Protein AF-A0A430R7V6-F1 (afdb_monomer_lite)

Secondary structure (DSSP, 8-state):
-EE---S--SHHHHHHHHHHPPPGGGS-PEEPP-STTS-SS----SSGGGSPBHHHHS---BPPBB-SSSTTEESSHHHHHHHHHHHHHS-TTTHHHHHT-BTTB-TTS-EE-SS-SSEEPPTTTPPTTPPPSEEEEEEEETTEEEEEEE-TTT-SB--HHHHHT-SSS--EEE--SSS---SS-S-EEESSPBBTTTTTSS--SS-EEESBSSSSS-SBSS-TTHHHHHHHHHTS---HHHHHHHHHHHHSSHHHHHHTTTGGGSSS-B---BS-HHHHHHHHHHHHHHHHHHTTTSSS-TT--SS---S-EEEE--SSS-S-EEEETTTTEEEETTEEEE---HHHHT--BTTB-HHHHHHHHTSTT--S---SGGGG---SS--HHHHHHHHHHHHHHHHHHHHHHHHHHHHHHHHHS-B--GGGSPPPPHHHHSPTT-------------------------------S----SS-TTTT--

Structure (mmCIF, N/CA/C/O backbone):
data_AF-A0A430R7V6-F1
#
_entry.id   AF-A0A430R7V6-F1
#
loop_
_atom_site.group_PDB
_atom_site.id
_atom_site.type_symbol
_atom_site.label_atom_id
_atom_site.label_alt_id
_atom_site.label_comp_id
_atom_site.label_asym_id
_atom_site.label_entity_id
_atom_site.label_seq_id
_atom_site.pdbx_PDB_ins_code
_atom_site.Cartn_x
_atom_site.Cartn_y
_atom_site.Cartn_z
_atom_site.occupancy
_atom_site.B_iso_or_equiv
_atom_site.auth_seq_id
_atom_site.auth_comp_id
_atom_site.auth_asym_id
_atom_site.auth_atom_id
_atom_site.pdbx_PDB_model_num
ATOM 1 N N . VAL A 1 1 ? -37.033 2.689 -2.175 1.00 84.12 1 VAL A N 1
ATOM 2 C CA . VAL A 1 1 ? -36.445 1.635 -3.042 1.00 84.12 1 VAL A CA 1
ATOM 3 C C . VAL A 1 1 ? -36.647 0.303 -2.331 1.00 84.12 1 VAL A C 1
ATOM 5 O O . VAL A 1 1 ? -36.434 0.283 -1.129 1.00 84.12 1 VAL A O 1
ATOM 8 N N . PHE A 1 2 ? -37.105 -0.765 -2.997 1.00 87.38 2 PHE A N 1
ATOM 9 C CA . PHE A 1 2 ? -37.299 -2.081 -2.358 1.00 87.38 2 PHE A CA 1
ATOM 10 C C . PHE A 1 2 ? -36.141 -3.014 -2.707 1.00 87.38 2 PHE A C 1
ATOM 12 O O . PHE A 1 2 ? -35.831 -3.209 -3.881 1.00 87.38 2 PHE A O 1
ATOM 19 N N . TYR A 1 3 ? -35.498 -3.570 -1.688 1.00 86.50 3 TYR A N 1
ATOM 20 C CA . TYR A 1 3 ? -34.289 -4.372 -1.800 1.00 86.50 3 TYR A CA 1
ATOM 21 C C . TYR A 1 3 ? -34.520 -5.778 -1.255 1.00 86.50 3 TYR A C 1
ATOM 23 O O . TYR A 1 3 ? -35.023 -5.951 -0.150 1.00 86.50 3 TYR A O 1
ATOM 31 N N . HIS A 1 4 ? -34.127 -6.795 -2.014 1.00 87.06 4 HIS A N 1
ATOM 32 C CA . HIS A 1 4 ? -34.058 -8.167 -1.531 1.00 87.06 4 HIS A CA 1
ATOM 33 C C . HIS A 1 4 ? -32.764 -8.799 -2.026 1.00 87.06 4 HIS A C 1
ATOM 35 O O . HIS A 1 4 ? -32.317 -8.537 -3.145 1.00 87.06 4 HIS A O 1
ATOM 41 N N . ARG A 1 5 ? -32.156 -9.623 -1.177 1.00 83.31 5 ARG A N 1
ATOM 42 C CA . ARG A 1 5 ? -30.867 -10.244 -1.438 1.00 83.31 5 ARG A CA 1
ATOM 43 C C . ARG A 1 5 ? -30.971 -11.748 -1.269 1.00 83.31 5 ARG A C 1
ATOM 45 O O . ARG A 1 5 ? -31.454 -12.210 -0.246 1.00 83.31 5 ARG A O 1
ATOM 52 N N . LEU A 1 6 ? -30.370 -12.452 -2.222 1.00 86.38 6 LEU A N 1
ATOM 53 C CA . LEU A 1 6 ? -30.107 -13.881 -2.123 1.00 86.38 6 LEU A CA 1
ATOM 54 C C . LEU A 1 6 ? -29.015 -14.154 -1.078 1.00 86.38 6 LEU A C 1
ATOM 56 O O . LEU A 1 6 ? -27.943 -13.533 -1.122 1.00 86.38 6 LEU A O 1
ATOM 60 N N . ALA A 1 7 ? -29.278 -15.071 -0.158 1.00 77.94 7 ALA A N 1
ATOM 61 C CA . ALA A 1 7 ? -28.351 -15.504 0.879 1.00 77.94 7 ALA A CA 1
ATOM 62 C C . ALA A 1 7 ? -27.130 -16.240 0.299 1.00 77.94 7 ALA A C 1
ATOM 64 O O . ALA A 1 7 ? -26.017 -16.115 0.813 1.00 77.94 7 ALA A O 1
ATOM 65 N N . ALA A 1 8 ? -27.318 -16.968 -0.800 1.00 80.00 8 ALA A N 1
ATOM 66 C CA . ALA A 1 8 ? -26.287 -17.754 -1.450 1.00 80.00 8 ALA A CA 1
ATOM 67 C C . ALA A 1 8 ? -25.100 -16.912 -1.947 1.00 80.00 8 ALA A C 1
ATOM 69 O O . ALA A 1 8 ? -25.242 -15.802 -2.474 1.00 80.00 8 ALA A O 1
ATOM 70 N N . THR A 1 9 ? -23.892 -17.472 -1.845 1.00 71.62 9 THR A N 1
ATOM 71 C CA . THR A 1 9 ? -22.652 -16.794 -2.262 1.00 71.62 9 THR A CA 1
ATOM 72 C C . THR A 1 9 ? -22.061 -17.380 -3.542 1.00 71.62 9 THR A C 1
ATOM 74 O O . THR A 1 9 ? -21.465 -16.632 -4.325 1.00 71.62 9 THR A O 1
ATOM 77 N N . THR A 1 10 ? -22.300 -18.663 -3.825 1.00 77.56 10 THR A N 1
ATOM 78 C CA . THR A 1 10 ? -21.873 -19.311 -5.071 1.00 77.56 10 THR A CA 1
ATOM 79 C C . THR A 1 10 ? -22.892 -19.122 -6.194 1.00 77.56 10 THR A C 1
ATOM 81 O O . THR A 1 10 ? -24.063 -18.822 -5.969 1.00 77.56 10 THR A O 1
ATOM 84 N N . ARG A 1 11 ? -22.452 -19.279 -7.449 1.00 84.75 11 ARG A N 1
ATOM 85 C CA . ARG A 1 11 ? -23.354 -19.188 -8.609 1.00 84.75 11 ARG A CA 1
ATOM 86 C C . ARG A 1 11 ? -24.452 -20.250 -8.556 1.00 84.75 11 ARG A C 1
ATOM 88 O O . ARG A 1 11 ? -25.592 -19.943 -8.872 1.00 84.75 11 ARG A O 1
ATOM 95 N N . GLU A 1 12 ? -24.084 -21.478 -8.216 1.00 90.38 12 GLU A N 1
ATOM 96 C CA . GLU A 1 12 ? -24.981 -22.633 -8.251 1.00 90.38 12 GLU A CA 1
ATOM 97 C C . GLU A 1 12 ? -26.067 -22.522 -7.175 1.00 90.38 12 GLU A C 1
ATOM 99 O O . GLU A 1 12 ? -27.251 -22.634 -7.481 1.00 90.38 12 GLU A O 1
ATOM 104 N N . GLU A 1 13 ? -25.688 -22.156 -5.950 1.00 88.12 13 GLU A N 1
ATOM 105 C CA . GLU A 1 13 ? -26.643 -21.911 -4.865 1.00 88.12 13 GLU A CA 1
ATOM 106 C C . GLU A 1 13 ? -27.537 -20.697 -5.144 1.00 88.12 13 GLU A C 1
ATOM 108 O O . GLU A 1 13 ? -28.725 -20.747 -4.849 1.00 88.12 13 GLU A O 1
ATOM 113 N N . LYS A 1 14 ? -27.009 -19.627 -5.760 1.00 88.44 14 LYS A N 1
ATOM 114 C CA . LYS A 1 14 ? -27.825 -18.459 -6.139 1.00 88.44 14 LYS A CA 1
ATOM 115 C C . LYS A 1 14 ? -28.899 -18.815 -7.155 1.00 88.44 14 LYS A C 1
ATOM 117 O O . LYS A 1 14 ? -29.998 -18.285 -7.070 1.00 88.44 14 LYS A O 1
ATOM 122 N N . LEU A 1 15 ? -28.575 -19.669 -8.126 1.00 92.94 15 LEU A N 1
ATOM 123 C CA . LEU A 1 15 ? -29.553 -20.146 -9.104 1.00 92.94 15 LEU A CA 1
ATOM 124 C C . LEU A 1 15 ? -30.633 -20.987 -8.421 1.00 92.94 15 LEU A C 1
ATOM 126 O O . LEU A 1 15 ? -31.809 -20.760 -8.666 1.00 92.94 15 LEU A O 1
ATOM 130 N N . LYS A 1 16 ? -30.239 -21.869 -7.498 1.00 92.81 16 LYS A N 1
ATOM 131 C CA . LYS A 1 16 ? -31.189 -22.654 -6.709 1.00 92.81 16 LYS A CA 1
ATOM 132 C C . LYS A 1 16 ? -32.112 -21.771 -5.861 1.00 92.81 16 LYS A C 1
ATOM 134 O O . LYS A 1 16 ? -33.317 -21.972 -5.857 1.00 92.81 16 LYS A O 1
ATOM 139 N N . GLU A 1 17 ? -31.563 -20.770 -5.180 1.00 91.69 17 GLU A N 1
ATOM 140 C CA . GLU A 1 17 ? -32.353 -19.828 -4.383 1.00 91.69 17 GLU A CA 1
ATOM 141 C C . GLU A 1 17 ? -33.286 -18.975 -5.257 1.00 91.69 17 GLU A C 1
ATOM 143 O O . GLU A 1 17 ? -34.411 -18.693 -4.862 1.00 91.69 17 GLU A O 1
ATOM 148 N N . LEU A 1 18 ? -32.855 -18.609 -6.471 1.00 91.38 18 LEU A N 1
ATOM 149 C CA . LEU A 1 18 ? -33.710 -17.947 -7.462 1.00 91.38 18 LEU A CA 1
ATOM 150 C C . LEU A 1 18 ? -34.888 -18.813 -7.905 1.00 91.38 18 LEU A C 1
ATOM 152 O O . LEU A 1 18 ? -35.982 -18.281 -8.074 1.00 91.38 18 LEU A O 1
ATOM 156 N N . ASP A 1 19 ? -34.676 -20.116 -8.073 1.00 92.94 19 ASP A N 1
ATOM 157 C CA . ASP A 1 19 ? -35.742 -21.054 -8.433 1.00 92.94 19 ASP A CA 1
ATOM 158 C C . ASP A 1 19 ? -36.737 -21.270 -7.274 1.00 92.94 19 ASP A C 1
ATOM 160 O O . ASP A 1 19 ? -37.909 -21.570 -7.506 1.00 92.94 19 ASP A O 1
ATOM 164 N N . GLU A 1 20 ? -36.284 -21.095 -6.028 1.00 92.38 20 GLU A N 1
ATOM 165 C CA . GLU A 1 20 ? -37.073 -21.261 -4.799 1.00 92.38 20 GLU A CA 1
ATOM 166 C C . GLU A 1 20 ? -37.707 -19.949 -4.286 1.00 92.38 20 GLU A C 1
ATOM 168 O O . GLU A 1 20 ? -38.494 -19.972 -3.335 1.00 92.38 20 GLU A O 1
ATOM 173 N N . LEU A 1 21 ? -37.399 -18.802 -4.905 1.00 91.06 21 LEU A N 1
ATOM 174 C CA . LEU A 1 21 ? -37.919 -17.495 -4.496 1.00 91.06 21 LEU A CA 1
ATOM 175 C C . LEU A 1 21 ? -39.452 -17.435 -4.634 1.00 91.06 21 LEU A C 1
ATOM 177 O O . LEU A 1 21 ? -40.010 -17.841 -5.661 1.00 91.06 21 LEU A O 1
ATOM 181 N N . PRO A 1 22 ? -40.164 -16.870 -3.641 1.00 91.44 22 PRO A N 1
ATOM 182 C CA . PRO A 1 22 ? -41.599 -16.689 -3.745 1.00 91.44 22 PRO A CA 1
ATOM 183 C C . PRO A 1 22 ? -41.947 -15.672 -4.848 1.00 91.44 22 PRO A C 1
ATOM 185 O O . PRO A 1 22 ? -41.088 -14.906 -5.303 1.00 91.44 22 PRO A O 1
ATOM 188 N N . PRO A 1 23 ? -43.221 -15.620 -5.283 1.00 92.25 23 PRO A N 1
ATOM 189 C CA . PRO A 1 23 ? -43.689 -14.597 -6.208 1.00 92.25 23 PRO A CA 1
ATOM 190 C C . PRO A 1 23 ? -43.295 -13.200 -5.728 1.00 92.25 23 PRO A C 1
ATOM 192 O O . PRO A 1 23 ? -43.322 -12.929 -4.534 1.00 92.25 23 PRO A O 1
ATOM 195 N N . LEU A 1 24 ? -43.003 -12.289 -6.660 1.00 91.00 24 LEU A N 1
ATOM 196 C CA . LEU A 1 24 ? -42.466 -10.953 -6.362 1.00 91.00 24 LEU A CA 1
ATOM 197 C C . LEU A 1 24 ? -43.189 -10.230 -5.209 1.00 91.00 24 LEU A C 1
ATOM 199 O O . LEU A 1 24 ? -42.545 -9.629 -4.364 1.00 91.00 24 LEU A O 1
ATOM 203 N N . LYS A 1 25 ? -44.522 -10.310 -5.147 1.00 92.19 25 LYS A N 1
ATOM 204 C CA . LYS A 1 25 ? -45.353 -9.674 -4.105 1.00 92.19 25 LYS A CA 1
ATOM 205 C C . LYS A 1 25 ? -45.137 -10.223 -2.683 1.00 92.19 25 LYS A C 1
ATOM 207 O O . LYS A 1 25 ? -45.480 -9.547 -1.723 1.00 92.19 25 LYS A O 1
ATOM 212 N N . ASP A 1 26 ? -44.611 -11.438 -2.579 1.00 92.31 26 ASP A N 1
ATOM 213 C CA . ASP A 1 26 ? -44.429 -12.199 -1.344 1.00 92.31 26 ASP A CA 1
ATOM 214 C C . ASP A 1 26 ? -42.940 -12.252 -0.940 1.00 92.31 26 ASP A C 1
ATOM 216 O O . ASP A 1 26 ? -42.588 -12.837 0.084 1.00 92.31 26 ASP A O 1
ATOM 220 N N . ILE A 1 27 ? -42.052 -11.638 -1.733 1.00 91.25 27 ILE A N 1
ATOM 221 C CA . ILE A 1 27 ? -40.641 -11.483 -1.381 1.00 91.25 27 ILE A CA 1
ATOM 222 C C . ILE A 1 27 ? -40.536 -10.522 -0.187 1.00 91.25 27 ILE A C 1
ATOM 224 O O . ILE A 1 27 ? -41.078 -9.414 -0.242 1.00 91.25 27 ILE A O 1
ATOM 228 N N . PRO A 1 28 ? -39.803 -10.892 0.880 1.00 89.00 28 PRO A N 1
ATOM 229 C CA . PRO A 1 28 ? -39.577 -10.020 2.025 1.00 89.00 28 PRO A CA 1
ATOM 230 C C . PRO A 1 28 ? -38.558 -8.935 1.654 1.00 89.00 28 PRO A C 1
ATOM 232 O O . PRO A 1 28 ? -37.357 -9.052 1.919 1.00 89.00 28 PRO A O 1
ATOM 235 N N . PHE A 1 29 ? -39.030 -7.891 0.977 1.00 90.31 29 PHE A N 1
ATOM 236 C CA . PHE A 1 29 ? -38.225 -6.723 0.652 1.00 90.31 29 PHE A CA 1
ATOM 237 C C . PHE A 1 29 ? -37.931 -5.887 1.900 1.00 90.31 29 PHE A C 1
ATOM 239 O O . PHE A 1 29 ? -38.792 -5.673 2.749 1.00 90.31 29 PHE A O 1
ATOM 246 N N . GLN A 1 30 ? -36.714 -5.360 1.965 1.00 88.50 30 GLN A N 1
ATOM 247 C CA . GLN A 1 30 ? -36.300 -4.308 2.883 1.00 88.50 30 GLN A CA 1
ATOM 248 C C . GLN A 1 30 ? -36.349 -2.963 2.155 1.00 88.50 30 GLN A C 1
ATOM 250 O O . GLN A 1 30 ? -36.035 -2.882 0.964 1.00 88.50 30 GLN A O 1
ATOM 255 N N . GLU A 1 31 ? -36.725 -1.896 2.852 1.00 87.06 31 GLU A N 1
ATOM 256 C CA . GLU A 1 31 ? -36.652 -0.554 2.281 1.00 87.06 31 GLU A CA 1
ATOM 257 C C . GLU A 1 31 ? -35.210 -0.040 2.305 1.00 87.06 31 GLU A C 1
ATOM 259 O O . GLU A 1 31 ? -34.528 -0.065 3.327 1.00 87.06 31 GLU A O 1
ATOM 264 N N . ALA A 1 32 ? -34.746 0.419 1.148 1.00 84.81 32 ALA A N 1
ATOM 265 C CA . ALA A 1 32 ? -33.493 1.137 0.992 1.00 84.81 32 ALA A CA 1
ATOM 266 C C . ALA A 1 32 ? -33.756 2.650 0.874 1.00 84.81 32 ALA A C 1
ATOM 268 O O . ALA A 1 32 ? -34.829 3.038 0.376 1.00 84.81 32 ALA A O 1
ATOM 269 N N . PRO A 1 33 ? -32.780 3.491 1.276 1.00 81.81 33 PRO A N 1
ATOM 270 C CA . PRO A 1 33 ? -32.862 4.943 1.166 1.00 81.81 33 PRO A CA 1
ATOM 271 C C . PRO A 1 33 ? -33.324 5.428 -0.213 1.00 81.81 33 PRO A C 1
ATOM 273 O O . PRO A 1 33 ? -33.009 4.839 -1.250 1.00 81.81 33 PRO A O 1
ATOM 276 N N . GLY A 1 34 ? -34.111 6.506 -0.212 1.00 79.81 34 GLY A N 1
ATOM 277 C CA . GLY A 1 34 ? -34.685 7.101 -1.421 1.00 79.81 34 GLY A CA 1
ATOM 278 C C . GLY A 1 34 ? -33.920 8.306 -1.970 1.00 79.81 34 GLY A C 1
ATOM 279 O O . GLY A 1 34 ? -34.273 8.788 -3.046 1.00 79.81 34 GLY A O 1
ATOM 280 N N . ASP A 1 35 ? -32.912 8.807 -1.251 1.00 82.56 35 ASP A N 1
ATOM 281 C CA . ASP A 1 35 ? -32.173 10.004 -1.658 1.00 82.56 35 ASP A CA 1
ATOM 282 C C . ASP A 1 35 ? -31.321 9.754 -2.905 1.00 82.56 35 ASP A C 1
ATOM 284 O O . ASP A 1 35 ? -30.781 8.669 -3.113 1.00 82.56 35 ASP A O 1
ATOM 288 N N . TRP A 1 36 ? -31.140 10.796 -3.719 1.00 78.12 36 TRP A N 1
ATOM 289 C CA . TRP A 1 36 ? -30.518 10.697 -5.046 1.00 78.12 36 TRP A CA 1
ATOM 290 C C . TRP A 1 36 ? -29.112 10.075 -5.057 1.00 78.12 36 TRP A C 1
ATOM 292 O O . TRP A 1 36 ? -28.726 9.427 -6.027 1.00 78.12 36 TRP A O 1
ATOM 302 N N . GLN A 1 37 ? -28.336 10.289 -3.994 1.00 76.38 37 GLN A N 1
ATOM 303 C CA . GLN A 1 37 ? -26.970 9.772 -3.858 1.00 76.38 37 GLN A CA 1
ATOM 304 C C . GLN A 1 37 ? -26.853 8.650 -2.822 1.00 76.38 37 GLN A C 1
ATOM 306 O O . GLN A 1 37 ? -25.746 8.171 -2.568 1.00 76.38 37 GLN A O 1
ATOM 311 N N . ALA A 1 38 ? -27.961 8.247 -2.199 1.00 73.88 38 ALA A N 1
ATOM 312 C CA . ALA A 1 38 ? -27.925 7.201 -1.198 1.00 73.88 38 ALA A CA 1
ATOM 313 C C . ALA A 1 38 ? -27.780 5.820 -1.858 1.00 73.88 38 ALA A C 1
ATOM 315 O O . ALA A 1 38 ? -28.224 5.606 -2.991 1.00 73.88 38 ALA A O 1
ATOM 316 N N . PRO A 1 39 ? -27.128 4.865 -1.178 1.00 72.19 39 PRO A N 1
ATOM 317 C CA . PRO A 1 39 ? -26.974 3.526 -1.717 1.00 72.19 39 PRO A CA 1
ATOM 318 C C . PRO A 1 39 ? -28.340 2.837 -1.866 1.00 72.19 39 PRO A C 1
ATOM 320 O O . PRO A 1 39 ? -29.192 2.919 -0.987 1.00 72.19 39 PRO A O 1
ATOM 323 N N . PHE A 1 40 ? -28.528 2.076 -2.949 1.00 79.12 40 PHE A N 1
ATOM 324 C CA . PHE A 1 40 ? -29.728 1.249 -3.174 1.00 79.12 40 PHE A CA 1
ATOM 325 C C . PHE A 1 40 ? -29.739 -0.052 -2.352 1.00 79.12 40 PHE A C 1
ATOM 327 O O . PHE A 1 40 ? -30.319 -1.057 -2.764 1.00 79.12 40 PHE A O 1
ATOM 334 N N . VAL A 1 41 ? -29.077 -0.043 -1.198 1.00 77.38 41 VAL A N 1
ATOM 335 C CA . VAL A 1 41 ? -29.117 -1.113 -0.203 1.00 77.38 41 VAL A CA 1
ATOM 336 C C . VAL A 1 41 ? -29.607 -0.521 1.123 1.00 77.38 41 VAL A C 1
ATOM 338 O O . VAL A 1 41 ? -29.357 0.660 1.366 1.00 77.38 41 VAL A O 1
ATOM 341 N N . PRO A 1 42 ? -30.318 -1.292 1.964 1.00 77.06 42 PRO A N 1
ATOM 342 C CA . PRO A 1 42 ? -30.778 -0.832 3.268 1.00 77.06 42 PRO A CA 1
ATOM 343 C C . PRO A 1 42 ? -29.623 -0.273 4.093 1.00 77.06 42 PRO A C 1
ATOM 345 O O . PRO A 1 42 ? -28.498 -0.776 4.011 1.00 77.06 42 PRO A O 1
ATOM 348 N N . GLU A 1 43 ? -29.897 0.761 4.889 1.00 68.50 43 GLU A N 1
ATOM 349 C CA . GLU A 1 43 ? -28.914 1.210 5.868 1.00 68.50 43 GLU A CA 1
ATOM 350 C C . GLU A 1 43 ? -28.598 0.059 6.811 1.00 68.50 43 GLU A C 1
ATOM 352 O O . GLU A 1 43 ? -29.488 -0.589 7.366 1.00 68.50 43 GLU A O 1
ATOM 357 N N . VAL A 1 44 ? -27.307 -0.199 6.982 1.00 65.69 44 VAL A N 1
ATOM 358 C CA . VAL A 1 44 ? -26.866 -1.212 7.923 1.00 65.69 44 VAL A CA 1
ATOM 359 C C . VAL A 1 44 ? -27.115 -0.644 9.313 1.00 65.69 44 VAL A C 1
ATOM 361 O O . VAL A 1 44 ? -26.442 0.291 9.731 1.00 65.69 44 VAL A O 1
ATOM 364 N N . GLY A 1 45 ? -28.153 -1.127 9.991 1.00 62.75 45 GLY A N 1
ATOM 365 C CA . GLY A 1 45 ? -28.493 -0.685 11.340 1.00 62.75 45 GLY A CA 1
ATOM 366 C C . GLY A 1 45 ? -27.498 -1.184 12.394 1.00 62.75 45 GLY A C 1
ATOM 367 O O . GLY A 1 45 ? -26.552 -1.916 12.112 1.00 62.75 45 GLY A O 1
ATOM 368 N N . GLY A 1 46 ? -27.738 -0.819 13.652 1.00 73.31 46 GLY A N 1
ATOM 369 C CA . GLY A 1 46 ? -26.998 -1.361 14.794 1.00 73.31 46 GLY A CA 1
ATOM 370 C C . GLY A 1 46 ? -25.736 -0.583 15.175 1.00 73.31 46 GLY A C 1
ATOM 371 O O . GLY A 1 46 ? -25.537 0.573 14.803 1.00 73.31 46 GLY A O 1
ATOM 372 N N . VAL A 1 47 ? -24.901 -1.215 16.003 1.00 80.69 47 VAL A N 1
ATOM 373 C CA . VAL A 1 47 ? -23.747 -0.570 16.653 1.00 80.69 47 VAL A CA 1
ATOM 374 C C . VAL A 1 47 ? -22.678 -0.156 15.635 1.00 80.69 47 VAL A C 1
ATOM 376 O O . VAL A 1 47 ? -22.096 0.916 15.777 1.00 80.69 47 VAL A O 1
ATOM 379 N N . TRP A 1 48 ? -22.486 -0.936 14.564 1.00 88.31 48 TRP A N 1
ATOM 380 C CA . TRP A 1 48 ? -21.488 -0.663 13.524 1.00 88.31 48 TRP A CA 1
ATOM 381 C C . TRP A 1 48 ? -21.688 0.697 12.840 1.00 88.31 48 TRP A C 1
ATOM 383 O O . TRP A 1 48 ? -20.737 1.459 12.667 1.00 88.31 48 TRP A O 1
ATOM 393 N N . ALA A 1 49 ? -22.930 1.061 12.504 1.00 87.12 49 ALA A N 1
ATOM 394 C CA . ALA A 1 49 ? -23.221 2.332 11.838 1.00 87.12 49 ALA A CA 1
ATOM 395 C C . ALA A 1 49 ? -22.984 3.566 12.716 1.00 87.12 49 ALA A C 1
ATOM 397 O O . ALA A 1 49 ? -22.871 4.677 12.188 1.00 87.12 49 ALA A O 1
ATOM 398 N N . ARG A 1 50 ? -22.869 3.379 14.036 1.00 90.06 50 ARG A N 1
ATOM 399 C CA . ARG A 1 50 ? -22.533 4.450 14.978 1.00 90.06 50 ARG A CA 1
ATOM 400 C C . ARG A 1 50 ? -21.035 4.722 15.047 1.00 90.06 50 ARG A C 1
ATOM 402 O O . ARG A 1 50 ? -20.665 5.775 15.545 1.00 90.06 50 ARG A O 1
ATOM 409 N N . TRP A 1 51 ? -20.176 3.827 14.565 1.00 95.50 51 TRP A N 1
ATOM 410 C CA . TRP A 1 51 ? -18.725 4.034 14.586 1.00 95.50 51 TRP A CA 1
ATOM 411 C C . TRP A 1 51 ? -18.276 5.056 13.542 1.00 95.50 51 TRP A C 1
ATOM 413 O O . TRP A 1 51 ? -18.902 5.155 12.483 1.00 95.50 51 TRP A O 1
ATOM 423 N N . PRO A 1 52 ? -17.185 5.801 13.777 1.00 96.88 52 PRO A N 1
ATOM 424 C CA . PRO A 1 52 ? -16.651 6.719 12.777 1.00 96.88 52 PRO A CA 1
ATOM 425 C C . PRO A 1 52 ? -16.272 6.001 11.479 1.00 96.88 52 PRO A C 1
ATOM 427 O O . PRO A 1 52 ? -15.671 4.922 11.489 1.00 96.88 52 PRO A O 1
ATOM 430 N N . LYS A 1 53 ? -16.589 6.623 10.339 1.00 95.81 53 LYS A N 1
ATOM 431 C CA . LYS A 1 53 ? -16.069 6.180 9.040 1.00 95.81 53 LYS A CA 1
ATOM 432 C C . LYS A 1 53 ? -14.569 6.417 8.998 1.00 95.81 53 LYS A C 1
ATOM 434 O O . LYS A 1 53 ? -14.097 7.452 9.464 1.00 95.81 53 LYS A O 1
ATOM 439 N N . LEU A 1 54 ? -13.828 5.525 8.343 1.00 97.12 54 LEU A N 1
ATOM 440 C CA . LEU A 1 54 ? -12.397 5.730 8.115 1.00 97.12 54 LEU A CA 1
ATOM 441 C C . LEU A 1 54 ? -12.122 7.092 7.452 1.00 97.12 54 LEU A C 1
ATOM 443 O O . LEU A 1 54 ? -11.224 7.814 7.869 1.00 97.12 54 LEU A O 1
ATOM 447 N N . MET A 1 55 ? -12.969 7.480 6.494 1.00 95.56 55 MET A N 1
ATOM 448 C CA . MET A 1 55 ? -12.875 8.753 5.770 1.00 95.56 55 MET A CA 1
ATOM 449 C C . MET A 1 55 ? -13.347 9.985 6.546 1.00 95.56 55 MET A C 1
ATOM 451 O O . MET A 1 55 ? -13.229 11.101 6.043 1.00 95.56 55 MET A O 1
ATOM 455 N N . ASP A 1 56 ? -13.893 9.805 7.746 1.00 97.06 56 ASP A N 1
ATOM 456 C CA . ASP A 1 56 ? -14.150 10.905 8.678 1.00 97.06 56 ASP A CA 1
ATOM 457 C C . ASP A 1 56 ? -13.012 11.046 9.698 1.00 97.06 56 ASP A C 1
ATOM 459 O O . ASP A 1 56 ? -12.930 12.062 10.377 1.00 97.06 56 ASP A O 1
ATOM 463 N N . LEU A 1 57 ? -12.112 10.060 9.780 1.00 98.44 57 LEU A N 1
ATOM 464 C CA . LEU A 1 57 ? -10.899 10.099 10.599 1.00 98.44 57 LEU A CA 1
ATOM 465 C C . LEU A 1 57 ? -9.694 10.574 9.777 1.00 98.44 57 LEU A C 1
ATOM 467 O O . LEU A 1 57 ? -8.970 11.456 10.232 1.00 98.44 57 LEU A O 1
ATOM 471 N N . PHE A 1 58 ? -9.534 10.038 8.560 1.00 98.12 58 PHE A N 1
ATOM 472 C CA . PHE A 1 58 ? -8.523 10.416 7.568 1.00 98.12 58 PHE A CA 1
ATOM 473 C C . PHE A 1 58 ? -9.206 11.065 6.358 1.00 98.12 58 PHE A C 1
ATOM 475 O O . PHE A 1 58 ? -9.575 10.372 5.409 1.00 98.12 58 PHE A O 1
ATOM 482 N N . PRO A 1 59 ? -9.461 12.379 6.387 1.00 96.81 59 PRO A N 1
ATOM 483 C CA . PRO A 1 59 ? -10.407 12.995 5.463 1.00 96.81 59 PRO A CA 1
ATOM 484 C C . PRO A 1 59 ? -9.940 13.051 4.009 1.00 96.81 59 PRO A C 1
ATOM 486 O O . PRO A 1 59 ? -10.782 13.006 3.108 1.00 96.81 59 PRO A O 1
ATOM 489 N N . TRP A 1 60 ? -8.633 13.120 3.757 1.00 96.88 60 TRP A N 1
ATOM 490 C CA . TRP A 1 60 ? -8.100 13.155 2.401 1.00 96.88 60 TRP A CA 1
ATOM 491 C C . TRP A 1 60 ? -7.823 11.751 1.866 1.00 96.88 60 TRP A C 1
ATOM 493 O O . TRP A 1 60 ? -6.949 11.034 2.351 1.00 96.88 60 TRP A O 1
ATOM 503 N N . GLN A 1 61 ? -8.550 11.392 0.809 1.00 95.31 61 GLN A N 1
ATOM 504 C CA . GLN A 1 61 ? -8.250 10.248 -0.049 1.00 95.31 61 GLN A CA 1
ATOM 505 C C . GLN A 1 61 ? -7.941 10.711 -1.469 1.00 95.31 61 GLN A C 1
ATOM 507 O O . GLN A 1 61 ? -8.454 11.726 -1.947 1.00 95.31 61 GLN A O 1
ATOM 512 N N . HIS A 1 62 ? -7.162 9.919 -2.194 1.00 96.44 62 HIS A N 1
ATOM 513 C CA . HIS A 1 62 ? -6.772 10.224 -3.559 1.00 96.44 62 HIS A CA 1
ATOM 514 C C . HIS A 1 62 ? -6.762 8.975 -4.441 1.00 96.44 62 HIS A C 1
ATOM 516 O O . HIS A 1 62 ? -6.643 7.845 -3.970 1.00 96.44 62 HIS A O 1
ATOM 522 N N . SER A 1 63 ? -6.873 9.168 -5.758 1.00 96.31 63 SER A N 1
ATOM 523 C CA . SER A 1 63 ? -6.570 8.083 -6.696 1.00 96.31 63 SER A CA 1
ATOM 524 C C . SER A 1 63 ? -5.072 7.838 -6.734 1.00 96.31 63 SER A C 1
ATOM 526 O O . SER A 1 63 ? -4.299 8.792 -6.824 1.00 96.31 63 SER A O 1
ATOM 528 N N . GLY A 1 64 ? -4.668 6.569 -6.774 1.00 96.75 64 GLY A N 1
ATOM 529 C CA . GLY A 1 64 ? -3.283 6.206 -7.066 1.00 96.75 64 GLY A CA 1
ATOM 530 C C . GLY A 1 64 ? -2.852 6.609 -8.480 1.00 96.75 64 GLY A C 1
ATOM 531 O O . GLY A 1 64 ? -3.678 7.008 -9.319 1.00 96.75 64 GLY A O 1
ATOM 532 N N . VAL A 1 65 ? -1.546 6.512 -8.715 1.00 97.06 65 VAL A N 1
ATOM 533 C CA . VAL A 1 65 ? -0.868 6.864 -9.972 1.00 97.06 65 VAL A CA 1
ATOM 534 C C . VAL A 1 65 ? -1.288 5.914 -11.092 1.00 97.06 65 VAL A C 1
ATOM 536 O O . VAL A 1 65 ? -1.498 4.725 -10.864 1.00 97.06 65 VAL A O 1
ATOM 539 N N . GLU A 1 66 ? -1.429 6.417 -12.320 1.00 95.75 66 GLU A N 1
ATOM 540 C CA . GLU A 1 66 ? -1.813 5.584 -13.462 1.00 95.75 66 GLU A CA 1
ATOM 541 C C . GLU A 1 66 ? -0.986 5.898 -14.716 1.00 95.75 66 GLU A C 1
ATOM 543 O O . GLU A 1 66 ? -1.123 6.951 -15.338 1.00 95.75 66 GLU A O 1
ATOM 548 N N . PHE A 1 67 ? -0.176 4.927 -15.144 1.00 94.44 67 PHE A N 1
ATOM 549 C CA . PHE A 1 67 ? 0.661 5.030 -16.346 1.00 94.44 67 PHE A CA 1
ATOM 550 C C . PHE A 1 67 ? -0.087 4.754 -17.662 1.00 94.44 67 PHE A C 1
ATOM 552 O O . PHE A 1 67 ? 0.433 5.047 -18.739 1.00 94.44 67 PHE A O 1
ATOM 559 N N . LYS A 1 68 ? -1.262 4.104 -17.601 1.00 92.62 68 LYS A N 1
ATOM 560 C CA . LYS A 1 68 ? -2.034 3.550 -18.744 1.00 92.62 68 LYS A CA 1
ATOM 561 C C . LYS A 1 68 ? -1.276 2.573 -19.659 1.00 92.62 68 LYS A C 1
ATOM 563 O O . LYS A 1 68 ? -1.846 2.033 -20.605 1.00 92.62 68 LYS A O 1
ATOM 568 N N . ARG A 1 69 ? -0.019 2.281 -19.347 1.00 93.25 69 ARG A N 1
ATOM 569 C CA . ARG A 1 69 ? 0.877 1.363 -20.048 1.00 93.25 69 ARG A CA 1
ATOM 570 C C . ARG A 1 69 ? 1.745 0.650 -19.014 1.00 93.25 69 ARG A C 1
ATOM 572 O O . ARG A 1 69 ? 1.956 1.170 -17.922 1.00 93.25 69 ARG A O 1
ATOM 579 N N . THR A 1 70 ? 2.201 -0.552 -19.331 1.00 93.19 70 THR A N 1
ATOM 580 C CA . THR A 1 70 ? 2.848 -1.434 -18.348 1.00 93.19 70 THR A CA 1
ATOM 581 C C . THR A 1 70 ? 4.370 -1.400 -18.414 1.00 93.19 70 THR A C 1
ATOM 583 O O . THR A 1 70 ? 5.009 -1.688 -17.409 1.00 93.19 70 THR A O 1
ATOM 586 N N . TRP A 1 71 ? 4.957 -1.017 -19.551 1.00 95.81 71 TRP A N 1
ATOM 587 C CA . TRP A 1 71 ? 6.411 -1.021 -19.739 1.00 95.81 71 TRP A CA 1
ATOM 588 C C . TRP A 1 71 ? 7.206 -0.046 -18.832 1.00 95.81 71 TRP A C 1
ATOM 590 O O . TRP A 1 71 ? 8.341 -0.389 -18.502 1.00 95.81 71 TRP A O 1
ATOM 600 N N . PRO A 1 72 ? 6.668 1.101 -18.354 1.00 97.50 72 PRO A N 1
ATOM 601 C CA . PRO A 1 72 ? 7.364 1.977 -17.411 1.00 97.50 72 PRO A CA 1
ATOM 602 C C . PRO A 1 72 ? 7.465 1.384 -16.007 1.00 97.50 72 PRO A C 1
ATOM 604 O O . PRO A 1 72 ? 8.105 1.988 -15.159 1.00 97.50 72 PRO A O 1
ATOM 607 N N . ILE A 1 73 ? 6.827 0.237 -15.747 1.00 97.25 73 ILE A N 1
ATOM 608 C CA . ILE A 1 73 ? 6.850 -0.466 -14.465 1.00 97.25 73 ILE A CA 1
ATOM 609 C C . ILE A 1 73 ? 7.585 -1.794 -14.659 1.00 97.25 73 ILE A C 1
ATOM 611 O O . ILE A 1 73 ? 7.315 -2.553 -15.599 1.00 97.25 73 ILE A O 1
ATOM 615 N N . GLY A 1 74 ? 8.542 -2.088 -13.785 1.00 95.62 74 GLY A N 1
ATOM 616 C CA . GLY A 1 74 ? 9.473 -3.197 -13.968 1.00 95.62 74 GLY A CA 1
ATOM 617 C C . GLY A 1 74 ? 9.866 -3.875 -12.659 1.00 95.62 74 GLY A C 1
ATOM 618 O O . GLY A 1 74 ? 9.756 -3.274 -11.591 1.00 95.62 74 GLY A O 1
ATOM 619 N N . PRO A 1 75 ? 10.325 -5.136 -12.725 1.00 95.19 75 PRO A N 1
ATOM 620 C CA . PRO A 1 75 ? 10.777 -5.871 -11.547 1.00 95.19 75 PRO A CA 1
ATOM 621 C C . PRO A 1 75 ? 12.138 -5.384 -11.032 1.00 95.19 75 PRO A C 1
ATOM 623 O O . PRO A 1 75 ? 12.437 -5.556 -9.856 1.00 95.19 75 PRO A O 1
ATOM 626 N N . THR A 1 76 ? 12.960 -4.772 -11.890 1.00 96.25 76 THR A N 1
ATOM 627 C CA . THR A 1 76 ? 14.283 -4.243 -11.540 1.00 96.25 76 THR A CA 1
ATOM 628 C C . THR A 1 76 ? 14.508 -2.882 -12.194 1.00 96.25 76 THR A C 1
ATOM 630 O O . THR A 1 76 ? 13.905 -2.572 -13.226 1.00 96.25 76 THR A O 1
ATOM 633 N N . LYS A 1 77 ? 15.398 -2.077 -11.605 1.00 96.62 77 LYS A N 1
ATOM 634 C CA . LYS A 1 77 ? 15.807 -0.777 -12.151 1.00 96.62 77 LYS A CA 1
ATOM 635 C C . LYS A 1 77 ? 16.444 -0.924 -13.538 1.00 96.62 77 LYS A C 1
ATOM 637 O O . LYS A 1 77 ? 16.080 -0.196 -14.452 1.00 96.62 77 LYS A O 1
ATOM 642 N N . GLN A 1 78 ? 17.300 -1.929 -13.706 1.00 96.94 78 GLN A N 1
ATOM 643 C CA . GLN A 1 78 ? 18.055 -2.196 -14.934 1.00 96.94 78 GLN A CA 1
ATOM 644 C C . GLN A 1 78 ? 17.136 -2.456 -16.131 1.00 96.94 78 GLN A C 1
ATOM 646 O O . GLN A 1 78 ? 17.342 -1.909 -17.205 1.00 96.94 78 GLN A O 1
ATOM 651 N N . VAL A 1 79 ? 16.049 -3.210 -15.931 1.00 97.06 79 VAL A N 1
ATOM 652 C CA . VAL A 1 79 ? 15.051 -3.437 -16.990 1.00 97.06 79 VAL A CA 1
ATOM 653 C C . VAL A 1 79 ? 14.412 -2.130 -17.451 1.00 97.06 79 VAL A C 1
ATOM 655 O O . VAL A 1 79 ? 14.103 -1.973 -18.629 1.00 97.06 79 VAL A O 1
ATOM 658 N N . LEU A 1 80 ? 14.183 -1.187 -16.538 1.00 98.19 80 LEU A N 1
ATOM 659 C CA . LEU A 1 80 ? 13.603 0.107 -16.887 1.00 98.19 80 LEU A CA 1
ATOM 660 C C . LEU A 1 80 ? 14.608 1.019 -17.592 1.00 98.19 80 LEU A C 1
ATOM 662 O O . LEU A 1 80 ? 14.214 1.727 -18.514 1.00 98.19 80 LEU A O 1
ATOM 666 N N . GLU A 1 81 ? 15.884 0.957 -17.214 1.00 98.06 81 GLU A N 1
ATOM 667 C CA . GLU A 1 81 ? 16.979 1.637 -17.918 1.00 98.06 81 GLU A CA 1
ATOM 668 C C . GLU A 1 81 ? 17.108 1.117 -19.359 1.00 98.06 81 GLU A C 1
ATOM 670 O O . GLU A 1 81 ? 17.124 1.912 -20.2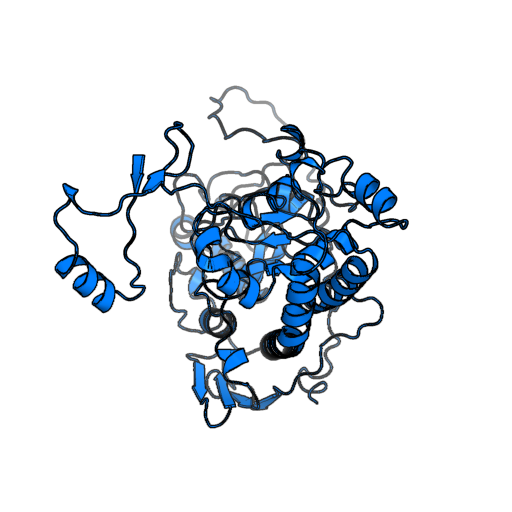95 1.00 98.06 81 GLU A O 1
ATOM 675 N N . GLU A 1 82 ? 17.085 -0.205 -19.557 1.00 97.69 82 GLU A N 1
ATOM 676 C CA . GLU A 1 82 ? 17.118 -0.839 -20.883 1.00 97.69 82 GLU A CA 1
ATOM 677 C C . GLU A 1 82 ? 15.894 -0.473 -21.737 1.00 97.69 82 GLU A C 1
ATOM 679 O O . GLU A 1 82 ? 16.025 -0.138 -22.915 1.00 97.69 82 GLU A O 1
ATOM 684 N N . ARG A 1 83 ? 14.689 -0.493 -21.149 1.00 97.94 83 ARG A N 1
ATOM 685 C CA . ARG A 1 83 ? 13.457 -0.080 -21.843 1.00 97.94 83 ARG A CA 1
ATOM 686 C C . ARG A 1 83 ? 13.491 1.386 -22.252 1.00 97.94 83 ARG A C 1
ATOM 688 O O . ARG A 1 83 ? 13.034 1.718 -23.343 1.00 97.94 83 ARG A O 1
ATOM 695 N N . TRP A 1 84 ? 14.001 2.252 -21.380 1.00 98.19 84 TRP A N 1
ATOM 696 C CA . TRP A 1 84 ? 14.149 3.671 -21.668 1.00 98.19 84 TRP A CA 1
ATOM 697 C C . TRP A 1 84 ? 15.160 3.910 -22.792 1.00 98.19 84 TRP A C 1
ATOM 699 O O . TRP A 1 84 ? 14.832 4.592 -23.760 1.00 98.19 84 TRP A O 1
ATOM 709 N N . ALA A 1 85 ? 16.339 3.286 -22.718 1.00 97.56 85 ALA A N 1
ATOM 710 C CA . ALA A 1 85 ? 17.359 3.373 -23.760 1.00 97.56 85 ALA A CA 1
ATOM 711 C C . ALA A 1 85 ? 16.821 2.899 -25.119 1.00 97.56 85 ALA A C 1
ATOM 713 O O . ALA A 1 85 ? 16.889 3.647 -26.092 1.00 97.56 85 ALA A O 1
ATOM 714 N N . MET A 1 86 ? 16.168 1.729 -25.165 1.00 97.44 86 MET A N 1
ATOM 715 C CA . MET A 1 86 ? 15.561 1.209 -26.397 1.00 97.44 86 MET A CA 1
ATOM 716 C C . MET A 1 86 ? 14.518 2.171 -26.983 1.00 97.44 86 MET A C 1
ATOM 718 O O . MET A 1 86 ? 14.423 2.304 -28.200 1.00 97.44 86 MET A O 1
ATOM 722 N N . LEU A 1 87 ? 13.730 2.851 -26.142 1.00 97.62 87 LEU A N 1
ATOM 723 C CA . LEU A 1 87 ? 12.775 3.851 -26.616 1.00 97.62 87 LEU A CA 1
ATOM 724 C C . LEU A 1 87 ? 13.475 5.067 -27.244 1.00 97.62 87 LEU A C 1
ATOM 726 O O . LEU A 1 87 ? 12.999 5.573 -28.259 1.00 97.62 87 LEU A O 1
ATOM 730 N N . LEU A 1 88 ? 14.567 5.557 -26.650 1.00 96.88 88 LEU A N 1
ATOM 731 C CA . LEU A 1 88 ? 15.268 6.743 -27.154 1.00 96.88 88 LEU A CA 1
ATOM 732 C C . LEU A 1 88 ? 16.082 6.460 -28.419 1.00 96.88 88 LEU A C 1
ATOM 734 O O . LEU A 1 88 ? 16.132 7.320 -29.298 1.00 96.88 88 LEU A O 1
ATOM 738 N N . GLU A 1 89 ? 16.668 5.267 -28.518 1.00 96.12 89 GLU A N 1
ATOM 739 C CA . GLU A 1 89 ? 17.476 4.809 -29.656 1.00 96.12 89 GLU A CA 1
ATOM 740 C C . GLU A 1 89 ? 16.644 4.409 -30.879 1.00 96.12 89 GLU A C 1
ATOM 742 O O . GLU A 1 89 ? 17.171 4.338 -31.989 1.00 96.12 89 GLU A O 1
ATOM 747 N N . ALA A 1 90 ? 15.348 4.148 -30.696 1.00 96.12 90 ALA A N 1
ATOM 748 C CA . ALA A 1 90 ? 14.473 3.760 -31.788 1.00 96.12 90 ALA A CA 1
ATOM 749 C C . ALA A 1 90 ? 14.312 4.878 -32.839 1.00 96.12 90 ALA A C 1
ATOM 751 O O . ALA A 1 90 ? 14.219 6.058 -32.474 1.00 96.12 90 ALA A O 1
ATOM 752 N N . PRO A 1 91 ? 14.189 4.524 -34.134 1.00 94.50 91 PRO A N 1
ATOM 753 C CA . PRO A 1 91 ? 13.839 5.477 -35.181 1.00 94.50 91 PRO A CA 1
ATOM 754 C C . PRO A 1 91 ? 12.536 6.236 -34.860 1.00 94.50 91 PRO A C 1
ATOM 756 O O . PRO A 1 91 ? 11.634 5.650 -34.244 1.00 94.50 91 PRO A O 1
ATOM 759 N N . PRO A 1 92 ? 12.390 7.514 -35.266 1.00 93.19 92 PRO A N 1
ATOM 760 C CA . PRO A 1 92 ? 11.204 8.322 -34.962 1.00 93.19 92 PRO A CA 1
ATOM 761 C C . PRO A 1 92 ? 9.871 7.646 -35.316 1.00 93.19 92 PRO A C 1
ATOM 763 O O . PRO A 1 92 ? 8.914 7.728 -34.553 1.00 93.19 92 PRO A O 1
ATOM 766 N N . GLU A 1 93 ? 9.815 6.910 -36.424 1.00 94.25 93 GLU A N 1
ATOM 767 C CA . GLU A 1 93 ? 8.642 6.166 -36.884 1.00 94.25 93 GLU A CA 1
ATOM 768 C C . GLU A 1 93 ? 8.268 4.970 -35.988 1.00 94.25 93 GLU A C 1
ATOM 770 O O . GLU A 1 93 ? 7.109 4.552 -35.951 1.00 94.25 93 GLU A O 1
ATOM 775 N N . GLU A 1 94 ? 9.224 4.427 -35.229 1.00 95.62 94 GLU A N 1
ATOM 776 C CA . GLU A 1 94 ? 9.010 3.303 -34.316 1.00 95.62 94 GLU A CA 1
ATOM 777 C C . GLU A 1 94 ? 8.665 3.741 -32.889 1.00 95.62 94 GLU A C 1
ATOM 779 O O . GLU A 1 94 ? 7.956 3.014 -32.174 1.00 95.62 94 GLU A O 1
ATOM 784 N N . LYS A 1 95 ? 9.116 4.935 -32.475 1.00 95.69 95 LYS A N 1
ATOM 785 C CA . LYS A 1 95 ? 8.891 5.479 -31.127 1.00 95.69 95 LYS A CA 1
ATOM 786 C C . LYS A 1 95 ? 7.414 5.444 -30.704 1.00 95.69 95 LYS A C 1
ATOM 788 O O . LYS A 1 95 ? 7.158 4.950 -29.604 1.00 95.69 95 LYS A O 1
ATOM 793 N N . PRO A 1 96 ? 6.414 5.840 -31.525 1.00 96.38 96 PRO A N 1
ATOM 794 C CA . PRO A 1 96 ? 5.005 5.781 -31.124 1.00 96.38 96 PRO A CA 1
ATOM 795 C C . PRO A 1 96 ? 4.510 4.372 -30.759 1.00 96.38 96 PRO A C 1
ATOM 797 O O . PRO A 1 96 ? 3.739 4.198 -29.807 1.00 96.38 96 PRO A O 1
ATOM 800 N N . ARG A 1 97 ? 4.975 3.352 -31.495 1.00 95.88 97 ARG A N 1
ATOM 801 C CA . ARG A 1 97 ? 4.624 1.941 -31.277 1.00 95.88 97 ARG A CA 1
ATOM 802 C C . ARG A 1 97 ? 5.277 1.397 -30.008 1.00 95.88 97 ARG A C 1
ATOM 804 O O . ARG A 1 97 ? 4.601 0.739 -29.219 1.00 95.88 97 ARG A O 1
ATOM 811 N N . LEU A 1 98 ? 6.564 1.682 -29.795 1.00 96.75 98 LEU A N 1
ATOM 812 C CA . LEU A 1 98 ? 7.295 1.283 -28.585 1.00 96.75 98 LEU A CA 1
ATOM 813 C C . LEU A 1 98 ? 6.771 2.001 -27.342 1.00 96.75 98 LEU A C 1
ATOM 815 O O . LEU A 1 98 ? 6.563 1.390 -26.299 1.00 96.75 98 LEU A O 1
ATOM 819 N N . PHE A 1 99 ? 6.476 3.287 -27.442 1.00 96.31 99 PHE A N 1
ATOM 820 C CA . PHE A 1 99 ? 5.916 4.056 -26.341 1.00 96.31 99 PHE A CA 1
ATOM 821 C C . PHE A 1 99 ? 4.495 3.615 -25.959 1.00 96.31 99 PHE A C 1
ATOM 823 O O . PHE A 1 99 ? 4.097 3.775 -24.797 1.00 96.31 99 PHE A O 1
ATOM 830 N N . ARG A 1 100 ? 3.753 3.052 -26.927 1.00 95.62 100 ARG A N 1
ATOM 831 C CA . ARG A 1 100 ? 2.299 2.855 -26.900 1.00 95.62 100 ARG A CA 1
ATOM 832 C C . ARG A 1 100 ? 1.590 4.189 -26.672 1.00 95.62 100 ARG A C 1
ATOM 834 O O . ARG A 1 100 ? 1.103 4.484 -25.580 1.00 95.62 100 ARG A O 1
ATOM 841 N N . GLU A 1 101 ? 1.557 5.011 -27.716 1.00 94.62 101 GLU A N 1
ATOM 842 C CA . GLU A 1 101 ? 0.809 6.266 -27.684 1.00 94.62 101 GLU A CA 1
ATOM 843 C C . GLU A 1 101 ? -0.669 6.065 -27.352 1.00 94.62 101 GLU A C 1
ATOM 845 O O . GLU A 1 101 ? -1.311 5.085 -27.729 1.00 94.62 101 GLU A O 1
ATOM 850 N N . GLU A 1 102 ? -1.230 7.073 -26.704 1.00 91.06 102 GLU A N 1
ATOM 851 C CA . GLU A 1 102 ? -2.667 7.225 -26.540 1.00 91.06 102 GLU A CA 1
ATOM 852 C C . GLU A 1 102 ? -3.064 8.661 -26.875 1.00 91.06 102 GLU A C 1
ATOM 854 O O . GLU A 1 102 ? -2.211 9.491 -27.194 1.00 91.06 102 GLU A O 1
ATOM 859 N N . ARG A 1 103 ? -4.365 8.962 -26.846 1.00 89.62 103 ARG A N 1
ATOM 860 C CA . ARG A 1 103 ? -4.887 10.288 -27.211 1.00 89.62 103 ARG A CA 1
ATOM 861 C C . ARG A 1 103 ? -4.161 11.422 -26.474 1.00 89.62 103 ARG A C 1
ATOM 863 O O . ARG A 1 103 ? -3.745 12.390 -27.105 1.00 89.62 103 ARG A O 1
ATOM 870 N N . ASP A 1 104 ? -3.958 11.252 -25.169 1.00 87.62 104 ASP A N 1
ATOM 871 C CA . ASP A 1 104 ? -3.487 12.313 -24.269 1.00 87.62 104 ASP A CA 1
ATOM 872 C C . ASP A 1 104 ? -1.968 12.267 -24.024 1.00 87.62 104 ASP A C 1
ATOM 874 O O . ASP A 1 104 ? -1.396 13.148 -23.372 1.00 87.62 104 ASP A O 1
ATOM 878 N N . ARG A 1 105 ? -1.282 11.249 -24.564 1.00 93.75 105 ARG A N 1
ATOM 879 C CA . ARG A 1 105 ? 0.144 11.030 -24.322 1.00 93.75 105 ARG A CA 1
ATOM 880 C C . ARG A 1 105 ? 0.845 10.559 -25.595 1.00 93.75 105 ARG A C 1
ATOM 882 O O . ARG A 1 105 ? 0.625 9.435 -26.051 1.00 93.75 105 ARG A O 1
ATOM 889 N N . LYS A 1 106 ? 1.658 11.461 -26.154 1.00 96.69 106 LYS A N 1
ATOM 890 C CA . LYS A 1 106 ? 2.305 11.421 -27.471 1.00 96.69 106 LYS A CA 1
ATOM 891 C C . LYS A 1 106 ? 3.806 11.646 -27.332 1.00 96.69 106 LYS A C 1
ATOM 893 O O . LYS A 1 106 ? 4.209 12.432 -26.481 1.00 96.69 106 LYS A O 1
ATOM 898 N N . VAL A 1 107 ? 4.622 10.994 -28.155 1.00 96.81 107 VAL A N 1
ATOM 899 C CA . VAL A 1 107 ? 6.091 11.121 -28.063 1.00 96.81 107 VAL A CA 1
ATOM 900 C C . VAL A 1 107 ? 6.597 12.500 -28.503 1.00 96.81 107 VAL A C 1
ATOM 902 O O . VAL A 1 107 ? 7.617 12.958 -27.995 1.00 96.81 107 VAL A O 1
ATOM 905 N N . SER A 1 108 ? 5.842 13.183 -29.365 1.00 96.06 108 SER A N 1
ATOM 906 C CA . SER A 1 108 ? 6.147 14.506 -29.928 1.00 96.06 108 SER A CA 1
ATOM 907 C C . SER A 1 108 ? 5.745 15.691 -29.045 1.00 96.06 108 SER A C 1
ATOM 909 O O . SER A 1 108 ? 6.023 16.841 -29.377 1.00 96.06 108 SER A O 1
ATOM 911 N N . ARG A 1 109 ? 5.051 15.448 -27.926 1.00 96.19 109 ARG A N 1
ATOM 912 C CA . ARG A 1 109 ? 4.524 16.505 -27.051 1.00 96.19 109 ARG A CA 1
ATOM 913 C C . ARG A 1 109 ? 5.362 16.675 -25.790 1.00 96.19 109 ARG A C 1
ATOM 915 O O . ARG A 1 109 ? 5.957 15.729 -25.280 1.00 96.19 109 ARG A O 1
ATOM 922 N N . GLU A 1 110 ? 5.331 17.891 -25.263 1.00 96.31 110 GLU A N 1
ATOM 923 C CA . GLU A 1 110 ? 5.896 18.244 -23.964 1.00 96.31 110 GLU A CA 1
ATOM 924 C C . GLU A 1 110 ? 4.872 18.067 -22.842 1.00 96.31 110 GLU A C 1
ATOM 926 O O . GLU A 1 110 ? 3.668 18.281 -23.025 1.00 96.31 110 GLU A O 1
ATOM 931 N N . TYR A 1 111 ? 5.360 17.726 -21.652 1.00 95.38 111 TYR A N 1
ATOM 932 C CA . TYR A 1 111 ? 4.529 17.459 -20.478 1.00 95.38 111 TYR A CA 1
ATOM 933 C C . TYR A 1 111 ? 5.161 18.046 -19.226 1.00 95.38 111 TYR A C 1
ATOM 935 O O . TYR A 1 111 ? 6.380 18.138 -19.146 1.00 95.38 111 TYR A O 1
ATOM 943 N N . ARG A 1 112 ? 4.346 18.432 -18.237 1.00 94.38 112 ARG A N 1
ATOM 944 C CA . ARG A 1 112 ? 4.871 18.802 -16.914 1.00 94.38 112 ARG A CA 1
ATOM 945 C C . ARG A 1 112 ? 5.600 17.608 -16.291 1.00 94.38 112 ARG A C 1
ATOM 947 O O . ARG A 1 112 ? 5.148 16.472 -16.459 1.00 94.38 112 ARG A O 1
ATOM 954 N N . GLY A 1 113 ? 6.693 17.881 -15.586 1.00 92.12 113 GLY A N 1
ATOM 955 C CA . GLY A 1 113 ? 7.382 16.878 -14.779 1.00 92.12 113 GLY A CA 1
ATOM 956 C C . GLY A 1 113 ? 6.540 16.401 -13.596 1.00 92.12 113 GLY A C 1
ATOM 957 O O . GLY A 1 113 ? 5.539 17.019 -13.229 1.00 92.12 113 GLY A O 1
ATOM 958 N N . ILE A 1 114 ? 6.939 15.287 -12.983 1.00 92.25 114 ILE A N 1
ATOM 959 C CA . ILE A 1 114 ? 6.237 14.750 -11.805 1.00 92.25 114 ILE A CA 1
ATOM 960 C C . ILE A 1 114 ? 6.479 15.621 -10.569 1.00 92.25 114 ILE A C 1
ATOM 962 O O . ILE A 1 114 ? 5.548 15.884 -9.807 1.00 92.25 114 ILE A O 1
ATOM 966 N N . TRP A 1 115 ? 7.714 16.090 -10.381 1.00 86.75 115 TRP A N 1
ATOM 967 C CA . TRP A 1 115 ? 8.118 16.893 -9.215 1.00 86.75 115 TRP A CA 1
ATOM 968 C C . TRP A 1 115 ? 8.281 18.378 -9.519 1.00 86.75 115 TRP A C 1
ATOM 970 O O . TRP A 1 115 ? 8.707 19.144 -8.658 1.00 86.75 115 TRP A O 1
ATOM 980 N N . SER A 1 116 ? 7.987 18.793 -10.749 1.00 82.94 116 SER A N 1
ATOM 981 C CA . SER A 1 116 ? 8.190 20.164 -11.189 1.00 82.94 116 SER A CA 1
ATOM 982 C C . SER A 1 116 ? 7.048 20.620 -12.089 1.00 82.94 116 SER A C 1
ATOM 984 O O . SER A 1 116 ? 6.637 19.873 -12.977 1.00 82.94 116 SER A O 1
ATOM 986 N N . PRO A 1 117 ? 6.571 21.868 -11.936 1.00 83.75 117 PRO A N 1
ATOM 987 C CA . PRO A 1 117 ? 5.620 22.450 -12.875 1.00 83.75 117 PRO A CA 1
ATOM 988 C C . PRO A 1 117 ? 6.246 22.725 -14.254 1.00 83.75 117 PRO A C 1
ATOM 990 O O . PRO A 1 117 ? 5.517 23.015 -15.204 1.00 83.75 117 PRO A O 1
ATOM 993 N N . ALA A 1 118 ? 7.579 22.648 -14.380 1.00 89.75 118 ALA A N 1
ATOM 994 C CA . ALA A 1 118 ? 8.281 22.845 -15.642 1.00 89.75 118 ALA A CA 1
ATOM 995 C C . ALA A 1 118 ? 7.890 21.781 -16.675 1.00 89.75 118 ALA A C 1
ATOM 997 O O . ALA A 1 118 ? 7.719 20.602 -16.350 1.00 89.75 118 ALA A O 1
ATOM 998 N N . ARG A 1 119 ? 7.772 22.204 -17.938 1.00 94.00 119 ARG A N 1
ATOM 999 C CA . ARG A 1 119 ? 7.583 21.282 -19.057 1.00 94.00 119 ARG A CA 1
ATOM 1000 C C . ARG A 1 119 ? 8.903 20.618 -19.421 1.00 94.00 119 ARG A C 1
ATOM 1002 O O . ARG A 1 119 ? 9.939 21.271 -19.507 1.00 94.00 119 ARG A O 1
ATOM 1009 N N . LEU A 1 120 ? 8.836 19.313 -19.621 1.00 94.75 120 LEU A N 1
ATOM 1010 C CA . LEU A 1 120 ? 9.921 18.488 -20.111 1.00 94.75 120 LEU A CA 1
ATOM 1011 C C . LEU A 1 120 ? 9.910 18.485 -21.642 1.00 94.75 120 LEU A C 1
ATOM 1013 O O . LEU A 1 120 ? 8.822 18.400 -22.224 1.00 94.75 120 LEU A O 1
ATOM 1017 N N . PRO A 1 121 ? 11.091 18.490 -22.284 1.00 95.31 121 PRO A N 1
ATOM 1018 C CA . PRO A 1 121 ? 11.193 18.310 -23.726 1.00 95.31 121 PRO A CA 1
ATOM 1019 C C . PRO A 1 121 ? 10.566 16.979 -24.153 1.00 95.31 121 PRO A C 1
ATOM 1021 O O . PRO A 1 121 ? 10.607 15.988 -23.413 1.00 95.31 121 PRO A O 1
ATOM 1024 N N . SER A 1 122 ? 9.990 16.961 -25.354 1.00 96.44 122 SER A N 1
ATOM 1025 C CA . SER A 1 122 ? 9.342 15.777 -25.929 1.00 96.44 122 SER A CA 1
ATOM 1026 C C . SER A 1 122 ? 10.289 14.569 -25.998 1.00 96.44 122 SER A C 1
ATOM 1028 O O . SER A 1 122 ? 11.506 14.729 -26.096 1.00 96.44 122 SER A O 1
ATOM 1030 N N . LEU A 1 123 ? 9.743 13.349 -25.990 1.00 95.75 123 LEU A N 1
ATOM 1031 C CA . LEU A 1 123 ? 10.541 12.118 -26.115 1.00 95.75 123 LEU A CA 1
ATOM 1032 C C . LEU A 1 123 ? 11.229 11.998 -27.485 1.00 95.75 123 LEU A C 1
ATOM 1034 O O . LEU A 1 123 ? 12.275 11.358 -27.602 1.00 95.75 123 LEU A O 1
ATOM 1038 N N . GLU A 1 124 ? 10.651 12.597 -28.527 1.00 94.06 124 GLU A N 1
ATOM 1039 C CA . GLU A 1 124 ? 11.264 12.648 -29.858 1.00 94.06 124 GLU A CA 1
ATOM 1040 C C . GLU A 1 124 ? 12.525 13.512 -29.885 1.00 94.06 124 GLU A C 1
ATOM 1042 O O . GLU A 1 124 ? 13.483 13.140 -30.557 1.00 94.06 124 GLU A O 1
ATOM 1047 N N . SER A 1 125 ? 12.544 14.615 -29.129 1.00 94.44 125 SER A N 1
ATOM 1048 C CA . SER A 1 125 ? 13.681 15.544 -29.079 1.00 94.44 125 SER A CA 1
ATOM 1049 C C . SER A 1 125 ? 14.858 15.074 -28.223 1.00 94.44 125 SER A C 1
ATOM 1051 O O . SER A 1 125 ? 15.921 15.686 -28.294 1.00 94.44 125 SER A O 1
ATOM 1053 N N . LEU A 1 126 ? 14.687 14.026 -27.412 1.00 94.56 126 LEU A N 1
ATOM 1054 C CA . LEU A 1 126 ? 15.772 13.515 -26.571 1.00 94.56 126 LEU A CA 1
ATOM 1055 C C . LEU A 1 126 ? 16.773 12.715 -27.396 1.00 94.56 126 LEU A C 1
ATOM 1057 O O . LEU A 1 126 ? 16.398 11.931 -28.275 1.00 94.56 126 LEU A O 1
ATOM 1061 N N . THR A 1 127 ? 18.044 12.860 -27.041 1.00 91.19 127 THR A N 1
ATOM 1062 C CA . THR A 1 127 ? 19.131 12.051 -27.593 1.00 91.19 127 THR A CA 1
ATOM 1063 C C . THR A 1 127 ? 19.373 10.777 -26.778 1.00 91.19 127 THR A C 1
ATOM 1065 O O . THR A 1 127 ? 18.940 10.658 -25.629 1.00 91.19 127 THR A O 1
ATOM 1068 N N . SER A 1 128 ? 20.050 9.788 -27.378 1.00 88.31 128 SER A N 1
ATOM 1069 C CA . SER A 1 128 ? 20.420 8.564 -26.651 1.00 88.31 128 SER A CA 1
ATOM 1070 C C . SER A 1 128 ? 21.296 8.904 -25.439 1.00 88.31 128 SER A C 1
ATOM 1072 O O . SER A 1 128 ? 22.179 9.760 -25.511 1.00 88.31 128 SER A O 1
ATOM 1074 N N . GLY A 1 129 ? 21.034 8.236 -24.315 1.00 88.81 129 GLY A N 1
ATOM 1075 C CA . GLY A 1 129 ? 21.732 8.452 -23.046 1.00 88.81 129 GLY A CA 1
ATOM 1076 C C . GLY A 1 129 ? 21.117 9.524 -22.141 1.00 88.81 129 GLY A C 1
ATOM 1077 O O . GLY A 1 129 ? 21.499 9.604 -20.973 1.00 88.81 129 GLY A O 1
ATOM 1078 N N . GLU A 1 130 ? 20.146 10.315 -22.613 1.00 94.62 130 GLU A N 1
ATOM 1079 C CA . GLU A 1 130 ? 19.416 11.236 -21.736 1.00 94.62 130 GLU A CA 1
ATOM 1080 C C . GLU A 1 130 ? 18.533 10.461 -20.743 1.00 94.62 130 GLU A C 1
ATOM 1082 O O . GLU A 1 130 ? 17.729 9.624 -21.163 1.00 94.62 130 GLU A O 1
ATOM 1087 N N . PRO A 1 131 ? 18.647 10.703 -19.422 1.00 94.69 131 PRO A N 1
ATOM 1088 C CA . PRO A 1 131 ? 17.900 9.940 -18.430 1.00 94.69 131 PRO A CA 1
ATOM 1089 C C . PRO A 1 131 ? 16.420 10.368 -18.362 1.00 94.69 131 PRO A C 1
ATOM 1091 O O . PRO A 1 131 ? 16.074 11.502 -18.718 1.00 94.69 131 PRO A O 1
ATOM 1094 N N . PRO A 1 132 ? 15.528 9.499 -17.848 1.00 96.44 132 PRO A N 1
ATOM 1095 C CA . PRO A 1 132 ? 14.214 9.946 -17.393 1.00 96.44 132 PRO A CA 1
ATOM 1096 C C . PRO A 1 132 ? 14.360 10.867 -16.168 1.00 96.44 132 PRO A C 1
ATOM 1098 O O . PRO A 1 132 ? 15.441 10.953 -15.583 1.00 96.44 132 PRO A O 1
ATOM 1101 N N . GLU A 1 133 ? 13.273 11.514 -15.733 1.00 95.25 133 GLU A N 1
ATOM 1102 C CA . GLU A 1 133 ? 13.275 12.303 -14.487 1.00 95.25 133 GLU A CA 1
ATOM 1103 C C . GLU A 1 133 ? 13.816 11.485 -13.300 1.00 95.25 133 GLU A C 1
ATOM 1105 O O . GLU A 1 133 ? 14.756 11.916 -12.629 1.00 95.25 133 GLU A O 1
ATOM 1110 N N . ALA A 1 134 ? 13.255 10.291 -13.063 1.00 95.94 134 ALA A N 1
ATOM 1111 C CA . ALA A 1 134 ? 13.810 9.314 -12.132 1.00 95.94 134 ALA A CA 1
ATOM 1112 C C . ALA A 1 134 ? 13.296 7.886 -12.391 1.00 95.94 134 ALA A C 1
ATOM 1114 O O . ALA A 1 134 ? 12.217 7.668 -12.946 1.00 95.94 134 ALA A O 1
ATOM 1115 N N . ILE A 1 135 ? 14.056 6.900 -11.905 1.00 97.62 135 ILE A N 1
ATOM 1116 C CA . ILE A 1 135 ? 13.610 5.510 -11.765 1.00 97.62 135 ILE A CA 1
ATOM 1117 C C . ILE A 1 135 ? 13.612 5.174 -10.275 1.00 97.62 135 ILE A C 1
ATOM 1119 O O . ILE A 1 135 ? 14.672 5.144 -9.649 1.00 97.62 135 ILE A O 1
ATOM 1123 N N . VAL A 1 136 ? 12.427 4.948 -9.710 1.00 96.88 136 VAL A N 1
ATOM 1124 C CA . VAL A 1 136 ? 12.204 4.862 -8.256 1.00 96.88 136 VAL A CA 1
ATOM 1125 C C . VAL A 1 136 ? 11.416 3.614 -7.875 1.00 96.88 136 VAL A C 1
ATOM 1127 O O . VAL A 1 136 ? 10.767 2.991 -8.720 1.00 96.88 136 VAL A O 1
ATOM 1130 N N . ARG A 1 137 ? 11.459 3.250 -6.590 1.00 97.06 137 ARG A N 1
ATOM 1131 C CA . ARG A 1 137 ? 10.577 2.223 -6.023 1.00 97.06 137 ARG A CA 1
ATOM 1132 C C . ARG A 1 137 ? 9.122 2.677 -6.072 1.00 97.06 137 ARG A C 1
ATOM 1134 O O . ARG A 1 137 ? 8.825 3.856 -5.904 1.00 97.06 137 ARG A O 1
ATOM 1141 N N . TYR A 1 138 ? 8.225 1.730 -6.319 1.00 97.69 138 TYR A N 1
ATOM 1142 C CA . TYR A 1 138 ? 6.822 2.002 -6.607 1.00 97.69 138 TYR A CA 1
ATOM 1143 C C . TYR A 1 138 ? 5.915 0.967 -5.945 1.00 97.69 138 TYR A C 1
ATOM 1145 O O . TYR A 1 138 ? 6.165 -0.239 -6.045 1.00 97.69 138 TYR A O 1
ATOM 1153 N N . GLY A 1 139 ? 4.853 1.438 -5.287 1.00 97.38 139 GLY A N 1
ATOM 1154 C CA . GLY A 1 139 ? 3.844 0.584 -4.669 1.00 97.38 139 GLY A CA 1
ATOM 1155 C C . GLY A 1 139 ? 2.940 0.029 -5.757 1.00 97.38 139 GLY A C 1
ATOM 1156 O O . GLY A 1 139 ? 1.886 0.598 -6.039 1.00 97.38 139 GLY A O 1
ATOM 1157 N N . TYR A 1 140 ? 3.360 -1.050 -6.420 1.00 96.19 140 TYR A N 1
ATOM 1158 C CA . TYR A 1 140 ? 2.633 -1.550 -7.581 1.00 96.19 140 TYR A CA 1
ATOM 1159 C C . TYR A 1 140 ? 1.370 -2.287 -7.159 1.00 96.19 140 TYR A C 1
ATOM 1161 O O . TYR A 1 140 ? 0.280 -1.951 -7.611 1.00 96.19 140 TYR A O 1
ATOM 1169 N N . ARG A 1 141 ? 1.490 -3.270 -6.273 1.00 96.06 141 ARG A N 1
ATOM 1170 C CA . ARG A 1 141 ? 0.368 -4.026 -5.705 1.00 96.06 141 ARG A CA 1
ATOM 1171 C C . ARG A 1 141 ? 0.616 -4.224 -4.214 1.00 96.06 141 ARG A C 1
ATOM 1173 O O . ARG A 1 141 ? 1.744 -4.025 -3.776 1.00 96.06 141 ARG A O 1
ATOM 1180 N N . SER A 1 142 ? -0.393 -4.651 -3.461 1.00 97.81 142 SER A N 1
ATOM 1181 C CA . SER A 1 142 ? -0.232 -5.028 -2.056 1.00 97.81 142 SER A CA 1
ATOM 1182 C C . SER A 1 142 ? 0.970 -5.954 -1.890 1.00 97.81 142 SER A C 1
ATOM 1184 O O . SER A 1 142 ? 1.013 -7.021 -2.505 1.00 97.81 142 SER A O 1
ATOM 1186 N N . PHE A 1 143 ? 1.938 -5.514 -1.081 1.00 98.06 143 PHE A N 1
ATOM 1187 C CA . PHE A 1 143 ? 3.213 -6.192 -0.816 1.00 98.06 143 PHE A CA 1
ATOM 1188 C C . PHE A 1 143 ? 4.161 -6.353 -2.029 1.00 98.06 143 PHE A C 1
ATOM 1190 O O . PHE A 1 143 ? 5.147 -7.082 -1.959 1.00 98.06 143 PHE A O 1
ATOM 1197 N N . ASP A 1 144 ? 3.916 -5.675 -3.154 1.00 96.44 144 ASP A N 1
ATOM 1198 C CA . ASP A 1 144 ? 4.823 -5.667 -4.307 1.00 96.44 144 ASP A CA 1
ATOM 1199 C C . ASP A 1 144 ? 5.509 -4.311 -4.465 1.00 96.44 144 ASP A C 1
ATOM 1201 O O . ASP A 1 144 ? 4.943 -3.331 -4.965 1.00 96.44 144 ASP A O 1
ATOM 1205 N N . ARG A 1 145 ? 6.776 -4.298 -4.057 1.00 94.62 145 ARG A N 1
ATOM 1206 C CA . ARG A 1 145 ? 7.697 -3.184 -4.230 1.00 94.62 145 ARG A CA 1
ATOM 1207 C C . ARG A 1 145 ? 8.356 -3.317 -5.608 1.00 94.62 145 ARG A C 1
ATOM 1209 O O . ARG A 1 145 ? 9.370 -3.993 -5.761 1.00 94.62 145 ARG A O 1
ATOM 1216 N N . ALA A 1 146 ? 7.749 -2.718 -6.626 1.00 96.12 146 ALA A N 1
ATOM 1217 C CA . ALA A 1 146 ? 8.289 -2.712 -7.984 1.00 96.12 146 ALA A CA 1
ATOM 1218 C C . ALA A 1 146 ? 9.187 -1.485 -8.212 1.00 96.12 146 ALA A C 1
ATOM 1220 O O . ALA A 1 146 ? 9.440 -0.692 -7.303 1.00 96.12 146 ALA A O 1
ATOM 1221 N N . TRP A 1 147 ? 9.652 -1.313 -9.445 1.00 98.12 147 TRP A N 1
ATOM 1222 C CA . TRP A 1 147 ? 10.275 -0.083 -9.923 1.00 98.12 147 TRP A CA 1
ATOM 1223 C C . TRP A 1 147 ? 9.372 0.603 -10.947 1.00 98.12 147 TRP A C 1
ATOM 1225 O O . TRP A 1 147 ? 8.651 -0.076 -11.683 1.00 98.12 147 TRP A O 1
ATOM 1235 N N . ALA A 1 148 ? 9.442 1.930 -11.032 1.00 98.25 148 ALA A N 1
ATOM 1236 C CA . ALA A 1 148 ? 8.771 2.710 -12.064 1.00 98.25 148 ALA A CA 1
ATOM 1237 C C . ALA A 1 148 ? 9.669 3.820 -12.626 1.00 98.25 148 ALA A C 1
ATOM 1239 O O . ALA A 1 148 ? 10.423 4.452 -11.885 1.00 98.25 148 ALA A O 1
ATOM 1240 N N . ILE A 1 149 ? 9.545 4.082 -13.930 1.00 98.19 149 ILE A N 1
ATOM 1241 C CA . ILE A 1 149 ? 10.045 5.298 -14.579 1.00 98.19 149 ILE A CA 1
ATOM 1242 C C . ILE A 1 149 ? 9.064 6.408 -14.221 1.00 98.19 149 ILE A C 1
ATOM 1244 O O . ILE A 1 149 ? 8.048 6.603 -14.888 1.00 98.19 149 ILE A O 1
ATOM 1248 N N . ALA A 1 150 ? 9.335 7.095 -13.123 1.00 96.75 150 ALA A N 1
ATOM 1249 C CA . ALA A 1 150 ? 8.530 8.208 -12.670 1.00 96.75 150 ALA A CA 1
ATOM 1250 C C . ALA A 1 150 ? 8.929 9.440 -13.489 1.00 96.75 150 ALA A C 1
ATOM 1252 O O . ALA A 1 150 ? 9.772 10.230 -13.087 1.00 96.75 150 ALA A O 1
ATOM 1253 N N . ASP A 1 151 ? 8.331 9.545 -14.676 1.00 96.44 151 ASP A N 1
ATOM 1254 C CA . ASP A 1 151 ? 8.557 10.623 -15.630 1.00 96.44 151 ASP A CA 1
ATOM 1255 C C . ASP A 1 151 ? 7.224 11.098 -16.222 1.00 96.44 151 ASP A C 1
ATOM 1257 O O . ASP A 1 151 ? 6.392 10.298 -16.675 1.00 96.44 151 ASP A O 1
ATOM 1261 N N . GLY A 1 152 ? 7.016 12.412 -16.226 1.00 95.31 152 GLY A N 1
ATOM 1262 C CA . GLY A 1 152 ? 5.812 13.060 -16.718 1.00 95.31 152 GLY A CA 1
ATOM 1263 C C . GLY A 1 152 ? 5.516 12.687 -18.166 1.00 95.31 152 GLY A C 1
ATOM 1264 O O . GLY A 1 152 ? 4.358 12.519 -18.531 1.00 95.31 152 GLY A O 1
ATOM 1265 N N . ARG A 1 153 ? 6.524 12.431 -18.999 1.00 96.06 153 ARG A N 1
ATOM 1266 C CA . ARG A 1 153 ? 6.333 12.073 -20.411 1.00 96.06 153 ARG A CA 1
ATOM 1267 C C . ARG A 1 153 ? 5.698 10.694 -20.584 1.00 96.06 153 ARG A C 1
ATOM 1269 O O . ARG A 1 153 ? 4.919 10.506 -21.516 1.00 96.06 153 ARG A O 1
ATOM 1276 N N . VAL A 1 154 ? 5.955 9.745 -19.678 1.00 96.06 154 VAL A N 1
ATOM 1277 C CA . VAL A 1 154 ? 5.442 8.359 -19.770 1.00 96.06 154 VAL A CA 1
ATOM 1278 C C . VAL A 1 154 ? 4.274 8.068 -18.822 1.00 96.06 154 VAL A C 1
ATOM 1280 O O . VAL A 1 154 ? 3.544 7.101 -19.043 1.00 96.06 154 VAL A O 1
ATOM 1283 N N . CYS A 1 155 ? 4.078 8.885 -17.784 1.00 95.38 155 CYS A N 1
ATOM 1284 C CA . CYS A 1 155 ? 3.002 8.726 -16.810 1.00 95.38 155 CYS A CA 1
ATOM 1285 C C . CYS A 1 155 ? 1.773 9.558 -17.190 1.00 95.38 155 CYS A C 1
ATOM 1287 O O . CYS A 1 155 ? 1.823 10.787 -17.183 1.00 95.38 155 CYS A O 1
ATOM 1289 N N . SER A 1 156 ? 0.659 8.900 -17.516 1.00 94.31 156 SER A N 1
ATOM 1290 C CA . SER A 1 156 ? -0.557 9.573 -17.991 1.00 94.31 156 SER A CA 1
ATOM 1291 C C . SER A 1 156 ? -1.272 10.363 -16.895 1.00 94.31 156 SER A C 1
ATOM 1293 O O . SER A 1 156 ? -1.688 11.496 -17.127 1.00 94.31 156 SER A O 1
ATOM 1295 N N . TYR A 1 157 ? -1.380 9.790 -15.695 1.00 95.12 157 TYR A N 1
ATOM 1296 C CA . TYR A 1 157 ? -1.962 10.441 -14.524 1.00 95.12 157 TYR A CA 1
ATOM 1297 C C . TYR A 1 157 ? -0.987 10.337 -13.347 1.00 95.12 157 TYR A C 1
ATOM 1299 O O . TYR A 1 157 ? -1.078 9.391 -12.558 1.00 95.12 157 TYR A O 1
ATOM 1307 N N . PRO A 1 158 ? -0.057 11.301 -13.213 1.00 93.38 158 PRO A N 1
ATOM 1308 C CA . PRO A 1 158 ? 1.007 11.237 -12.219 1.00 93.38 158 PRO A CA 1
ATOM 1309 C C . PRO A 1 158 ? 0.515 11.474 -10.798 1.00 93.38 158 PRO A C 1
ATOM 1311 O O . PRO A 1 158 ? 1.196 11.061 -9.878 1.00 93.38 158 PRO A O 1
ATOM 1314 N N . ARG A 1 159 ? -0.658 12.090 -10.597 1.00 94.81 159 ARG A N 1
ATOM 1315 C CA . ARG A 1 159 ? -1.196 12.409 -9.260 1.00 94.81 159 ARG A CA 1
ATOM 1316 C C . ARG A 1 159 ? -0.160 13.164 -8.399 1.00 94.81 159 ARG A C 1
ATOM 1318 O O . ARG A 1 159 ? 0.240 12.647 -7.357 1.00 94.81 159 ARG A O 1
ATOM 1325 N N . PRO A 1 160 ? 0.270 14.376 -8.816 1.00 92.88 160 PRO A N 1
ATOM 1326 C CA . PRO A 1 160 ? 1.335 15.127 -8.144 1.00 92.88 160 PRO A CA 1
ATOM 1327 C C . PRO A 1 160 ? 1.188 15.256 -6.620 1.00 92.88 160 PRO A C 1
ATOM 1329 O O . PRO A 1 160 ? 2.205 15.078 -5.954 1.00 92.88 160 PRO A O 1
ATOM 1332 N N . PRO A 1 161 ? -0.022 15.441 -6.041 1.00 94.38 161 PRO A N 1
ATOM 1333 C CA . PRO A 1 161 ? -0.174 15.502 -4.587 1.00 94.38 161 PRO A CA 1
ATOM 1334 C C . PRO A 1 161 ? 0.397 14.286 -3.846 1.00 94.38 161 PRO A C 1
ATOM 1336 O O . PRO A 1 161 ? 0.943 14.441 -2.762 1.00 94.38 161 PRO A O 1
ATOM 1339 N N . LEU A 1 162 ? 0.340 13.080 -4.430 1.00 96.19 162 LEU A N 1
ATOM 1340 C CA . LEU A 1 162 ? 0.934 11.894 -3.806 1.00 96.19 162 LEU A CA 1
ATOM 1341 C C . LEU A 1 162 ? 2.465 11.944 -3.816 1.00 96.19 162 LEU A C 1
ATOM 1343 O O . LEU A 1 162 ? 3.086 11.555 -2.835 1.00 96.19 162 LEU A O 1
ATOM 1347 N N . TRP A 1 163 ? 3.081 12.430 -4.895 1.00 95.00 163 TRP A N 1
ATOM 1348 C CA . TRP A 1 163 ? 4.540 12.561 -4.991 1.00 95.00 163 TRP A CA 1
ATOM 1349 C C . TRP A 1 163 ? 5.085 13.705 -4.139 1.00 95.00 163 TRP A C 1
ATOM 1351 O O . TRP A 1 163 ? 6.182 13.594 -3.600 1.00 95.00 163 TRP A O 1
ATOM 1361 N N . GLN A 1 164 ? 4.330 14.796 -4.013 1.00 92.31 164 GLN A N 1
ATOM 1362 C CA . GLN A 1 164 ? 4.714 15.969 -3.228 1.00 92.31 164 GLN A CA 1
ATOM 1363 C C . GLN A 1 164 ? 4.758 15.666 -1.729 1.00 92.31 164 GLN A C 1
ATOM 1365 O O . GLN A 1 164 ? 5.617 16.200 -1.034 1.00 92.31 164 GLN A O 1
ATOM 1370 N N . THR A 1 165 ? 3.895 14.769 -1.244 1.00 94.94 165 THR A N 1
ATOM 1371 C CA . THR A 1 165 ? 3.891 14.324 0.158 1.00 94.94 165 THR A CA 1
ATOM 1372 C C . THR A 1 165 ? 4.747 13.082 0.405 1.00 94.94 165 THR A C 1
ATOM 1374 O O . THR A 1 165 ? 4.750 12.549 1.514 1.00 94.94 165 THR A O 1
ATOM 1377 N N . TRP A 1 166 ? 5.471 12.583 -0.603 1.00 95.19 166 TRP A N 1
ATOM 1378 C CA . TRP A 1 166 ? 6.317 11.403 -0.447 1.00 95.19 166 TRP A CA 1
ATOM 1379 C C . TRP A 1 166 ? 7.616 11.741 0.296 1.00 95.19 166 TRP A C 1
ATOM 1381 O O . TRP A 1 166 ? 8.401 12.596 -0.128 1.00 95.19 166 TRP A O 1
ATOM 1391 N N . SER A 1 167 ? 7.857 11.059 1.418 1.00 94.19 167 SER A N 1
ATOM 1392 C CA . SER A 1 167 ? 9.012 11.300 2.285 1.00 94.19 167 SER A CA 1
ATOM 1393 C C . SER A 1 167 ? 9.379 10.088 3.144 1.00 94.19 167 SER A C 1
ATOM 1395 O O . SER A 1 167 ? 8.675 9.076 3.163 1.00 94.19 167 SER A O 1
ATOM 1397 N N . GLU A 1 168 ? 10.463 10.221 3.912 1.00 93.12 168 GLU A N 1
ATOM 1398 C CA . GLU A 1 168 ? 10.911 9.241 4.913 1.00 93.12 168 GLU A CA 1
ATOM 1399 C C . GLU A 1 168 ? 9.961 9.096 6.115 1.00 93.12 168 GLU A C 1
ATOM 1401 O O . GLU A 1 168 ? 10.135 8.187 6.919 1.00 93.12 168 GLU A O 1
ATOM 1406 N N . ARG A 1 169 ? 8.941 9.956 6.239 1.00 93.50 169 ARG A N 1
ATOM 1407 C CA . ARG A 1 169 ? 7.889 9.846 7.266 1.00 93.50 169 ARG A CA 1
ATOM 1408 C C . ARG A 1 169 ? 6.572 9.320 6.716 1.00 93.50 169 ARG A C 1
ATOM 1410 O O . ARG A 1 169 ? 5.750 8.806 7.463 1.00 93.50 169 ARG A O 1
ATOM 1417 N N . GLN A 1 170 ? 6.372 9.432 5.407 1.00 97.00 170 GLN A N 1
ATOM 1418 C CA . GLN A 1 170 ? 5.097 9.106 4.792 1.00 97.00 170 GLN A CA 1
ATOM 1419 C C . GLN A 1 170 ? 4.792 7.604 4.846 1.00 97.00 170 GLN A C 1
ATOM 1421 O O . GLN A 1 170 ? 5.670 6.762 4.623 1.00 97.00 170 GLN A O 1
ATOM 1426 N N . VAL A 1 171 ? 3.514 7.304 5.077 1.00 98.25 171 VAL A N 1
ATOM 1427 C CA . VAL A 1 171 ? 2.883 5.997 4.884 1.00 98.25 171 VAL A CA 1
ATOM 1428 C C . VAL A 1 171 ? 1.588 6.228 4.120 1.00 98.25 171 VAL A C 1
ATOM 1430 O O . VAL A 1 171 ? 0.790 7.089 4.480 1.00 98.25 171 VAL A O 1
ATOM 1433 N N . TYR A 1 172 ? 1.364 5.450 3.069 1.00 98.56 172 TYR A N 1
ATOM 1434 C CA . TYR A 1 172 ? 0.090 5.416 2.366 1.00 98.56 172 TYR A CA 1
ATOM 1435 C C . TYR A 1 172 ? -0.673 4.174 2.806 1.00 98.56 172 TYR A C 1
ATOM 1437 O O . TYR A 1 172 ? -0.207 3.051 2.603 1.00 98.56 172 TYR A O 1
ATOM 1445 N N . LEU A 1 173 ? -1.856 4.371 3.377 1.00 98.56 173 LEU A N 1
ATOM 1446 C CA . LEU A 1 173 ? -2.829 3.302 3.549 1.00 98.56 173 LEU A CA 1
ATOM 1447 C C . LEU A 1 173 ? -3.636 3.169 2.257 1.00 98.56 173 LEU A C 1
ATOM 1449 O O . LEU A 1 173 ? -3.908 4.150 1.566 1.00 98.56 173 LEU A O 1
ATOM 1453 N N . THR A 1 174 ? -4.017 1.947 1.913 1.00 97.94 174 THR A N 1
ATOM 1454 C CA . THR A 1 174 ? -4.875 1.663 0.764 1.00 97.94 174 THR A CA 1
ATOM 1455 C C . THR A 1 174 ? -5.994 0.710 1.153 1.00 97.94 174 THR A C 1
ATOM 1457 O O . THR A 1 174 ? -5.785 -0.187 1.971 1.00 97.94 174 THR A O 1
ATOM 1460 N N . SER A 1 175 ? -7.175 0.920 0.574 1.00 96.12 175 SER A N 1
ATOM 1461 C CA . SER A 1 175 ? -8.386 0.116 0.785 1.00 96.12 175 SER A CA 1
ATOM 1462 C C . SER A 1 175 ? -9.224 0.072 -0.495 1.00 96.12 175 SER A C 1
ATOM 1464 O O . SER A 1 175 ? -8.836 0.652 -1.503 1.00 96.12 175 SER A O 1
ATOM 1466 N N . LEU A 1 176 ? -10.390 -0.569 -0.465 1.00 93.44 176 LEU A N 1
ATOM 1467 C CA . LEU A 1 176 ? -11.439 -0.346 -1.459 1.00 93.44 176 LEU A CA 1
ATOM 1468 C C . LEU A 1 176 ? -12.512 0.543 -0.837 1.00 93.44 176 LEU A C 1
ATOM 1470 O O . LEU A 1 176 ? -13.312 0.097 -0.018 1.00 93.44 176 LEU A O 1
ATOM 1474 N N . LEU A 1 177 ? -12.508 1.821 -1.214 1.00 91.00 177 LEU A N 1
ATOM 1475 C CA . LEU A 1 177 ? -13.383 2.834 -0.607 1.00 91.00 177 LEU A CA 1
ATOM 1476 C C . LEU A 1 177 ? -14.615 3.133 -1.462 1.00 91.00 177 LEU A C 1
ATOM 1478 O O . LEU A 1 177 ? -15.552 3.786 -1.014 1.00 91.00 177 LEU A O 1
ATOM 1482 N N . THR A 1 178 ? -14.614 2.647 -2.702 1.00 86.12 178 THR A N 1
ATOM 1483 C CA . THR A 1 178 ? -15.686 2.865 -3.686 1.00 86.12 178 THR A CA 1
ATOM 1484 C C . THR A 1 178 ? -16.318 1.571 -4.192 1.00 86.12 178 THR A C 1
ATOM 1486 O O . THR A 1 178 ? -17.321 1.611 -4.902 1.00 86.12 178 THR A O 1
ATOM 1489 N N . VAL A 1 179 ? -15.767 0.420 -3.806 1.00 87.50 179 VAL A N 1
ATOM 1490 C CA . VAL A 1 179 ? -16.307 -0.909 -4.106 1.00 87.50 179 VAL A CA 1
ATOM 1491 C C . VAL A 1 179 ? -16.248 -1.787 -2.849 1.00 87.50 179 VAL A C 1
ATOM 1493 O O . VAL A 1 179 ? -15.426 -1.511 -1.976 1.00 87.50 179 VAL A O 1
ATOM 1496 N N . PRO A 1 180 ? -17.089 -2.830 -2.736 1.00 89.75 180 PRO A N 1
ATOM 1497 C CA . PRO A 1 180 ? -17.083 -3.715 -1.574 1.00 89.75 180 PRO A CA 1
ATOM 1498 C C . PRO A 1 180 ? -15.736 -4.413 -1.355 1.00 89.75 180 PRO A C 1
ATOM 1500 O O . PRO A 1 180 ? -15.084 -4.842 -2.315 1.00 89.75 180 PRO A O 1
ATOM 1503 N N . LEU A 1 181 ? -15.361 -4.576 -0.086 1.00 92.56 181 LEU A N 1
ATOM 1504 C CA . LEU A 1 181 ? -14.216 -5.392 0.316 1.00 92.56 181 LEU A CA 1
ATOM 1505 C C . LEU A 1 181 ? -14.533 -6.888 0.159 1.00 92.56 181 LEU A C 1
ATOM 1507 O O . LEU A 1 181 ? -15.675 -7.324 0.305 1.00 92.56 181 LEU A O 1
ATOM 1511 N N . GLY A 1 182 ? -13.506 -7.673 -0.168 1.00 91.50 182 GLY A N 1
ATOM 1512 C CA . GLY A 1 182 ? -13.550 -9.136 -0.130 1.00 91.50 182 GLY A CA 1
ATOM 1513 C C . GLY A 1 182 ? -12.890 -9.685 1.137 1.00 91.50 182 GLY A C 1
ATOM 1514 O O . GLY A 1 182 ? -12.661 -8.948 2.092 1.00 91.50 182 GLY A O 1
ATOM 1515 N N . ARG A 1 183 ? -12.538 -10.976 1.123 1.00 92.19 183 ARG A N 1
ATOM 1516 C CA . ARG A 1 183 ? -11.810 -11.627 2.227 1.00 92.19 183 ARG A CA 1
ATOM 1517 C C . ARG A 1 183 ? -10.414 -11.032 2.410 1.00 92.19 183 ARG A C 1
ATOM 1519 O O . ARG A 1 183 ? -9.839 -10.511 1.457 1.00 92.19 183 ARG A O 1
ATOM 1526 N N . GLY A 1 184 ? -9.835 -11.176 3.597 1.00 95.25 184 GLY A N 1
ATOM 1527 C CA . GLY A 1 184 ? -8.515 -10.621 3.906 1.00 95.25 184 GLY A CA 1
ATOM 1528 C C . GLY A 1 184 ? -8.600 -9.250 4.581 1.00 95.25 184 GLY A C 1
ATOM 1529 O O . GLY A 1 184 ? -9.673 -8.858 5.035 1.00 95.25 184 GLY A O 1
ATOM 1530 N N . PRO A 1 185 ? -7.491 -8.508 4.684 1.00 96.94 185 PRO A N 1
ATOM 1531 C CA . PRO A 1 185 ? -7.472 -7.242 5.407 1.00 96.94 185 PRO A CA 1
ATOM 1532 C C . PRO A 1 185 ? -8.321 -6.165 4.715 1.00 96.94 185 PRO A C 1
ATOM 1534 O O . PRO A 1 185 ? -8.403 -6.119 3.486 1.00 96.94 185 PRO A O 1
ATOM 1537 N N . ALA A 1 186 ? -8.895 -5.247 5.499 1.00 96.81 186 ALA A N 1
ATOM 1538 C CA . ALA A 1 186 ? -9.552 -4.043 4.985 1.00 96.81 186 ALA A CA 1
ATOM 1539 C C . ALA A 1 186 ? -8.546 -2.946 4.590 1.00 96.81 186 ALA A C 1
ATOM 1541 O O . ALA A 1 186 ? -8.878 -2.072 3.788 1.00 96.81 186 ALA A O 1
ATOM 1542 N N . LEU A 1 187 ? -7.323 -2.988 5.136 1.00 97.38 187 LEU A N 1
ATOM 1543 C CA . LEU A 1 187 ? -6.249 -2.027 4.873 1.00 97.38 187 LEU A CA 1
ATOM 1544 C C . LEU A 1 187 ? -4.920 -2.709 4.551 1.00 97.38 187 LEU A C 1
ATOM 1546 O O . LEU A 1 187 ? -4.554 -3.709 5.162 1.00 97.38 187 LEU A O 1
ATOM 1550 N N . VAL A 1 188 ? -4.166 -2.109 3.630 1.00 98.00 188 VAL A N 1
ATOM 1551 C CA . VAL A 1 188 ? -2.755 -2.432 3.368 1.00 98.00 188 VAL A CA 1
ATOM 1552 C C . VAL A 1 188 ? -1.949 -1.139 3.316 1.00 98.00 188 VAL A C 1
ATOM 1554 O O . VAL A 1 188 ? -2.417 -0.149 2.754 1.00 98.00 188 VAL A O 1
ATOM 1557 N N . ALA A 1 189 ? -0.740 -1.149 3.871 1.00 98.31 189 ALA A N 1
ATOM 1558 C CA . ALA A 1 189 ? 0.178 -0.017 3.880 1.00 98.31 189 ALA A CA 1
ATOM 1559 C C . ALA A 1 189 ? 1.306 -0.156 2.843 1.00 98.31 189 ALA A C 1
ATOM 1561 O O . ALA A 1 189 ? 1.707 -1.258 2.472 1.00 98.31 189 ALA A O 1
ATOM 1562 N N . THR A 1 190 ? 1.841 0.979 2.399 1.00 98.31 190 THR A N 1
ATOM 1563 C CA . THR A 1 190 ? 3.080 1.080 1.617 1.00 98.31 190 THR A CA 1
ATOM 1564 C C . THR A 1 190 ? 3.777 2.408 1.913 1.00 98.31 190 THR A C 1
ATOM 1566 O O . THR A 1 190 ? 3.127 3.411 2.203 1.00 98.31 190 THR A O 1
ATOM 1569 N N . VAL A 1 191 ? 5.105 2.434 1.819 1.00 97.75 191 VAL A N 1
ATOM 1570 C CA . VAL A 1 191 ? 5.918 3.667 1.895 1.00 97.75 191 VAL A CA 1
ATOM 1571 C C . VAL A 1 191 ? 6.179 4.288 0.527 1.00 97.75 191 VAL A C 1
ATOM 1573 O O . VAL A 1 191 ? 6.659 5.415 0.430 1.00 97.75 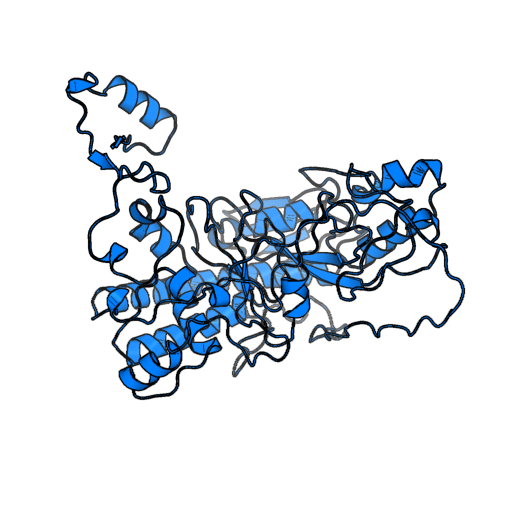191 VAL A O 1
ATOM 1576 N N . TYR A 1 192 ? 5.884 3.554 -0.544 1.00 97.75 192 TYR A N 1
ATOM 1577 C CA . TYR A 1 192 ? 6.068 4.013 -1.914 1.00 97.75 192 TYR A CA 1
ATOM 1578 C C . TYR A 1 192 ? 4.761 4.542 -2.473 1.00 97.75 192 TYR A C 1
ATOM 1580 O O . TYR A 1 192 ? 3.695 4.005 -2.166 1.00 97.75 192 TYR A O 1
ATOM 1588 N N . VAL A 1 193 ? 4.862 5.537 -3.355 1.00 97.81 193 VAL A N 1
ATOM 1589 C CA . VAL A 1 193 ? 3.700 6.105 -4.038 1.00 97.81 193 VAL A CA 1
ATOM 1590 C C . VAL A 1 193 ? 2.911 4.979 -4.731 1.00 97.81 193 VAL A C 1
ATOM 1592 O O . VAL A 1 193 ? 3.493 4.232 -5.526 1.00 97.81 193 VAL A O 1
ATOM 1595 N N . PRO A 1 194 ? 1.617 4.810 -4.403 1.00 98.06 194 PRO A N 1
ATOM 1596 C CA . PRO A 1 194 ? 0.841 3.661 -4.849 1.00 98.06 194 PRO A CA 1
ATOM 1597 C C . PRO A 1 194 ? 0.258 3.836 -6.254 1.00 98.06 194 PRO A C 1
ATOM 1599 O O . PRO A 1 194 ? -0.228 4.905 -6.643 1.00 98.06 194 PRO A O 1
ATOM 1602 N N . ASP A 1 195 ? 0.220 2.729 -6.988 1.00 97.94 195 ASP A N 1
ATOM 1603 C CA . ASP A 1 195 ? -0.559 2.587 -8.211 1.00 97.94 195 ASP A CA 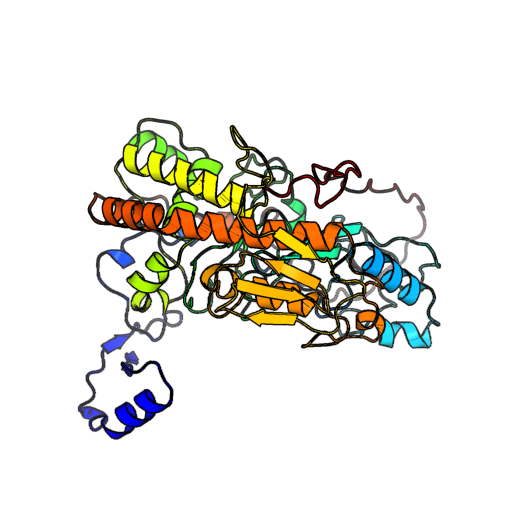1
ATOM 1604 C C . ASP A 1 195 ? -2.058 2.728 -7.945 1.00 97.94 195 ASP A C 1
ATOM 1606 O O . ASP A 1 195 ? -2.560 2.363 -6.880 1.00 97.94 195 ASP A O 1
ATOM 1610 N N . ARG A 1 196 ? -2.811 3.185 -8.951 1.00 96.88 196 ARG A N 1
ATOM 1611 C CA . ARG A 1 196 ? -4.279 3.244 -8.910 1.00 96.88 196 ARG A CA 1
ATOM 1612 C C . ARG A 1 196 ? -4.887 1.915 -8.466 1.00 96.88 196 ARG A C 1
ATOM 1614 O O . ARG A 1 196 ? -5.919 1.906 -7.810 1.00 96.88 196 ARG A O 1
ATOM 1621 N N . HIS A 1 197 ? -4.263 0.799 -8.825 1.00 96.06 197 HIS A N 1
ATOM 1622 C CA . HIS A 1 197 ? -4.716 -0.541 -8.483 1.00 96.06 197 HIS A CA 1
ATOM 1623 C C . HIS A 1 197 ? -3.866 -1.214 -7.396 1.00 96.06 197 HIS A C 1
ATOM 1625 O O . HIS A 1 197 ? -3.817 -2.443 -7.353 1.00 96.06 197 HIS A O 1
ATOM 1631 N N . HIS A 1 198 ? -3.209 -0.445 -6.521 1.00 98.00 198 HIS A N 1
ATOM 1632 C CA . HIS A 1 198 ? -2.324 -0.973 -5.481 1.00 98.00 198 HIS A CA 1
ATOM 1633 C C . HIS A 1 198 ? -2.991 -2.058 -4.625 1.00 98.00 198 HIS A C 1
ATOM 1635 O O . HIS A 1 198 ? -2.488 -3.174 -4.560 1.00 98.00 198 HIS A O 1
ATOM 1641 N N . PHE A 1 199 ? -4.164 -1.784 -4.051 1.00 97.19 199 PHE A N 1
ATOM 1642 C CA . PHE A 1 199 ? -4.757 -2.657 -3.035 1.00 97.19 199 PHE A CA 1
ATOM 1643 C C . PHE A 1 199 ? -4.975 -4.113 -3.493 1.00 97.19 199 PHE A C 1
ATOM 1645 O O . PHE A 1 199 ? -4.635 -5.054 -2.780 1.00 97.19 199 PHE A O 1
ATOM 1652 N N . ARG A 1 200 ? -5.510 -4.333 -4.701 1.00 94.62 200 ARG A N 1
ATOM 1653 C CA . ARG A 1 200 ? -5.818 -5.699 -5.179 1.00 94.62 200 ARG A CA 1
ATOM 1654 C C . ARG A 1 200 ? -5.657 -5.928 -6.683 1.00 94.62 200 ARG A C 1
ATOM 1656 O O . ARG A 1 200 ? -6.201 -6.878 -7.245 1.00 94.62 200 ARG A O 1
ATOM 1663 N N . GLY A 1 201 ? -4.983 -5.016 -7.376 1.00 92.88 201 GLY A N 1
ATOM 1664 C CA . GLY A 1 201 ? -4.735 -5.102 -8.816 1.00 92.88 201 GLY A CA 1
ATOM 1665 C C . GLY A 1 201 ? -5.921 -4.792 -9.730 1.00 92.88 201 GLY A C 1
ATOM 1666 O O . GLY A 1 201 ? -5.790 -4.924 -10.945 1.00 92.88 201 GLY A O 1
ATOM 1667 N N . SER A 1 202 ? -7.057 -4.356 -9.183 1.00 91.38 202 SER A N 1
ATOM 1668 C CA . SER A 1 202 ? -8.267 -3.989 -9.932 1.00 91.38 202 SER A CA 1
ATOM 1669 C C . SER A 1 202 ? -9.160 -3.045 -9.116 1.00 91.38 202 SER A C 1
ATOM 1671 O O . SER A 1 202 ? -8.858 -2.778 -7.957 1.00 91.38 202 SER A O 1
ATOM 1673 N N . PHE A 1 203 ? -10.228 -2.522 -9.737 1.00 89.25 203 PHE A N 1
ATOM 1674 C CA . PHE A 1 203 ? -11.269 -1.678 -9.109 1.00 89.25 203 PHE A CA 1
ATOM 1675 C C . PHE A 1 203 ? -10.793 -0.378 -8.453 1.00 89.25 203 PHE A C 1
ATOM 1677 O O . PHE A 1 203 ? -11.517 0.223 -7.673 1.00 89.25 203 PHE A O 1
ATOM 1684 N N . GLY A 1 204 ? -9.596 0.071 -8.822 1.00 82.19 204 GLY A N 1
ATOM 1685 C CA . GLY A 1 204 ? -8.997 1.279 -8.266 1.00 82.19 204 GLY A CA 1
ATOM 1686 C C . GLY A 1 204 ? -9.879 2.513 -8.446 1.00 82.19 204 GLY A C 1
ATOM 1687 O O . GLY A 1 204 ? -10.385 2.762 -9.547 1.00 82.19 204 GLY A O 1
ATOM 1688 N N . GLY A 1 205 ? -9.998 3.296 -7.384 1.00 88.06 205 GLY A N 1
ATOM 1689 C CA . GLY A 1 205 ? -10.722 4.558 -7.283 1.00 88.06 205 GLY A CA 1
ATOM 1690 C C . GLY A 1 205 ? -9.917 5.579 -6.481 1.00 88.06 205 GLY A C 1
ATOM 1691 O O . GLY A 1 205 ? -8.704 5.680 -6.661 1.00 88.06 205 GLY A O 1
ATOM 1692 N N . LYS A 1 206 ? -10.580 6.351 -5.610 1.00 90.94 206 LYS A N 1
ATOM 1693 C CA . LYS A 1 206 ? -9.920 7.220 -4.620 1.00 90.94 206 LYS A CA 1
ATOM 1694 C C . LYS A 1 206 ? -9.530 6.395 -3.384 1.00 90.94 206 LYS A C 1
ATOM 1696 O O . LYS A 1 206 ? -10.057 6.622 -2.311 1.00 90.94 206 LYS A O 1
ATOM 1701 N N . ASP A 1 207 ? -8.662 5.411 -3.578 1.00 94.31 207 ASP A N 1
ATOM 1702 C CA . ASP A 1 207 ? -8.385 4.340 -2.609 1.00 94.31 207 ASP A CA 1
ATOM 1703 C C . ASP A 1 207 ? -7.133 4.569 -1.747 1.00 94.31 207 ASP A C 1
ATOM 1705 O O . ASP A 1 207 ? -6.814 3.748 -0.890 1.00 94.31 207 ASP A O 1
ATOM 1709 N N . VAL A 1 208 ? -6.392 5.651 -1.998 1.00 97.81 208 VAL A N 1
ATOM 1710 C CA . VAL A 1 208 ? -5.133 5.972 -1.319 1.00 97.81 208 VAL A CA 1
ATOM 1711 C C . VAL A 1 208 ? -5.391 6.988 -0.222 1.00 97.81 208 VAL A C 1
ATOM 1713 O O . VAL A 1 208 ? -5.910 8.063 -0.505 1.00 97.81 208 VAL A O 1
ATOM 1716 N N . ILE A 1 209 ? -4.964 6.679 0.998 1.00 98.25 209 ILE A N 1
ATOM 1717 C CA . ILE A 1 209 ? -5.072 7.527 2.184 1.00 98.25 209 ILE A CA 1
ATOM 1718 C C . ILE A 1 209 ? -3.642 7.822 2.675 1.00 98.25 209 ILE A C 1
ATOM 1720 O O . ILE A 1 209 ? -3.039 6.983 3.350 1.00 98.25 209 ILE A O 1
ATOM 1724 N N . PRO A 1 210 ? -3.046 8.969 2.304 1.00 98.25 210 PRO A N 1
ATOM 1725 C CA . PRO A 1 210 ? -1.756 9.399 2.847 1.00 98.25 210 PRO A CA 1
ATOM 1726 C C . PRO A 1 210 ? -1.875 9.693 4.345 1.00 98.25 210 PRO A C 1
ATOM 1728 O O . PRO A 1 210 ? -2.889 10.244 4.768 1.00 98.25 210 PRO A O 1
ATOM 1731 N N . LEU A 1 211 ? -0.853 9.371 5.139 1.00 98.38 211 LEU A N 1
ATOM 1732 C CA . LEU A 1 211 ? -0.818 9.715 6.564 1.00 98.38 211 LEU A CA 1
ATOM 1733 C C . LEU A 1 211 ? -0.528 11.207 6.782 1.00 98.38 211 LEU A C 1
ATOM 1735 O O . LEU A 1 211 ? -1.093 11.816 7.686 1.00 98.38 211 LEU A O 1
ATOM 1739 N N . PHE A 1 212 ? 0.304 11.805 5.930 1.00 98.12 212 PHE A N 1
ATOM 1740 C CA . PHE A 1 212 ? 0.667 13.224 5.988 1.00 98.12 212 PHE A CA 1
ATOM 1741 C C . PHE A 1 212 ? 0.280 13.979 4.712 1.00 98.12 212 PHE A C 1
ATOM 1743 O O . PHE A 1 212 ? 0.294 13.421 3.610 1.00 98.12 212 PHE A O 1
ATOM 1750 N N . ARG A 1 213 ? -0.072 15.256 4.881 1.00 96.81 213 ARG A N 1
ATOM 1751 C CA . ARG A 1 213 ? -0.477 16.222 3.844 1.00 96.81 213 ARG A CA 1
ATOM 1752 C C . ARG A 1 213 ? 0.693 17.050 3.315 1.00 96.81 213 ARG A C 1
ATOM 1754 O O . ARG A 1 213 ? 0.541 17.746 2.318 1.00 96.81 213 ARG A O 1
ATOM 1761 N N . ASP A 1 214 ? 1.856 16.927 3.933 1.00 95.00 214 ASP A N 1
ATOM 1762 C CA . ASP A 1 214 ? 3.096 17.602 3.580 1.00 95.00 214 ASP A CA 1
ATOM 1763 C C . ASP A 1 214 ? 4.268 16.612 3.553 1.00 95.00 214 ASP A C 1
ATOM 1765 O O . ASP A 1 214 ? 4.159 15.453 3.966 1.00 95.00 214 ASP A O 1
ATOM 1769 N N . ARG A 1 215 ? 5.406 17.052 3.014 1.00 93.31 215 ARG A N 1
ATOM 1770 C CA . ARG A 1 215 ? 6.595 16.203 2.888 1.00 93.31 215 ARG A CA 1
ATOM 1771 C C . ARG A 1 215 ? 7.312 16.051 4.226 1.00 93.31 215 ARG A C 1
ATOM 1773 O O . ARG A 1 215 ? 7.875 14.998 4.521 1.00 93.31 215 ARG A O 1
ATOM 1780 N N . GLU A 1 216 ? 7.291 17.107 5.024 1.00 93.06 216 GLU A N 1
ATOM 1781 C CA . GLU A 1 216 ? 7.956 17.233 6.315 1.00 93.06 216 GLU A CA 1
ATOM 1782 C C . GLU A 1 216 ? 7.285 16.374 7.398 1.00 93.06 216 GLU A C 1
ATOM 1784 O O . GLU A 1 216 ? 7.911 16.077 8.417 1.00 93.06 216 GLU A O 1
ATOM 1789 N N . GLY A 1 217 ? 6.047 15.923 7.160 1.00 93.38 217 GLY A N 1
ATOM 1790 C CA . GLY A 1 217 ? 5.269 15.120 8.098 1.00 93.38 217 GLY A CA 1
ATOM 1791 C C . GLY A 1 217 ? 4.787 15.930 9.300 1.00 93.38 217 GLY A C 1
ATOM 1792 O O . GLY A 1 217 ? 4.736 15.401 10.411 1.00 93.38 217 GLY A O 1
ATOM 1793 N N . LEU A 1 218 ? 4.504 17.220 9.101 1.00 93.94 218 LEU A N 1
ATOM 1794 C CA . LEU A 1 218 ? 4.020 18.131 10.139 1.00 93.94 218 LEU A CA 1
ATOM 1795 C C . LEU A 1 218 ? 2.502 18.308 10.077 1.00 93.94 218 LEU A C 1
ATOM 1797 O O . LEU A 1 218 ? 1.882 18.586 11.103 1.00 93.94 218 LEU A O 1
ATOM 1801 N N . GLU A 1 219 ? 1.892 18.129 8.904 1.00 96.44 219 GLU A N 1
ATOM 1802 C CA . GLU A 1 219 ? 0.448 18.228 8.712 1.00 96.44 219 GLU A CA 1
ATOM 1803 C C . GLU A 1 219 ? -0.154 16.822 8.549 1.00 96.44 219 GLU A C 1
ATOM 1805 O O . GLU A 1 219 ? -0.172 16.274 7.444 1.00 96.44 219 GLU A O 1
ATOM 1810 N N . PRO A 1 220 ? -0.658 16.184 9.622 1.00 97.56 220 PRO A N 1
ATOM 1811 C CA . PRO A 1 220 ? -1.280 14.874 9.500 1.00 97.56 220 PRO A CA 1
ATOM 1812 C C . PRO A 1 220 ? -2.602 14.964 8.732 1.00 97.56 220 PRO A C 1
ATOM 1814 O O . PRO A 1 220 ? -3.394 15.894 8.902 1.00 97.56 220 PRO A O 1
ATOM 1817 N N . ASN A 1 221 ? -2.888 13.945 7.929 1.00 98.38 221 ASN A N 1
ATOM 1818 C CA . ASN A 1 221 ? -4.191 13.728 7.315 1.00 98.38 221 ASN A CA 1
ATOM 1819 C C . ASN A 1 221 ? -5.175 13.159 8.344 1.00 98.38 221 ASN A C 1
ATOM 1821 O O . ASN A 1 221 ? -5.616 12.018 8.246 1.00 98.38 221 ASN A O 1
ATOM 1825 N N . LEU A 1 222 ? -5.486 13.959 9.359 1.00 98.50 222 LEU A N 1
ATOM 1826 C CA . LEU A 1 222 ? -6.446 13.626 10.400 1.00 98.50 222 LEU A CA 1
ATOM 1827 C C . LEU A 1 222 ? -7.453 14.755 10.560 1.00 98.50 222 LEU A C 1
ATOM 1829 O O . LEU A 1 222 ? -7.139 15.936 10.372 1.00 98.50 222 LEU A O 1
ATOM 1833 N N . THR A 1 223 ? -8.680 14.399 10.922 1.00 98.56 223 THR A N 1
ATOM 1834 C CA . THR A 1 223 ? -9.723 15.391 11.187 1.00 98.56 223 THR A CA 1
ATOM 1835 C C . THR A 1 223 ? -9.287 16.360 12.282 1.00 98.56 223 THR A C 1
ATOM 1837 O O . THR A 1 223 ? -8.744 15.967 13.318 1.00 98.56 223 THR A O 1
ATOM 1840 N N . ARG A 1 224 ? -9.476 17.664 12.038 1.00 97.94 224 ARG A N 1
ATOM 1841 C CA . ARG A 1 224 ? -8.975 18.706 12.942 1.00 97.94 224 ARG A CA 1
ATOM 1842 C C . ARG A 1 224 ? -9.648 18.553 14.304 1.00 97.94 224 ARG A C 1
ATOM 1844 O O . ARG A 1 224 ? -10.856 18.375 14.389 1.00 97.94 224 ARG A O 1
ATOM 1851 N N . GLY A 1 225 ? -8.851 18.616 15.367 1.00 97.94 225 GLY A N 1
ATOM 1852 C CA . GLY A 1 225 ? -9.319 18.423 16.742 1.00 97.94 225 GLY A CA 1
ATOM 1853 C C . GLY A 1 225 ? -9.396 16.964 17.204 1.00 97.94 225 GLY A C 1
ATOM 1854 O O . GLY A 1 225 ? -9.502 16.752 18.406 1.00 97.94 225 GLY A O 1
ATOM 1855 N N . LEU A 1 226 ? -9.266 15.971 16.309 1.00 98.62 226 LEU A N 1
ATOM 1856 C CA . LEU A 1 226 ? -9.364 14.552 16.675 1.00 98.62 226 LEU A CA 1
ATOM 1857 C C . LEU A 1 226 ? -8.302 14.155 17.704 1.00 98.62 226 LEU A C 1
ATOM 1859 O O . LEU A 1 226 ? -8.642 13.659 18.770 1.00 98.62 226 LEU A O 1
ATOM 1863 N N . LEU A 1 227 ? -7.024 14.420 17.417 1.00 98.44 227 LEU A N 1
ATOM 1864 C CA . LEU A 1 227 ? -5.931 14.045 18.323 1.00 98.44 227 LEU A CA 1
ATOM 1865 C C . LEU A 1 227 ? -6.042 14.727 19.691 1.00 98.44 227 LEU A C 1
ATOM 1867 O O . LEU A 1 227 ? -5.788 14.089 20.704 1.00 98.44 227 LEU A O 1
ATOM 1871 N N . LYS A 1 228 ? -6.483 15.991 19.720 1.00 98.38 228 LYS A N 1
ATOM 1872 C CA . LYS A 1 228 ? -6.706 16.736 20.964 1.00 98.38 228 LYS A CA 1
ATOM 1873 C C . LYS A 1 228 ? -7.832 16.115 21.797 1.00 98.38 228 LYS A C 1
ATOM 1875 O O . LYS A 1 228 ? -7.668 15.932 22.995 1.00 98.38 228 LYS A O 1
ATOM 1880 N N . LEU A 1 229 ? -8.952 15.765 21.161 1.00 98.62 229 LEU A N 1
ATOM 1881 C CA . LEU A 1 229 ? -10.067 15.089 21.830 1.00 98.62 229 LEU A CA 1
ATOM 1882 C C . LEU A 1 229 ? -9.617 13.754 22.433 1.00 98.62 229 LEU A C 1
ATOM 1884 O O . LEU A 1 229 ? -9.952 13.446 23.574 1.00 98.62 229 LEU A O 1
ATOM 1888 N N . LEU A 1 230 ? -8.837 12.972 21.683 1.00 98.62 230 LEU A N 1
ATOM 1889 C CA . LEU A 1 230 ? -8.319 11.693 22.168 1.00 98.62 230 LEU A CA 1
ATOM 1890 C C . LEU A 1 230 ? -7.304 11.870 23.298 1.00 98.62 230 LEU A C 1
ATOM 1892 O O . LEU A 1 230 ? -7.330 11.100 24.251 1.00 98.62 230 LEU A O 1
ATOM 1896 N N . GLU A 1 231 ? -6.453 12.894 23.237 1.00 98.56 231 GLU A N 1
ATOM 1897 C CA . GLU A 1 231 ? -5.538 13.232 24.328 1.00 98.56 231 GLU A CA 1
ATOM 1898 C C . GLU A 1 231 ? -6.290 13.563 25.623 1.00 98.56 231 GLU A C 1
ATOM 1900 O O . GLU A 1 231 ? -5.954 13.031 26.682 1.00 98.56 231 GLU A O 1
ATOM 1905 N N . GLU A 1 232 ? -7.343 14.380 25.538 1.00 98.44 232 GLU A N 1
ATOM 1906 C CA . GLU A 1 232 ? -8.201 14.713 26.679 1.00 98.44 232 GLU A CA 1
ATOM 1907 C C . GLU A 1 232 ? -8.913 13.470 27.239 1.00 98.44 232 GLU A C 1
ATOM 1909 O O . GLU A 1 232 ? -8.974 13.289 28.455 1.00 98.44 232 GLU A O 1
ATOM 1914 N N . ALA A 1 233 ? -9.413 12.591 26.366 1.00 98.31 233 ALA A N 1
ATOM 1915 C CA . ALA A 1 233 ? -10.121 11.380 26.773 1.00 98.31 233 ALA A CA 1
ATOM 1916 C C . ALA A 1 233 ? -9.200 10.315 27.391 1.00 98.31 233 ALA A C 1
ATOM 1918 O O . ALA A 1 233 ? -9.589 9.630 28.337 1.00 98.31 233 ALA A O 1
ATOM 1919 N N . TYR A 1 234 ? -7.985 10.163 26.865 1.00 98.56 234 TYR A N 1
ATOM 1920 C CA . TYR A 1 234 ? -7.047 9.131 27.300 1.00 98.56 234 TYR A CA 1
ATOM 1921 C C . TYR A 1 234 ? -6.086 9.586 28.402 1.00 98.56 234 TYR A C 1
ATOM 1923 O O . TYR A 1 234 ? -5.486 8.744 29.077 1.00 98.56 234 TYR A O 1
ATOM 1931 N N . GLY A 1 235 ? -5.925 10.897 28.589 1.00 98.25 235 GLY A N 1
ATOM 1932 C CA . GLY A 1 235 ? -4.989 11.480 29.549 1.00 98.25 235 GLY A CA 1
ATOM 1933 C C . GLY A 1 235 ? -3.520 11.405 29.115 1.00 98.25 235 GLY A C 1
ATOM 1934 O O . GLY A 1 235 ? -2.635 11.507 29.964 1.00 98.25 235 GLY A O 1
ATOM 1935 N N . PHE A 1 236 ? -3.242 11.199 27.823 1.00 98.31 236 PHE A N 1
ATOM 1936 C CA . PHE A 1 236 ? -1.890 11.227 27.255 1.00 98.31 236 PHE A CA 1
ATOM 1937 C C . PHE A 1 236 ? -1.895 11.669 25.782 1.00 98.31 236 PHE A C 1
ATOM 1939 O O . PHE A 1 236 ? -2.878 11.418 25.084 1.00 98.31 236 PHE A O 1
ATOM 1946 N N . PRO A 1 237 ? -0.801 12.265 25.269 1.00 98.00 237 PRO A N 1
ATOM 1947 C CA . PRO A 1 237 ? -0.728 12.705 23.877 1.00 98.00 237 PRO A CA 1
ATOM 1948 C C . PRO A 1 237 ? -0.859 11.549 22.880 1.00 98.00 237 PRO A C 1
ATOM 1950 O O . PRO A 1 237 ? -0.165 10.537 22.994 1.00 98.00 237 PRO A O 1
ATOM 1953 N N . VAL A 1 238 ? -1.697 11.725 21.856 1.00 98.31 238 VAL A N 1
ATOM 1954 C CA . VAL A 1 238 ? -1.844 10.772 20.745 1.00 98.31 238 VAL A CA 1
ATOM 1955 C C . VAL A 1 238 ? -1.136 11.319 19.508 1.00 98.31 238 VAL A C 1
ATOM 1957 O O . VAL A 1 238 ? -1.490 12.384 19.003 1.00 98.31 238 VAL A O 1
ATOM 1960 N N . SER A 1 239 ? -0.137 10.594 19.002 1.00 97.94 239 SER A N 1
ATOM 1961 C CA . SER A 1 239 ? 0.566 10.964 17.768 1.00 97.94 239 SER A CA 1
ATOM 1962 C C . SER A 1 239 ? -0.196 10.504 16.513 1.00 97.94 239 SER A C 1
ATOM 1964 O O . SER A 1 239 ? -0.954 9.531 16.582 1.00 97.94 239 SER A O 1
ATOM 1966 N N . PRO A 1 240 ? 0.021 11.145 15.345 1.00 98.19 240 PRO A N 1
ATOM 1967 C CA . PRO A 1 240 ? -0.524 10.668 14.074 1.00 98.19 240 PRO A CA 1
ATOM 1968 C C . PRO A 1 240 ? -0.133 9.221 13.760 1.00 98.19 240 PRO A C 1
ATOM 1970 O O . PRO A 1 240 ? -0.993 8.422 13.396 1.00 98.19 240 PRO A O 1
ATOM 1973 N N . ASP A 1 241 ? 1.141 8.873 13.961 1.00 98.19 241 ASP A N 1
ATOM 1974 C CA . ASP A 1 241 ? 1.659 7.516 13.775 1.00 98.19 241 ASP A CA 1
ATOM 1975 C C . ASP A 1 241 ? 0.993 6.513 14.723 1.00 98.19 241 ASP A C 1
ATOM 1977 O O . ASP A 1 241 ? 0.582 5.435 14.301 1.00 98.19 241 ASP A O 1
ATOM 1981 N N . GLY A 1 242 ? 0.818 6.882 15.997 1.00 98.50 242 GLY A N 1
ATOM 1982 C CA . GLY A 1 242 ? 0.134 6.040 16.975 1.00 98.50 242 GLY A CA 1
ATOM 1983 C C . GLY A 1 242 ? -1.326 5.805 16.593 1.00 98.50 242 GLY A C 1
ATOM 1984 O O . GLY A 1 242 ? -1.797 4.671 16.580 1.00 98.50 242 GLY A O 1
ATOM 1985 N N . PHE A 1 243 ? -2.040 6.857 16.195 1.00 98.81 243 PHE A N 1
ATOM 1986 C CA . PHE A 1 243 ? -3.419 6.718 15.738 1.00 98.81 243 PHE A CA 1
ATOM 1987 C C . PHE A 1 243 ? -3.531 5.841 14.480 1.00 98.81 243 PHE A C 1
ATOM 1989 O O . PHE A 1 243 ? -4.386 4.958 14.419 1.00 98.81 243 PHE A O 1
ATOM 1996 N N . ALA A 1 244 ? -2.646 6.030 13.497 1.00 98.75 244 ALA A N 1
ATOM 1997 C CA . ALA A 1 244 ? -2.598 5.192 12.301 1.00 98.75 244 ALA A CA 1
ATOM 1998 C C . ALA A 1 244 ? -2.309 3.723 12.637 1.00 98.75 244 ALA A C 1
ATOM 2000 O O . ALA A 1 244 ? -2.980 2.840 12.103 1.00 98.75 244 ALA A O 1
ATOM 2001 N N . ALA A 1 245 ? -1.373 3.466 13.553 1.00 98.88 245 ALA A N 1
ATOM 2002 C CA . ALA A 1 245 ? -1.079 2.133 14.062 1.00 98.88 245 ALA A CA 1
ATOM 2003 C C . ALA A 1 245 ? -2.314 1.487 14.702 1.00 98.88 245 ALA A C 1
ATOM 2005 O O . ALA A 1 245 ? -2.701 0.397 14.287 1.00 98.88 245 ALA A O 1
ATOM 2006 N N . TYR A 1 246 ? -2.997 2.179 15.617 1.00 98.88 246 TYR A N 1
ATOM 2007 C CA . TYR A 1 246 ? -4.224 1.672 16.237 1.00 98.88 246 TYR A CA 1
ATOM 2008 C C . TYR A 1 246 ? -5.282 1.268 15.197 1.00 98.88 246 TYR A C 1
ATOM 2010 O O . TYR A 1 246 ? -5.828 0.166 15.246 1.00 98.88 246 TYR A O 1
ATOM 2018 N N . VAL A 1 247 ? -5.542 2.132 14.209 1.00 98.81 247 VAL A N 1
ATOM 2019 C CA . VAL A 1 247 ? -6.501 1.832 13.133 1.00 98.81 247 VAL A CA 1
ATOM 2020 C C . VAL A 1 247 ? -6.049 0.621 12.318 1.00 98.81 247 VAL A C 1
ATOM 2022 O O . VAL A 1 247 ? -6.861 -0.241 11.980 1.00 98.81 247 VAL A O 1
ATOM 2025 N N . TYR A 1 248 ? -4.755 0.527 12.018 1.00 98.81 248 TYR A N 1
ATOM 2026 C CA . TYR A 1 248 ? -4.197 -0.581 11.257 1.00 98.81 248 TYR A CA 1
ATOM 2027 C C . TYR A 1 248 ? -4.298 -1.914 12.010 1.00 98.81 248 TYR A C 1
ATOM 2029 O O . TYR A 1 248 ? -4.671 -2.914 11.401 1.00 98.81 248 TYR A O 1
ATOM 2037 N N . ALA A 1 249 ? -4.073 -1.927 13.328 1.00 98.69 249 ALA A N 1
ATOM 2038 C CA . ALA A 1 249 ? -4.223 -3.118 14.166 1.00 98.69 249 ALA A CA 1
ATOM 2039 C C . ALA A 1 249 ? -5.626 -3.733 14.070 1.00 98.69 249 ALA A C 1
ATOM 2041 O O . ALA A 1 249 ? -5.770 -4.952 14.047 1.00 98.69 249 ALA A O 1
ATOM 2042 N N . LEU A 1 250 ? -6.659 -2.896 13.959 1.00 98.31 250 LEU A N 1
ATOM 2043 C CA . LEU A 1 250 ? -8.050 -3.345 13.924 1.00 98.31 250 LEU A CA 1
ATOM 2044 C C . LEU A 1 250 ? -8.559 -3.701 12.525 1.00 98.31 250 LEU A C 1
ATOM 2046 O O . LEU A 1 250 ? -9.518 -4.456 12.407 1.00 98.31 250 LEU A O 1
ATOM 2050 N N . LEU A 1 251 ? -7.982 -3.130 11.465 1.00 98.00 251 LEU A N 1
ATOM 2051 C CA . LEU A 1 251 ? -8.517 -3.262 10.103 1.00 98.00 251 LEU A CA 1
ATOM 2052 C C . LEU A 1 251 ? -7.617 -4.092 9.171 1.00 98.00 251 LEU A C 1
ATOM 2054 O O . LEU A 1 251 ? -8.087 -4.571 8.137 1.00 98.00 251 LEU A O 1
ATOM 2058 N N . ALA A 1 252 ? -6.334 -4.282 9.487 1.00 96.31 252 ALA A N 1
ATOM 2059 C CA . ALA A 1 252 ? -5.373 -4.958 8.611 1.00 96.31 252 ALA A CA 1
ATOM 2060 C C . ALA A 1 252 ? -5.350 -6.492 8.772 1.00 96.31 252 ALA A C 1
ATOM 2062 O O . ALA A 1 252 ? -4.283 -7.101 8.703 1.00 96.31 252 ALA A O 1
ATOM 2063 N N . TYR A 1 253 ? -6.510 -7.134 8.963 1.00 93.31 253 TYR A N 1
ATOM 2064 C CA . TYR A 1 253 ? -6.614 -8.594 9.100 1.00 93.31 253 TYR A CA 1
ATOM 2065 C C . TYR A 1 253 ? -8.004 -9.138 8.700 1.00 93.31 253 TYR A C 1
ATOM 2067 O O . TYR A 1 253 ? -8.960 -8.360 8.620 1.00 93.31 253 TYR A O 1
ATOM 2075 N N . PRO A 1 254 ? -8.134 -10.446 8.391 1.00 93.56 254 PRO A N 1
ATOM 2076 C CA . PRO A 1 254 ? -9.346 -11.008 7.792 1.00 93.56 254 PRO A CA 1
ATOM 2077 C C . PRO A 1 254 ? -10.564 -11.025 8.709 1.00 93.56 254 PRO A C 1
ATOM 2079 O O . PRO A 1 254 ? -11.670 -10.837 8.215 1.00 93.56 254 PRO A O 1
ATOM 2082 N N . ALA A 1 255 ? -10.418 -11.209 10.020 1.00 91.69 255 ALA A N 1
ATOM 2083 C CA . ALA A 1 255 ? -11.609 -11.395 10.841 1.00 91.69 255 ALA A CA 1
ATOM 2084 C C . ALA A 1 255 ? -12.446 -10.118 10.979 1.00 91.69 255 ALA A C 1
ATOM 2086 O O . ALA A 1 255 ? -13.660 -10.205 11.127 1.00 91.69 255 ALA A O 1
ATOM 2087 N N . TYR A 1 256 ? -11.844 -8.929 10.840 1.00 94.94 256 TYR A N 1
ATOM 2088 C CA . TYR A 1 256 ? -12.612 -7.691 10.703 1.00 94.94 256 TYR A CA 1
ATOM 2089 C C . TYR A 1 256 ? -13.530 -7.742 9.469 1.00 94.94 256 TYR A C 1
ATOM 2091 O O . TYR A 1 256 ? -14.722 -7.454 9.571 1.00 94.94 256 TYR A O 1
ATOM 2099 N N . THR A 1 257 ? -13.006 -8.126 8.298 1.00 93.88 257 THR A N 1
ATOM 2100 C CA . THR A 1 257 ? -13.816 -8.164 7.068 1.00 93.88 257 THR A CA 1
ATOM 2101 C C . THR A 1 257 ? -14.813 -9.314 7.058 1.00 93.88 257 THR A C 1
ATOM 2103 O O . THR A 1 257 ? -15.895 -9.160 6.500 1.00 93.88 257 THR A O 1
ATOM 2106 N N . GLU A 1 258 ? -14.488 -10.435 7.701 1.00 92.81 258 GLU A N 1
ATOM 2107 C CA . GLU A 1 258 ? -15.392 -11.575 7.863 1.00 92.81 258 GLU A CA 1
ATOM 2108 C C . GLU A 1 258 ? -16.524 -11.259 8.849 1.00 92.81 258 GLU A C 1
ATOM 2110 O O . GLU A 1 258 ? -17.691 -11.498 8.536 1.00 92.81 258 GLU A O 1
ATOM 2115 N N . ARG A 1 259 ? -16.208 -10.649 10.000 1.00 91.12 259 ARG A N 1
ATOM 2116 C CA . ARG A 1 259 ? -17.188 -10.259 11.024 1.00 91.12 259 ARG A CA 1
ATOM 2117 C C . ARG A 1 259 ? -18.171 -9.210 10.512 1.00 91.12 259 ARG A C 1
ATOM 2119 O O . ARG A 1 259 ? -19.344 -9.281 10.859 1.00 91.12 259 ARG A O 1
ATOM 2126 N N . PHE A 1 260 ? -17.703 -8.266 9.693 1.00 90.69 260 PHE A N 1
ATOM 2127 C CA . PHE A 1 260 ? -18.515 -7.169 9.151 1.00 90.69 260 PHE A CA 1
ATOM 2128 C C . PHE A 1 260 ? -18.820 -7.330 7.652 1.00 90.69 260 PHE A C 1
ATOM 2130 O O . PHE A 1 260 ? -18.966 -6.348 6.922 1.00 90.69 260 PHE A O 1
ATOM 2137 N N . ALA A 1 261 ? -18.880 -8.568 7.150 1.00 89.06 261 ALA A N 1
ATOM 2138 C CA . ALA A 1 261 ? -19.050 -8.849 5.722 1.00 89.06 261 ALA A CA 1
ATOM 2139 C C . ALA A 1 261 ? -20.394 -8.364 5.146 1.00 89.06 261 ALA A C 1
ATOM 2141 O O . ALA A 1 261 ? -20.499 -8.130 3.937 1.00 89.06 261 ALA A O 1
ATOM 2142 N N . GLU A 1 262 ? -21.430 -8.245 5.982 1.00 84.38 262 GLU A N 1
ATOM 2143 C CA . GLU A 1 262 ? -22.737 -7.703 5.599 1.00 84.38 262 GLU A CA 1
ATOM 2144 C C . GLU A 1 262 ? -22.681 -6.172 5.507 1.00 84.38 262 GLU A C 1
ATOM 2146 O O . GLU A 1 262 ? -23.133 -5.590 4.518 1.00 84.38 262 GLU A O 1
ATOM 2151 N N . GLU A 1 263 ? -22.054 -5.539 6.496 1.00 87.19 263 GLU A N 1
ATOM 2152 C CA . GLU A 1 263 ? -21.869 -4.097 6.622 1.00 87.19 263 GLU A CA 1
ATOM 2153 C C . GLU A 1 263 ? -20.990 -3.539 5.493 1.00 87.19 263 GLU A C 1
ATOM 2155 O O . GLU A 1 263 ? -21.342 -2.560 4.833 1.00 87.19 263 GLU A O 1
ATOM 2160 N N . LEU A 1 264 ? -19.860 -4.202 5.219 1.00 89.50 264 LEU A N 1
ATOM 2161 C CA . LEU A 1 264 ? -18.832 -3.778 4.257 1.00 89.50 264 LEU A CA 1
ATOM 2162 C C . LEU A 1 264 ? -19.242 -3.942 2.787 1.00 89.50 264 LEU A C 1
ATOM 2164 O O . LEU A 1 264 ? -18.443 -3.729 1.868 1.00 89.50 264 LEU A O 1
ATOM 2168 N N . ARG A 1 265 ? -20.503 -4.301 2.538 1.00 83.19 265 ARG A N 1
ATOM 2169 C CA . ARG A 1 265 ? -21.105 -4.248 1.200 1.00 83.19 265 ARG A CA 1
ATOM 2170 C C . ARG A 1 265 ? -21.426 -2.839 0.768 1.00 83.19 265 ARG A C 1
ATOM 2172 O O . ARG A 1 265 ? -21.444 -2.572 -0.432 1.00 83.19 265 ARG A O 1
ATOM 2179 N N . VAL A 1 266 ? -21.656 -1.956 1.732 1.00 83.62 266 VAL A N 1
ATOM 2180 C CA . VAL A 1 266 ? -21.555 -0.524 1.505 1.00 83.62 266 VAL A CA 1
ATOM 2181 C C . VAL A 1 266 ? -20.070 -0.171 1.626 1.00 83.62 266 VAL A C 1
ATOM 2183 O O . VAL A 1 266 ? -19.485 -0.401 2.685 1.00 83.62 266 VAL A O 1
ATOM 2186 N N . PRO A 1 267 ? -19.428 0.342 0.560 1.00 84.62 267 PRO A N 1
ATOM 2187 C CA . PRO A 1 267 ? -18.015 0.699 0.611 1.00 84.62 267 PRO A CA 1
ATOM 2188 C C . PRO A 1 267 ? -17.714 1.721 1.714 1.00 84.62 267 PRO A C 1
ATOM 2190 O O . PRO A 1 267 ? -18.505 2.634 1.961 1.00 84.62 267 PRO A O 1
ATOM 2193 N N . GLY A 1 268 ? -16.539 1.588 2.332 1.00 84.25 268 GLY A N 1
ATOM 2194 C CA . GLY A 1 268 ? -16.083 2.460 3.415 1.00 84.25 268 GLY A CA 1
ATOM 2195 C C . GLY A 1 268 ? -16.077 1.757 4.778 1.00 84.25 268 GLY A C 1
ATOM 2196 O O . GLY A 1 268 ? -17.102 1.750 5.461 1.00 84.25 268 GLY A O 1
ATOM 2197 N N . PRO A 1 269 ? -14.931 1.198 5.213 1.00 93.31 269 PRO A N 1
ATOM 2198 C CA . PRO A 1 269 ? -14.819 0.598 6.538 1.00 93.31 269 PRO A CA 1
ATOM 2199 C C . PRO A 1 269 ? -14.998 1.642 7.652 1.00 93.31 269 PRO A C 1
ATOM 2201 O O . PRO A 1 269 ? -14.685 2.828 7.492 1.00 93.31 269 PRO A O 1
ATOM 2204 N N . ARG A 1 270 ? -15.492 1.183 8.803 1.00 95.69 270 ARG A N 1
ATOM 2205 C CA . ARG A 1 270 ? -15.668 1.987 10.022 1.00 95.69 270 ARG A CA 1
ATOM 2206 C C . ARG A 1 270 ? -14.755 1.494 11.133 1.00 95.69 270 ARG A C 1
ATOM 2208 O O . ARG A 1 270 ? -14.511 0.297 11.252 1.00 95.69 270 ARG A O 1
ATOM 2215 N N . VAL A 1 271 ? -14.255 2.405 11.951 1.00 97.88 271 VAL A N 1
ATOM 2216 C CA . VAL A 1 271 ? -13.259 2.080 12.975 1.00 97.88 271 VAL A CA 1
ATOM 2217 C C . VAL A 1 271 ? -13.944 1.976 14.339 1.00 97.88 271 VAL A C 1
ATOM 2219 O O . VAL A 1 271 ? -14.456 2.991 14.812 1.00 97.88 271 VAL A O 1
ATOM 2222 N N . PRO A 1 272 ? -13.949 0.804 15.001 1.00 97.12 272 PRO A N 1
ATOM 2223 C CA . PRO A 1 272 ? -14.393 0.707 16.386 1.00 97.12 272 PRO A CA 1
ATOM 2224 C C . PRO A 1 272 ? -13.332 1.345 17.295 1.00 97.12 272 PRO A C 1
ATOM 2226 O O . PRO A 1 272 ? -12.382 0.693 17.710 1.00 97.12 272 PRO A O 1
ATOM 2229 N N . LEU A 1 273 ? -13.462 2.648 17.548 1.00 98.50 273 LEU A N 1
ATOM 2230 C CA . LEU A 1 273 ? -12.512 3.425 18.344 1.00 98.50 273 LEU A CA 1
ATOM 2231 C C . LEU A 1 273 ? -12.842 3.298 19.835 1.00 98.50 273 LEU A C 1
ATOM 2233 O O . LEU A 1 273 ? -13.882 3.776 20.283 1.00 98.50 273 LEU A O 1
ATOM 2237 N N . THR A 1 274 ? -11.972 2.638 20.593 1.00 98.62 274 THR A N 1
ATOM 2238 C CA . THR A 1 274 ? -12.161 2.375 22.028 1.00 98.62 274 THR A CA 1
ATOM 2239 C C . THR A 1 274 ? -12.099 3.641 22.876 1.00 98.62 274 THR A C 1
ATOM 2241 O O . THR A 1 274 ? -11.327 4.542 22.581 1.00 98.62 274 THR A O 1
ATOM 2244 N N . LYS A 1 275 ? -12.879 3.706 23.958 1.00 98.56 275 LYS A N 1
ATOM 2245 C CA . LYS A 1 275 ? -12.719 4.709 25.026 1.00 98.56 275 LYS A CA 1
ATOM 2246 C C . LYS A 1 275 ? -11.738 4.259 26.107 1.00 98.56 275 LYS A C 1
ATOM 2248 O O . LYS A 1 275 ? -11.378 5.066 26.958 1.00 98.56 275 LYS A O 1
ATOM 2253 N N . ASP A 1 276 ? -11.312 2.994 26.093 1.00 98.69 276 ASP A N 1
ATOM 2254 C CA . ASP A 1 276 ? -10.334 2.464 27.042 1.00 98.69 276 ASP A CA 1
ATOM 2255 C C . ASP A 1 276 ? -8.903 2.864 26.620 1.00 98.69 276 ASP A C 1
ATOM 2257 O O . ASP A 1 276 ? -8.399 2.378 25.598 1.00 98.69 276 ASP A O 1
ATOM 2261 N N . PRO A 1 277 ? -8.202 3.701 27.409 1.00 98.62 277 PRO A N 1
ATOM 2262 C CA . PRO A 1 277 ? -6.859 4.160 27.066 1.00 98.62 277 PRO A CA 1
ATOM 2263 C C . PRO A 1 277 ? -5.814 3.031 27.017 1.00 98.62 277 PRO A C 1
ATOM 2265 O O . PRO A 1 277 ? -4.788 3.159 26.346 1.00 98.62 277 PRO A O 1
ATOM 2268 N N . SER A 1 278 ? -6.035 1.928 27.737 1.00 98.56 278 SER A N 1
ATOM 2269 C CA . SER A 1 278 ? -5.135 0.771 27.750 1.00 98.56 278 SER A CA 1
ATOM 2270 C C . SER A 1 278 ? -5.294 -0.071 26.490 1.00 98.56 278 SER A C 1
ATOM 2272 O O . SER A 1 278 ? -4.283 -0.384 25.864 1.00 98.56 278 SER A O 1
ATOM 2274 N N . LEU A 1 279 ? -6.533 -0.338 26.060 1.00 98.75 279 LEU A N 1
ATOM 2275 C CA . LEU A 1 279 ? -6.791 -1.013 24.780 1.00 98.75 279 LEU A CA 1
ATOM 2276 C C . LEU A 1 279 ? -6.311 -0.177 23.591 1.00 98.75 279 LEU A C 1
ATOM 2278 O O . LEU A 1 279 ? -5.828 -0.729 22.604 1.00 98.75 279 LEU A O 1
ATOM 2282 N N . PHE A 1 280 ? -6.395 1.156 23.682 1.00 98.88 280 PHE A N 1
ATOM 2283 C CA . PHE A 1 280 ? -5.811 2.023 22.663 1.00 98.88 280 PHE A CA 1
ATOM 2284 C C . PHE A 1 280 ? -4.297 1.798 22.553 1.00 98.88 280 PHE A C 1
ATOM 2286 O O . PHE A 1 280 ? -3.807 1.536 21.459 1.00 98.88 280 PHE A O 1
ATOM 2293 N N . ARG A 1 281 ? -3.554 1.820 23.670 1.00 98.75 281 ARG A N 1
ATOM 2294 C CA . ARG A 1 281 ? -2.099 1.565 23.672 1.00 98.75 281 ARG A CA 1
ATOM 2295 C C . ARG A 1 281 ? -1.730 0.163 23.182 1.00 98.75 281 ARG A C 1
ATOM 2297 O O . ARG A 1 281 ? -0.770 0.039 22.430 1.00 98.75 281 ARG A O 1
ATOM 2304 N N . GLU A 1 282 ? -2.489 -0.860 23.573 1.00 98.62 282 GLU A N 1
ATOM 2305 C CA . GLU A 1 282 ? -2.313 -2.236 23.080 1.00 98.62 282 GLU A CA 1
ATOM 2306 C C . GLU A 1 282 ? -2.448 -2.284 21.551 1.00 98.62 282 GLU A C 1
ATOM 2308 O O . GLU A 1 282 ? -1.570 -2.802 20.860 1.00 98.62 282 GLU A O 1
ATOM 2313 N N . GLY A 1 283 ? -3.481 -1.632 21.004 1.00 98.69 283 GLY A N 1
ATOM 2314 C CA . GLY A 1 283 ? -3.657 -1.513 19.559 1.00 98.69 283 GLY A CA 1
ATOM 2315 C C . GLY A 1 283 ? -2.578 -0.685 18.862 1.00 98.69 283 GLY A C 1
ATOM 2316 O O . GLY A 1 283 ? -2.175 -1.034 17.756 1.00 98.69 283 GLY A O 1
ATOM 2317 N N . VAL A 1 284 ? -2.065 0.377 19.491 1.00 98.81 284 VAL A N 1
ATOM 2318 C CA . VAL A 1 284 ? -0.935 1.151 18.949 1.00 98.81 284 VAL A CA 1
ATOM 2319 C C . VAL A 1 284 ? 0.306 0.269 18.806 1.00 98.81 284 VAL A C 1
ATOM 2321 O O . VAL A 1 284 ? 0.925 0.275 17.746 1.00 98.81 284 VAL A O 1
ATOM 2324 N N . GLU A 1 285 ? 0.668 -0.499 19.835 1.00 98.44 285 GLU A N 1
ATOM 2325 C CA . GLU A 1 285 ? 1.866 -1.348 19.802 1.00 98.44 285 GLU A CA 1
ATOM 2326 C C . GLU A 1 285 ? 1.743 -2.458 18.748 1.00 98.44 285 GLU A C 1
ATOM 2328 O O . GLU A 1 285 ? 2.629 -2.625 17.903 1.00 98.44 285 GLU A O 1
ATOM 2333 N N . LEU A 1 286 ? 0.602 -3.158 18.729 1.00 98.38 286 LEU A N 1
ATOM 2334 C CA . LEU A 1 286 ? 0.328 -4.215 17.754 1.00 98.38 286 LEU A CA 1
ATOM 2335 C C . LEU A 1 286 ? 0.319 -3.673 16.317 1.00 98.38 286 LEU A C 1
ATOM 2337 O O . LEU A 1 286 ? 0.920 -4.237 15.399 1.00 98.38 286 LEU A O 1
ATOM 2341 N N . GLY A 1 287 ? -0.329 -2.527 16.127 1.00 98.62 287 GLY A N 1
ATOM 2342 C CA . GLY A 1 287 ? -0.407 -1.836 14.850 1.00 98.62 287 GLY A CA 1
ATOM 2343 C C . GLY A 1 287 ? 0.937 -1.324 14.355 1.00 98.62 287 GLY A C 1
ATOM 2344 O O . GLY A 1 287 ? 1.228 -1.428 13.165 1.00 98.62 287 GLY A O 1
ATOM 2345 N N . ALA A 1 288 ? 1.782 -0.816 15.255 1.00 98.69 288 ALA A N 1
ATOM 2346 C CA . ALA A 1 288 ? 3.133 -0.374 14.934 1.00 98.69 288 ALA A CA 1
ATOM 2347 C C . ALA A 1 288 ? 3.994 -1.556 14.477 1.00 98.69 288 ALA A C 1
ATOM 2349 O O . ALA A 1 288 ? 4.742 -1.429 13.508 1.00 98.69 288 ALA A O 1
ATOM 2350 N N . HIS A 1 289 ? 3.841 -2.724 15.108 1.00 98.25 289 HIS A N 1
ATOM 2351 C CA . HIS A 1 289 ? 4.512 -3.948 14.678 1.00 98.25 289 HIS A CA 1
ATOM 2352 C C . HIS A 1 289 ? 4.060 -4.394 13.274 1.00 98.25 289 HIS A C 1
ATOM 2354 O O . HIS A 1 289 ? 4.899 -4.684 12.417 1.00 98.25 289 HIS A O 1
ATOM 2360 N N . LEU A 1 290 ? 2.755 -4.365 12.988 1.00 98.38 290 LEU A N 1
ATOM 2361 C CA . LEU A 1 290 ? 2.215 -4.681 11.659 1.00 98.38 290 LEU A CA 1
ATOM 2362 C C . LEU A 1 290 ? 2.641 -3.672 10.586 1.00 98.38 290 LEU A C 1
ATOM 2364 O O . LEU A 1 290 ? 2.998 -4.062 9.473 1.00 98.38 290 LEU A O 1
ATOM 2368 N N . LEU A 1 291 ? 2.627 -2.374 10.898 1.00 98.62 291 LEU A N 1
ATOM 2369 C CA . LEU A 1 291 ? 3.106 -1.336 9.986 1.00 98.62 291 LEU A CA 1
ATOM 2370 C C . LEU A 1 291 ? 4.605 -1.481 9.737 1.00 98.62 291 LEU A C 1
ATOM 2372 O O . LEU A 1 291 ? 5.030 -1.358 8.592 1.00 98.62 291 LEU A O 1
ATOM 2376 N N . TRP A 1 292 ? 5.405 -1.818 10.748 1.00 98.38 292 TRP A N 1
ATOM 2377 C CA . TRP A 1 292 ? 6.821 -2.136 10.568 1.00 98.38 292 TRP A CA 1
ATOM 2378 C C . TRP A 1 292 ? 7.029 -3.301 9.591 1.00 98.38 292 TRP A C 1
ATOM 2380 O O . TRP A 1 292 ? 7.808 -3.172 8.645 1.00 98.38 292 TRP A O 1
ATOM 2390 N N . LEU A 1 293 ? 6.278 -4.399 9.741 1.00 98.25 293 LEU A N 1
ATOM 2391 C CA . LEU A 1 293 ? 6.317 -5.528 8.805 1.00 98.25 293 LEU A CA 1
ATOM 2392 C C . LEU A 1 293 ? 5.911 -5.106 7.383 1.00 98.25 293 LEU A C 1
ATOM 2394 O O . LEU A 1 293 ? 6.642 -5.348 6.424 1.00 98.25 293 LEU A O 1
ATOM 2398 N N . HIS A 1 294 ? 4.758 -4.448 7.233 1.00 98.31 294 HIS A N 1
ATOM 2399 C CA . HIS A 1 294 ? 4.161 -4.159 5.921 1.00 98.31 294 HIS A CA 1
ATOM 2400 C C . HIS A 1 294 ? 4.839 -2.977 5.204 1.00 98.31 294 HIS A C 1
ATOM 2402 O O . HIS A 1 294 ? 4.693 -2.816 3.993 1.00 98.31 294 HIS A O 1
ATOM 2408 N N . THR A 1 295 ? 5.632 -2.177 5.922 1.00 97.81 295 THR A N 1
ATOM 2409 C CA . THR A 1 295 ? 6.539 -1.165 5.352 1.00 97.81 295 THR A CA 1
ATOM 2410 C C . THR A 1 295 ? 7.956 -1.691 5.132 1.00 97.81 295 THR A C 1
ATOM 2412 O O . THR A 1 295 ? 8.854 -0.923 4.798 1.00 97.81 295 THR A O 1
ATOM 2415 N N . TYR A 1 296 ? 8.165 -3.000 5.280 1.00 96.88 296 TYR A N 1
ATOM 2416 C CA . TYR A 1 296 ? 9.456 -3.663 5.122 1.00 96.88 296 TYR A CA 1
ATOM 2417 C C . TYR A 1 296 ? 10.571 -3.073 5.997 1.00 96.88 296 TYR A C 1
ATOM 2419 O O . TYR A 1 296 ? 11.714 -2.915 5.568 1.00 96.88 296 TYR A O 1
ATOM 2427 N N . GLY A 1 297 ? 10.219 -2.703 7.228 1.00 96.25 297 GLY A N 1
ATOM 2428 C CA . GLY A 1 297 ? 11.135 -2.147 8.213 1.00 96.25 297 GLY A CA 1
ATOM 2429 C C . GLY A 1 297 ? 11.533 -0.694 7.978 1.00 96.25 297 GLY A C 1
ATOM 2430 O O . GLY A 1 297 ? 12.337 -0.167 8.743 1.00 96.25 297 GLY A O 1
ATOM 2431 N N . GLU A 1 298 ? 10.983 -0.034 6.956 1.00 95.56 298 GLU A N 1
ATOM 2432 C CA . GLU A 1 298 ? 11.303 1.363 6.655 1.00 95.56 298 GLU A CA 1
ATOM 2433 C C . GLU A 1 298 ? 10.608 2.361 7.593 1.00 95.56 298 GLU A C 1
ATOM 2435 O O . GLU A 1 298 ? 11.043 3.509 7.703 1.00 95.56 298 GLU A O 1
ATOM 2440 N N . ARG A 1 299 ? 9.517 1.961 8.254 1.00 96.81 299 ARG A N 1
ATOM 2441 C CA . ARG A 1 299 ? 8.776 2.778 9.230 1.00 96.81 299 ARG A CA 1
ATOM 2442 C C . ARG A 1 299 ? 8.526 1.960 10.493 1.00 96.81 299 ARG A C 1
ATOM 2444 O O . ARG A 1 299 ? 8.621 0.738 10.464 1.00 96.81 299 ARG A O 1
ATOM 2451 N N . TYR A 1 300 ? 8.218 2.630 11.605 1.00 96.81 300 TYR A N 1
ATOM 2452 C CA . TYR A 1 300 ? 7.915 1.981 12.895 1.00 96.81 300 TYR A CA 1
ATOM 2453 C C . TYR A 1 300 ? 9.036 1.040 13.405 1.00 96.81 300 TYR A C 1
ATOM 2455 O O . TYR A 1 300 ? 8.792 0.059 14.105 1.00 96.81 300 TYR A O 1
ATOM 2463 N N . ALA A 1 301 ? 10.295 1.338 13.062 1.00 95.31 301 ALA A N 1
ATOM 2464 C CA . ALA A 1 301 ? 11.448 0.470 13.328 1.00 95.31 301 ALA A CA 1
ATOM 2465 C C . ALA A 1 301 ? 12.034 0.573 14.747 1.00 95.31 301 ALA A C 1
ATOM 2467 O O . ALA A 1 301 ? 12.983 -0.143 15.062 1.00 95.31 301 ALA A O 1
ATOM 2468 N N . GLU A 1 302 ? 11.507 1.453 15.601 1.00 91.56 302 GLU A N 1
ATOM 2469 C CA . GLU A 1 302 ? 12.017 1.640 16.962 1.00 91.56 302 GLU A CA 1
ATOM 2470 C C . GLU A 1 302 ? 12.019 0.313 17.738 1.00 91.56 302 GLU A C 1
ATOM 2472 O O . GLU A 1 302 ? 11.004 -0.375 17.813 1.00 91.56 302 GLU A O 1
ATOM 2477 N N . GLY A 1 303 ? 13.190 -0.075 18.258 1.00 90.19 303 GLY A N 1
ATOM 2478 C CA . GLY A 1 303 ? 13.379 -1.331 18.992 1.00 90.19 303 GLY A CA 1
ATOM 2479 C C . GLY A 1 303 ? 13.329 -2.615 18.149 1.00 90.19 303 GLY A C 1
ATOM 2480 O O . GLY A 1 303 ? 13.402 -3.702 18.717 1.00 90.19 303 GLY A O 1
ATOM 2481 N N . ARG A 1 304 ? 13.226 -2.528 16.813 1.00 91.75 304 ARG A N 1
ATOM 2482 C CA . ARG A 1 304 ? 13.044 -3.683 15.912 1.00 91.75 304 ARG A CA 1
ATOM 2483 C C . ARG A 1 304 ? 14.209 -3.826 14.929 1.00 91.75 304 ARG A C 1
ATOM 2485 O O . ARG A 1 304 ? 14.844 -2.853 14.531 1.00 91.75 304 ARG A O 1
ATOM 2492 N N . SER A 1 305 ? 14.497 -5.061 14.512 1.00 91.81 305 SER A N 1
ATOM 2493 C CA . SER A 1 305 ? 15.600 -5.372 13.588 1.00 91.81 305 SER A CA 1
ATOM 2494 C C . SER A 1 305 ? 15.085 -5.987 12.290 1.00 91.81 305 SER A C 1
ATOM 2496 O O . SER A 1 305 ? 14.251 -6.886 12.326 1.00 91.81 305 SER A O 1
ATOM 2498 N N . TRP A 1 306 ? 15.573 -5.488 11.150 1.00 92.00 306 TRP A N 1
ATOM 2499 C CA . TRP A 1 306 ? 15.189 -5.949 9.811 1.00 92.00 306 TRP A CA 1
ATOM 2500 C C . TRP A 1 306 ? 16.285 -6.818 9.169 1.00 92.00 306 TRP A C 1
ATOM 2502 O O . TRP A 1 306 ? 17.450 -6.390 9.210 1.00 92.00 306 TRP A O 1
ATOM 2512 N N . PRO A 1 307 ? 15.941 -7.936 8.491 1.00 90.88 307 PRO A N 1
ATOM 2513 C CA . PRO A 1 307 ? 14.584 -8.447 8.222 1.00 90.88 307 PRO A CA 1
ATOM 2514 C C . PRO A 1 307 ? 13.953 -9.207 9.404 1.00 90.88 307 PRO A C 1
ATOM 2516 O O . PRO A 1 307 ? 14.686 -9.661 10.286 1.00 90.88 307 PRO A O 1
ATOM 2519 N N . PRO A 1 308 ? 12.613 -9.384 9.436 1.00 90.75 308 PRO A N 1
ATOM 2520 C CA . PRO A 1 308 ? 11.986 -10.317 10.363 1.00 90.75 308 PRO A CA 1
ATOM 2521 C C . PRO A 1 308 ? 12.503 -11.733 10.089 1.00 90.75 308 PRO A C 1
ATOM 2523 O O . PRO A 1 308 ? 12.648 -12.141 8.938 1.00 90.75 308 PRO A O 1
ATOM 2526 N N . LYS A 1 309 ? 12.769 -12.500 11.148 1.00 84.31 309 LYS A N 1
ATOM 2527 C CA . LYS A 1 309 ? 13.226 -13.891 11.028 1.00 84.31 309 LYS A CA 1
ATOM 2528 C C . LYS A 1 309 ? 12.034 -14.819 10.786 1.00 84.31 309 LYS A C 1
ATOM 2530 O O . LYS A 1 309 ? 11.326 -15.134 11.741 1.00 84.31 309 LYS A O 1
ATOM 2535 N N . GLY A 1 310 ? 11.802 -15.241 9.545 1.00 90.81 310 GLY A N 1
ATOM 2536 C CA . GLY A 1 310 ? 10.828 -16.292 9.209 1.00 90.81 310 GLY A CA 1
ATOM 2537 C C . GLY A 1 310 ? 11.489 -17.636 8.888 1.00 90.81 310 GLY A C 1
ATOM 2538 O O . GLY A 1 310 ? 12.714 -17.755 8.914 1.00 90.81 310 GLY A O 1
ATOM 2539 N N . ARG A 1 311 ? 10.677 -18.659 8.608 1.00 95.50 311 ARG A N 1
ATOM 2540 C CA . ARG A 1 311 ? 11.138 -20.037 8.351 1.00 95.50 311 ARG A CA 1
ATOM 2541 C C . ARG A 1 311 ? 11.559 -20.278 6.905 1.00 95.50 311 ARG A C 1
ATOM 2543 O O . ARG A 1 311 ? 12.450 -21.091 6.668 1.00 95.50 311 ARG A O 1
ATOM 2550 N N . ALA A 1 312 ? 10.928 -19.584 5.954 1.00 96.69 312 ALA A N 1
ATOM 2551 C CA . ALA A 1 312 ? 11.186 -19.799 4.533 1.00 96.69 312 ALA A CA 1
ATOM 2552 C C . ALA A 1 312 ? 12.668 -19.575 4.184 1.00 96.69 312 ALA A C 1
ATOM 2554 O O . ALA A 1 312 ? 13.261 -18.578 4.597 1.00 96.69 312 ALA A O 1
ATOM 2555 N N . ARG A 1 313 ? 13.273 -20.468 3.397 1.00 96.38 313 ARG A N 1
ATOM 2556 C CA . ARG A 1 313 ? 14.680 -20.347 2.968 1.00 96.38 313 ARG A CA 1
ATOM 2557 C C . ARG A 1 313 ? 14.878 -20.891 1.563 1.00 96.38 313 ARG A C 1
ATOM 2559 O O . ARG A 1 313 ? 14.172 -21.801 1.138 1.00 96.38 313 ARG A O 1
ATOM 2566 N N . TRP A 1 314 ? 15.856 -20.356 0.838 1.00 96.62 314 TRP A N 1
ATOM 2567 C CA . TRP A 1 314 ? 16.247 -20.939 -0.444 1.00 96.62 314 TRP A CA 1
ATOM 2568 C C . TRP A 1 314 ? 17.048 -22.212 -0.194 1.00 96.62 314 TRP A C 1
ATOM 2570 O O . TRP A 1 314 ? 18.153 -22.126 0.330 1.00 96.62 314 TRP A O 1
ATOM 2580 N N . ALA A 1 315 ? 16.535 -23.362 -0.628 1.00 96.56 315 ALA A N 1
ATOM 2581 C CA . ALA A 1 315 ? 17.350 -24.570 -0.741 1.00 96.56 315 ALA A CA 1
ATOM 2582 C C . ALA A 1 315 ? 18.291 -24.462 -1.948 1.00 96.56 315 ALA A C 1
ATOM 2584 O O . ALA A 1 315 ? 19.452 -24.866 -1.906 1.00 96.56 315 ALA A O 1
ATOM 2585 N N . LYS A 1 316 ? 17.782 -23.870 -3.035 1.00 94.88 316 LYS A N 1
ATOM 2586 C CA . LYS A 1 316 ? 18.514 -23.676 -4.285 1.00 94.88 316 LYS A CA 1
ATOM 2587 C C . LYS A 1 316 ? 17.918 -22.497 -5.052 1.00 94.88 316 LYS A C 1
ATOM 2589 O O . LYS A 1 316 ? 16.736 -22.549 -5.378 1.00 94.88 316 LYS A O 1
ATOM 2594 N N . PRO A 1 317 ? 18.671 -21.434 -5.366 1.00 93.94 317 PRO A N 1
ATOM 2595 C CA . PRO A 1 317 ? 18.135 -20.355 -6.183 1.00 93.94 317 PRO A CA 1
ATOM 2596 C C . PRO A 1 317 ? 17.985 -20.772 -7.653 1.00 93.94 317 PRO A C 1
ATOM 2598 O O . PRO A 1 317 ? 18.671 -21.696 -8.095 1.00 93.94 317 PRO A O 1
ATOM 2601 N N . PRO A 1 318 ? 17.127 -20.089 -8.429 1.00 95.75 318 PRO A N 1
ATOM 2602 C CA . PRO A 1 318 ? 16.957 -20.377 -9.847 1.00 95.75 318 PRO A CA 1
ATOM 2603 C C . PRO A 1 318 ? 18.260 -20.131 -10.616 1.00 95.75 318 PRO A C 1
ATOM 2605 O O . PRO A 1 318 ? 18.922 -19.110 -10.408 1.00 95.75 318 PRO A O 1
ATOM 2608 N N . SER A 1 319 ? 18.618 -21.034 -11.531 1.00 93.38 319 SER A N 1
ATOM 2609 C CA . SER A 1 319 ? 19.826 -20.891 -12.364 1.00 93.38 319 SER A CA 1
ATOM 2610 C C . SER A 1 319 ? 19.643 -19.891 -13.514 1.00 93.38 319 SER A C 1
ATOM 2612 O O . SER A 1 319 ? 20.612 -19.326 -14.023 1.00 93.38 319 SER A O 1
ATOM 2614 N N . ALA A 1 320 ? 18.391 -19.632 -13.896 1.00 93.62 320 ALA A N 1
ATOM 2615 C CA . ALA A 1 320 ? 17.992 -18.705 -14.947 1.00 93.62 320 ALA A CA 1
ATOM 2616 C C . ALA A 1 320 ? 16.784 -17.862 -14.510 1.00 93.62 320 ALA A C 1
ATOM 2618 O O . ALA A 1 320 ? 16.163 -18.110 -13.476 1.00 93.62 320 ALA A O 1
ATOM 2619 N N . TYR A 1 321 ? 16.428 -16.846 -15.302 1.00 95.56 321 TYR A N 1
ATOM 2620 C CA . TYR A 1 321 ? 15.191 -16.107 -15.054 1.00 95.56 321 TYR A CA 1
ATOM 2621 C C . TYR A 1 321 ? 13.966 -17.014 -15.296 1.00 95.56 321 TYR A C 1
ATOM 2623 O O . TYR A 1 321 ? 13.898 -17.663 -16.344 1.00 95.56 321 TYR A O 1
ATOM 2631 N N . PRO A 1 322 ? 13.008 -17.100 -14.355 1.00 95.25 322 PRO A N 1
ATOM 2632 C CA . PRO A 1 322 ? 12.023 -18.173 -14.349 1.00 95.25 322 PRO A CA 1
ATOM 2633 C C . PRO A 1 322 ? 10.982 -18.023 -15.465 1.00 95.25 322 PRO A C 1
ATOM 2635 O O . PRO A 1 322 ? 10.382 -16.965 -15.666 1.00 95.25 322 PRO A O 1
ATOM 2638 N N . GLU A 1 323 ? 10.704 -19.128 -16.156 1.00 93.38 323 GLU A N 1
ATOM 2639 C CA . GLU A 1 323 ? 9.584 -19.239 -17.104 1.00 93.38 323 GLU A CA 1
ATOM 2640 C C . GLU A 1 323 ? 8.235 -19.400 -16.375 1.00 93.38 323 GLU A C 1
ATOM 2642 O O . GLU A 1 323 ? 7.184 -19.038 -16.903 1.00 93.38 323 GLU A O 1
ATOM 2647 N N . GLY A 1 324 ? 8.261 -19.939 -15.151 1.00 94.38 324 GLY A N 1
ATOM 2648 C CA . GLY A 1 324 ? 7.088 -20.381 -14.403 1.00 94.38 324 GLY A CA 1
ATOM 2649 C C . GLY A 1 324 ? 7.340 -20.477 -12.896 1.00 94.38 324 GLY A C 1
ATOM 2650 O O . GLY A 1 324 ? 8.472 -20.353 -12.437 1.00 94.38 324 GLY A O 1
ATOM 2651 N N . HIS A 1 325 ? 6.272 -20.683 -12.126 1.00 96.12 325 HIS A N 1
ATOM 2652 C CA . HIS A 1 325 ? 6.338 -21.012 -10.700 1.00 96.12 325 HIS A CA 1
ATOM 2653 C C . HIS A 1 325 ? 5.220 -22.003 -10.347 1.00 96.12 325 HIS A C 1
ATOM 2655 O O . HIS A 1 325 ? 4.184 -22.025 -11.018 1.00 96.12 325 HIS A O 1
ATOM 2661 N N . SER A 1 326 ? 5.412 -22.791 -9.295 1.00 97.25 326 SER A N 1
ATOM 2662 C CA . SER A 1 326 ? 4.407 -23.719 -8.756 1.00 97.25 326 SER A CA 1
ATOM 2663 C C . SER A 1 326 ? 4.631 -23.938 -7.264 1.00 97.25 326 SER A C 1
ATOM 2665 O O . SER A 1 326 ? 5.706 -23.645 -6.756 1.00 97.25 326 SER A O 1
ATOM 2667 N N . TYR A 1 327 ? 3.630 -24.454 -6.559 1.00 98.50 327 TYR A N 1
ATOM 2668 C CA . TYR A 1 327 ? 3.702 -24.678 -5.118 1.00 98.50 327 TYR A CA 1
ATOM 2669 C C . TYR A 1 327 ? 3.200 -26.078 -4.768 1.00 98.50 327 TYR A C 1
ATOM 2671 O O . TYR A 1 327 ? 2.140 -26.483 -5.249 1.00 98.50 327 TYR A O 1
ATOM 2679 N N . ASP A 1 328 ? 3.970 -26.794 -3.951 1.00 97.94 328 ASP A N 1
ATOM 2680 C CA . ASP A 1 328 ? 3.612 -28.087 -3.368 1.00 97.94 328 ASP A CA 1
ATOM 2681 C C . ASP A 1 328 ? 3.227 -27.863 -1.891 1.00 97.94 328 ASP A C 1
ATOM 2683 O O . ASP A 1 328 ? 4.117 -27.603 -1.074 1.00 97.94 328 ASP A O 1
ATOM 2687 N N . PRO A 1 329 ? 1.927 -27.914 -1.533 1.00 97.00 329 PRO A N 1
ATOM 2688 C CA . PRO A 1 329 ? 1.476 -27.665 -0.164 1.00 97.00 329 PRO A CA 1
ATOM 2689 C C . PRO A 1 329 ? 1.884 -28.767 0.819 1.00 97.00 329 PRO A C 1
ATOM 2691 O O . PRO A 1 329 ? 2.121 -28.465 1.987 1.00 97.00 329 PRO A O 1
ATOM 2694 N N . GLU A 1 330 ? 2.014 -30.016 0.359 1.00 96.88 330 GLU A N 1
ATOM 2695 C CA . GLU A 1 330 ? 2.385 -31.155 1.208 1.00 96.88 330 GLU A CA 1
ATOM 2696 C C . GLU A 1 330 ? 3.853 -31.060 1.620 1.00 96.88 330 GLU A C 1
ATOM 2698 O O . GLU A 1 330 ? 4.206 -31.259 2.781 1.00 96.88 330 GLU A O 1
ATOM 2703 N N . LYS A 1 331 ? 4.718 -30.692 0.669 1.00 97.38 331 LYS A N 1
ATOM 2704 C CA . LYS A 1 331 ? 6.149 -30.486 0.933 1.00 97.38 331 LYS A CA 1
ATOM 2705 C C . LYS A 1 331 ? 6.477 -29.089 1.440 1.00 97.38 331 LYS A C 1
ATOM 2707 O O . LYS A 1 331 ? 7.594 -28.873 1.896 1.00 97.38 331 LYS A O 1
ATOM 2712 N N . ARG A 1 332 ? 5.537 -28.142 1.345 1.00 98.31 332 ARG A N 1
ATOM 2713 C CA . ARG A 1 332 ? 5.739 -26.714 1.650 1.00 98.31 332 ARG A CA 1
ATOM 2714 C C . ARG A 1 332 ? 6.869 -26.093 0.823 1.00 98.31 332 ARG A C 1
ATOM 2716 O O . ARG A 1 332 ? 7.627 -25.258 1.315 1.00 98.31 332 ARG A O 1
ATOM 2723 N N . ILE A 1 333 ? 6.972 -26.510 -0.441 1.00 98.50 333 ILE A N 1
ATOM 2724 C CA . ILE A 1 333 ? 8.017 -26.065 -1.371 1.00 98.50 333 ILE A CA 1
ATOM 2725 C C . ILE A 1 333 ? 7.408 -25.155 -2.433 1.00 98.50 333 ILE A C 1
ATOM 2727 O O . ILE A 1 333 ? 6.505 -25.547 -3.178 1.00 98.50 333 ILE A O 1
ATOM 2731 N N . LEU A 1 334 ? 7.947 -23.941 -2.537 1.00 98.62 334 LEU A N 1
ATOM 2732 C CA . LEU A 1 334 ? 7.691 -23.023 -3.641 1.00 98.62 334 LEU A CA 1
ATOM 2733 C C . LEU A 1 334 ? 8.788 -23.178 -4.701 1.00 98.62 334 LEU A C 1
ATOM 2735 O O . LEU A 1 334 ? 9.959 -22.900 -4.450 1.00 98.62 334 LEU A O 1
ATOM 2739 N N . LEU A 1 335 ? 8.385 -23.576 -5.905 1.00 98.25 335 LEU A N 1
ATOM 2740 C CA . LEU A 1 335 ? 9.250 -23.681 -7.075 1.00 98.25 335 LEU A CA 1
ATOM 2741 C C . LEU A 1 335 ? 9.221 -22.377 -7.875 1.00 98.25 335 LEU A C 1
ATOM 2743 O O . LEU A 1 335 ? 8.150 -21.896 -8.258 1.00 98.25 335 LEU A O 1
ATOM 2747 N N . VAL A 1 336 ? 10.400 -21.832 -8.172 1.00 97.56 336 VAL A N 1
ATOM 2748 C CA . VAL A 1 336 ? 10.598 -20.631 -8.997 1.00 97.56 336 VAL A CA 1
ATOM 2749 C C . VAL A 1 336 ? 11.533 -20.997 -10.146 1.00 97.56 336 VAL A C 1
ATOM 2751 O O . VAL A 1 336 ? 12.748 -21.025 -9.984 1.00 97.56 336 VAL A O 1
ATOM 2754 N N . GLY A 1 337 ? 10.981 -21.323 -11.316 1.00 95.94 337 GLY A N 1
ATOM 2755 C CA . GLY A 1 337 ? 11.758 -21.987 -12.363 1.00 95.94 337 GLY A CA 1
ATOM 2756 C C . GLY A 1 337 ? 12.294 -23.331 -11.863 1.00 95.94 337 GLY A C 1
ATOM 2757 O O . GLY A 1 337 ? 11.512 -24.204 -11.500 1.00 95.94 337 GLY A O 1
ATOM 2758 N N . ASP A 1 338 ? 13.616 -23.481 -11.839 1.00 95.88 338 ASP A N 1
ATOM 2759 C CA . ASP A 1 338 ? 14.315 -24.631 -11.262 1.00 95.88 338 ASP A CA 1
ATOM 2760 C C . ASP A 1 338 ? 14.770 -24.411 -9.809 1.00 95.88 338 ASP A C 1
ATOM 2762 O O . ASP A 1 338 ? 15.313 -25.336 -9.209 1.00 95.88 338 ASP A O 1
ATOM 2766 N N . GLY A 1 339 ? 14.562 -23.216 -9.248 1.00 97.62 339 GLY A N 1
ATOM 2767 C CA . GLY A 1 339 ? 14.866 -22.888 -7.857 1.00 97.62 339 GLY A CA 1
ATOM 2768 C C . GLY A 1 339 ? 13.777 -23.336 -6.883 1.00 97.62 339 GLY A C 1
ATOM 2769 O O . GLY A 1 339 ? 12.613 -23.488 -7.254 1.00 97.62 339 GLY A O 1
ATOM 2770 N N . GLU A 1 340 ? 14.160 -23.515 -5.622 1.00 98.25 340 GLU A N 1
ATOM 2771 C CA . GLU A 1 340 ? 13.349 -24.111 -4.562 1.00 98.25 340 GLU A CA 1
ATOM 2772 C C . GLU A 1 340 ? 13.465 -23.279 -3.279 1.00 98.25 340 GLU A C 1
ATOM 2774 O O . GLU A 1 340 ? 14.565 -23.066 -2.754 1.00 98.25 340 GLU A O 1
ATOM 2779 N N . VAL A 1 341 ? 12.317 -22.812 -2.784 1.00 98.38 341 VAL A N 1
ATOM 2780 C CA . VAL A 1 341 ? 12.166 -22.201 -1.459 1.00 98.38 341 VAL A CA 1
ATOM 2781 C C . VAL A 1 341 ? 11.422 -23.191 -0.568 1.00 98.38 341 VAL A C 1
ATOM 2783 O O . VAL A 1 341 ? 10.286 -23.560 -0.865 1.00 98.38 341 VAL A O 1
ATOM 2786 N N . GLU A 1 342 ? 12.069 -23.620 0.507 1.00 97.94 342 GLU A N 1
ATOM 2787 C CA . GLU A 1 342 ? 11.520 -24.537 1.507 1.00 97.94 342 GLU A CA 1
ATOM 2788 C C . GLU A 1 342 ? 10.773 -23.785 2.613 1.00 97.94 342 GLU A C 1
ATOM 2790 O O . GLU A 1 342 ? 10.948 -22.577 2.785 1.00 97.94 342 GLU A O 1
ATOM 2795 N N . ASP A 1 343 ? 9.968 -24.526 3.381 1.00 97.81 343 ASP A N 1
ATOM 2796 C CA . ASP A 1 343 ? 9.232 -24.061 4.563 1.00 97.81 343 ASP A CA 1
ATOM 2797 C C . ASP A 1 343 ? 8.255 -22.904 4.310 1.00 97.81 343 ASP A C 1
ATOM 2799 O O . ASP A 1 343 ? 7.960 -22.094 5.191 1.00 97.81 343 ASP A O 1
ATOM 2803 N N . VAL A 1 344 ? 7.679 -22.864 3.107 1.00 98.50 344 VAL A N 1
ATOM 2804 C CA . VAL A 1 344 ? 6.612 -21.923 2.758 1.00 98.50 344 VAL A CA 1
ATOM 2805 C C . VAL A 1 344 ? 5.268 -22.517 3.168 1.00 98.50 344 VAL A C 1
ATOM 2807 O O . VAL A 1 344 ? 4.773 -23.445 2.526 1.00 98.50 344 VAL A O 1
ATOM 2810 N N . ALA A 1 345 ? 4.660 -21.992 4.232 1.00 98.19 345 ALA A N 1
ATOM 2811 C CA . ALA A 1 345 ? 3.358 -22.460 4.711 1.00 98.19 345 ALA A CA 1
ATOM 2812 C C . ALA A 1 345 ? 2.233 -22.224 3.671 1.00 98.19 345 ALA A C 1
ATOM 2814 O O . ALA A 1 345 ? 2.263 -21.199 2.973 1.00 98.19 345 ALA A O 1
ATOM 2815 N N . PRO A 1 346 ? 1.226 -23.117 3.564 1.00 98.44 346 PRO A N 1
ATOM 2816 C CA . PRO A 1 346 ? 0.118 -22.950 2.618 1.00 98.44 346 PRO A CA 1
ATOM 2817 C C . PRO A 1 346 ? -0.642 -21.635 2.792 1.00 98.44 346 PRO A C 1
ATOM 2819 O O . PRO A 1 346 ? -1.055 -21.029 1.806 1.00 98.44 346 PRO A O 1
ATOM 2822 N N . GLU A 1 347 ? -0.768 -21.157 4.026 1.00 97.81 347 GLU A N 1
ATOM 2823 C CA . GLU A 1 347 ? -1.429 -19.905 4.390 1.00 97.81 347 GLU A CA 1
ATOM 2824 C C . GLU A 1 347 ? -0.636 -18.683 3.903 1.00 97.81 347 GLU A C 1
ATOM 2826 O O . GLU A 1 347 ? -1.230 -17.700 3.467 1.00 97.81 347 GLU A O 1
ATOM 2831 N N . VAL A 1 348 ? 0.702 -18.760 3.887 1.00 98.56 348 VAL A N 1
ATOM 2832 C CA . VAL A 1 348 ? 1.574 -17.707 3.333 1.00 98.56 348 VAL A CA 1
ATOM 2833 C C . VAL A 1 348 ? 1.419 -17.638 1.814 1.00 98.56 348 VAL A C 1
ATOM 2835 O O . VAL A 1 348 ? 1.197 -16.566 1.252 1.00 98.56 348 VAL A O 1
ATOM 2838 N N . TYR A 1 349 ? 1.486 -18.782 1.123 1.00 98.56 349 TYR A N 1
ATOM 2839 C CA . TYR A 1 349 ? 1.283 -18.830 -0.332 1.00 98.56 349 TYR A CA 1
ATOM 2840 C C . TYR A 1 349 ? -0.163 -18.477 -0.738 1.00 98.56 349 TYR A C 1
ATOM 2842 O O . TYR A 1 349 ? -0.411 -17.930 -1.820 1.00 98.56 349 TYR A O 1
ATOM 2850 N N . GLY A 1 350 ? -1.117 -18.803 0.135 1.00 98.00 350 GLY A N 1
ATOM 2851 C CA . GLY A 1 350 ? -2.549 -18.559 0.003 1.00 98.00 350 GLY A CA 1
ATOM 2852 C C . GLY A 1 350 ? -3.028 -17.213 0.540 1.00 98.00 350 GLY A C 1
ATOM 2853 O O . GLY A 1 350 ? -4.232 -16.973 0.483 1.00 98.00 350 GLY A O 1
ATOM 2854 N N . PHE A 1 351 ? -2.129 -16.345 1.019 1.00 98.25 351 PHE A N 1
ATOM 2855 C CA . PHE A 1 351 ? -2.494 -15.051 1.592 1.00 98.25 351 PHE A CA 1
ATOM 2856 C C . PHE A 1 351 ? -3.362 -14.247 0.616 1.00 98.25 351 PHE A C 1
ATOM 2858 O O . PHE A 1 351 ? -3.029 -14.125 -0.567 1.00 98.25 351 PHE A O 1
ATOM 2865 N N . GLU A 1 352 ? -4.474 -13.698 1.107 1.00 97.31 352 GLU A N 1
ATOM 2866 C CA . GLU A 1 352 ? -5.503 -13.064 0.284 1.00 97.31 352 GLU A CA 1
ATOM 2867 C C . GLU A 1 352 ? -5.761 -11.614 0.721 1.00 97.31 352 GLU A C 1
ATOM 2869 O O . GLU A 1 352 ? -5.906 -11.320 1.903 1.00 97.31 352 GLU A O 1
ATOM 2874 N N . VAL A 1 353 ? -5.858 -10.708 -0.255 1.00 97.62 353 VAL A N 1
ATOM 2875 C CA . VAL A 1 353 ? -6.293 -9.313 -0.102 1.00 97.62 353 VAL A CA 1
ATOM 2876 C C . VAL A 1 353 ? -7.449 -9.054 -1.064 1.00 97.62 353 VAL A C 1
ATOM 2878 O O . VAL A 1 353 ? -7.254 -8.742 -2.236 1.00 97.62 353 VAL A O 1
ATOM 2881 N N . SER A 1 354 ? -8.682 -9.221 -0.600 1.00 95.00 354 SER A N 1
ATOM 2882 C CA . SER A 1 354 ? -9.909 -9.058 -1.389 1.00 95.00 354 SER A CA 1
ATOM 2883 C C . SER A 1 354 ? -9.872 -9.809 -2.731 1.00 95.00 354 SER A C 1
ATOM 2885 O O . SER A 1 354 ? -10.079 -9.223 -3.795 1.00 95.00 354 SER A O 1
ATOM 2887 N N . GLY A 1 355 ? -9.557 -11.108 -2.719 1.00 94.62 355 GLY A N 1
ATOM 2888 C CA . GLY A 1 355 ? -9.412 -11.929 -3.927 1.00 94.62 355 GLY A CA 1
ATOM 2889 C C . GLY A 1 355 ? -8.134 -11.679 -4.739 1.00 94.62 355 GLY A C 1
ATOM 2890 O O . GLY A 1 355 ? -8.052 -12.103 -5.893 1.00 94.62 355 GLY A O 1
ATOM 2891 N N . PHE A 1 356 ? -7.157 -10.949 -4.197 1.00 97.06 356 PHE A N 1
ATOM 2892 C CA . PHE A 1 356 ? -5.800 -10.830 -4.738 1.00 97.06 356 PHE A CA 1
ATOM 2893 C C . PHE A 1 356 ? -4.825 -11.667 -3.909 1.00 97.06 356 PHE A C 1
ATOM 2895 O O . PHE A 1 356 ? -4.890 -11.641 -2.689 1.00 97.06 356 PHE A O 1
ATOM 2902 N N . PHE A 1 357 ? -3.902 -12.372 -4.566 1.00 97.88 357 PHE A N 1
ATOM 2903 C CA . PHE A 1 357 ? -2.926 -13.248 -3.910 1.00 97.88 357 PHE A CA 1
ATOM 2904 C C . PHE A 1 357 ? -1.512 -12.671 -4.080 1.00 97.88 357 PHE A C 1
ATOM 2906 O O . PHE A 1 357 ? -0.928 -12.855 -5.158 1.00 97.88 357 PHE A O 1
ATOM 2913 N N . PRO A 1 358 ? -0.947 -11.973 -3.070 1.00 97.88 358 PRO A N 1
ATOM 2914 C CA . PRO A 1 358 ? 0.303 -11.228 -3.216 1.00 97.88 358 PRO A CA 1
ATOM 2915 C C . PRO A 1 358 ? 1.476 -12.075 -3.703 1.00 97.88 358 PRO A C 1
ATOM 2917 O O . PRO A 1 358 ? 2.117 -11.700 -4.681 1.00 97.88 358 PRO A O 1
ATOM 2920 N N . VAL A 1 359 ? 1.704 -13.257 -3.119 1.00 98.38 359 VAL A N 1
ATOM 2921 C CA . VAL A 1 359 ? 2.822 -14.144 -3.501 1.00 98.38 359 VAL A CA 1
ATOM 2922 C C . VAL A 1 359 ? 2.708 -14.589 -4.962 1.00 98.38 359 VAL A C 1
ATOM 2924 O O . VAL A 1 359 ? 3.647 -14.438 -5.745 1.00 98.38 359 VAL A O 1
ATOM 2927 N N . LYS A 1 360 ? 1.528 -15.072 -5.370 1.00 97.31 360 LYS A N 1
ATOM 2928 C CA . LYS A 1 360 ? 1.267 -15.517 -6.751 1.00 97.31 360 LYS A CA 1
ATOM 2929 C C . LYS A 1 360 ? 1.430 -14.374 -7.752 1.00 97.31 360 LYS A C 1
ATOM 2931 O O . LYS A 1 360 ? 2.003 -14.566 -8.824 1.00 97.31 360 LYS A O 1
ATOM 2936 N N . SER A 1 361 ? 0.937 -13.184 -7.405 1.00 96.25 361 SER A N 1
ATOM 2937 C CA . SER A 1 361 ? 1.064 -11.996 -8.249 1.00 96.25 361 SER A CA 1
ATOM 2938 C C . SER A 1 361 ? 2.515 -11.534 -8.368 1.00 96.25 361 SER A C 1
ATOM 2940 O O . SER A 1 361 ? 2.971 -11.264 -9.478 1.00 96.25 361 SER A O 1
ATOM 2942 N N . TRP A 1 362 ? 3.247 -11.474 -7.253 1.00 97.19 362 TRP A N 1
ATOM 2943 C CA . TRP A 1 362 ? 4.647 -11.054 -7.208 1.00 97.19 362 TRP A CA 1
ATOM 2944 C C . TRP A 1 362 ? 5.521 -11.956 -8.088 1.00 97.19 362 TRP A C 1
ATOM 2946 O O . TRP A 1 362 ? 6.316 -11.457 -8.890 1.00 97.19 362 TRP A O 1
ATOM 2956 N N . LEU A 1 363 ? 5.308 -13.277 -8.005 1.00 96.88 363 LEU A N 1
ATOM 2957 C CA . LEU A 1 363 ? 5.984 -14.275 -8.838 1.00 96.88 363 LEU A CA 1
ATOM 2958 C C . LEU A 1 363 ? 5.561 -14.168 -10.305 1.00 96.88 363 LEU A C 1
ATOM 2960 O O . LEU A 1 363 ? 6.410 -14.174 -11.190 1.00 96.88 363 LEU A O 1
ATOM 2964 N N . GLY A 1 364 ? 4.259 -14.044 -10.580 1.00 94.94 364 GLY A N 1
ATOM 2965 C CA . GLY A 1 364 ? 3.732 -13.909 -11.941 1.00 94.94 364 GLY A CA 1
ATOM 2966 C C . GLY A 1 364 ? 4.234 -12.655 -12.665 1.00 94.94 364 GLY A C 1
ATOM 2967 O O . GLY A 1 364 ? 4.464 -12.690 -13.873 1.00 94.94 364 GLY A O 1
ATOM 2968 N N . PHE A 1 365 ? 4.455 -11.557 -11.934 1.00 93.50 365 PHE A N 1
ATOM 2969 C CA . PHE A 1 365 ? 5.051 -10.331 -12.469 1.00 93.50 365 PHE A CA 1
ATOM 2970 C C . PHE A 1 365 ? 6.537 -10.496 -12.828 1.00 93.50 365 PHE A C 1
ATOM 2972 O O . PHE A 1 365 ? 7.028 -9.802 -13.718 1.00 93.50 365 PHE A O 1
ATOM 2979 N N . ARG A 1 366 ? 7.232 -11.44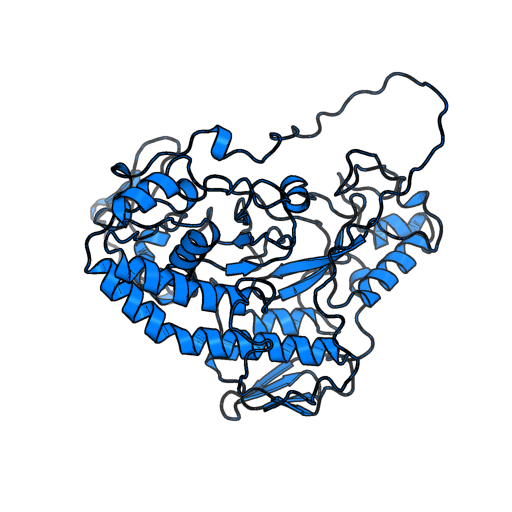1 -12.179 1.00 94.50 366 ARG A N 1
ATOM 2980 C CA . ARG A 1 366 ? 8.666 -11.737 -12.336 1.00 94.50 366 ARG A CA 1
ATOM 2981 C C . ARG A 1 366 ? 8.930 -13.016 -13.147 1.00 94.50 366 ARG A C 1
ATOM 2983 O O . ARG A 1 366 ? 9.925 -13.699 -12.926 1.00 94.50 366 ARG A O 1
ATOM 2990 N N . GLN A 1 367 ? 8.037 -13.331 -14.085 1.00 92.81 367 GLN A N 1
ATOM 2991 C CA . GLN A 1 367 ? 8.196 -14.411 -15.064 1.00 92.81 367 GLN A CA 1
ATOM 2992 C C . GLN A 1 367 ? 8.623 -13.867 -16.423 1.00 92.81 367 GLN A C 1
ATOM 2994 O O . GLN A 1 367 ? 8.142 -12.819 -16.861 1.00 92.81 367 GLN A O 1
ATOM 2999 N N . LYS A 1 368 ? 9.448 -14.630 -17.143 1.00 89.69 368 LYS A N 1
ATOM 3000 C CA . LYS A 1 368 ? 9.870 -14.290 -18.509 1.00 89.69 368 LYS A CA 1
ATOM 3001 C C . LYS A 1 368 ? 8.675 -14.131 -19.453 1.00 89.69 368 LYS A C 1
ATOM 3003 O O . LYS A 1 368 ? 8.554 -13.141 -20.169 1.00 89.69 368 LYS A O 1
ATOM 3008 N N . ASN A 1 369 ? 7.739 -15.077 -19.391 1.00 84.75 369 ASN A N 1
ATOM 3009 C CA . ASN A 1 369 ? 6.481 -15.044 -20.128 1.00 84.75 369 ASN A CA 1
ATOM 3010 C C . ASN A 1 369 ? 5.337 -14.550 -19.235 1.00 84.75 369 ASN A C 1
ATOM 3012 O O . ASN A 1 369 ? 4.408 -15.295 -18.919 1.00 84.75 369 ASN A O 1
ATOM 3016 N N . ARG A 1 370 ? 5.409 -13.275 -18.822 1.00 80.56 370 ARG A N 1
ATOM 3017 C CA . ARG A 1 370 ? 4.408 -12.647 -17.946 1.00 80.56 370 ARG A CA 1
ATOM 3018 C C . ARG A 1 370 ? 2.983 -12.881 -18.457 1.00 80.56 370 ARG A C 1
ATOM 3020 O O . ARG A 1 370 ? 2.644 -12.510 -19.585 1.00 80.56 370 ARG A O 1
ATOM 3027 N N . ARG A 1 371 ? 2.129 -13.428 -17.588 1.00 68.06 371 ARG A N 1
ATOM 3028 C CA . ARG A 1 371 ? 0.677 -13.492 -17.806 1.00 68.06 371 ARG A CA 1
ATOM 3029 C C . ARG A 1 371 ? 0.061 -12.107 -17.575 1.00 68.06 371 ARG A C 1
ATOM 3031 O O . ARG A 1 371 ? 0.411 -11.424 -16.619 1.00 68.06 371 ARG A O 1
ATOM 3038 N N . GLY A 1 372 ? -0.868 -11.690 -18.434 1.00 71.88 372 GLY A N 1
ATOM 3039 C CA . GLY A 1 372 ? -1.576 -10.408 -18.315 1.00 71.88 372 GLY A CA 1
ATOM 3040 C C . GLY A 1 372 ? -1.339 -9.462 -19.493 1.00 71.88 372 GLY A C 1
ATOM 3041 O O . GLY A 1 372 ? -0.872 -9.870 -20.556 1.00 71.88 372 GLY A O 1
ATOM 3042 N N . ARG A 1 373 ? -1.706 -8.184 -19.325 1.00 72.31 373 ARG A N 1
ATOM 3043 C CA . ARG A 1 373 ? -1.627 -7.192 -20.408 1.00 72.31 373 ARG A CA 1
ATOM 3044 C C . ARG A 1 373 ? -0.165 -6.884 -20.761 1.00 72.31 373 ARG A C 1
ATOM 3046 O O . ARG A 1 373 ? 0.636 -6.516 -19.900 1.00 72.31 373 ARG A O 1
ATOM 3053 N N . LYS A 1 374 ? 0.157 -7.016 -22.048 1.00 82.19 374 LYS A N 1
ATOM 3054 C CA . LYS A 1 374 ? 1.331 -6.413 -22.683 1.00 82.19 374 LYS A CA 1
ATOM 3055 C C . LYS A 1 374 ? 0.845 -5.172 -23.417 1.00 82.19 374 LYS A C 1
ATOM 3057 O O . LYS A 1 374 ? -0.111 -5.248 -24.184 1.00 82.19 374 LYS A O 1
ATOM 3062 N N . SER A 1 375 ? 1.448 -4.035 -23.114 1.00 86.00 375 SER A N 1
ATOM 3063 C CA . SER A 1 375 ? 1.079 -2.750 -23.702 1.00 86.00 375 SER A CA 1
ATOM 3064 C C . SER A 1 375 ? 1.952 -2.396 -24.903 1.00 86.00 375 SER A C 1
ATOM 3066 O O . SER A 1 375 ? 1.486 -1.713 -25.807 1.00 86.00 375 SER A O 1
ATOM 3068 N N . SER A 1 376 ? 3.201 -2.861 -24.907 1.00 93.38 376 SER A N 1
ATOM 3069 C CA . SER A 1 376 ? 4.246 -2.456 -25.843 1.00 93.38 376 SER A CA 1
ATOM 3070 C C . SER A 1 376 ? 5.266 -3.588 -26.048 1.00 93.38 376 SER A C 1
ATOM 3072 O O . SER A 1 376 ? 5.427 -4.421 -25.153 1.00 93.38 376 SER A O 1
ATOM 3074 N N . PRO A 1 377 ? 6.010 -3.618 -27.172 1.00 95.00 377 PRO A N 1
ATOM 3075 C CA . PRO A 1 377 ? 7.197 -4.466 -27.317 1.00 95.00 377 PRO A CA 1
ATOM 3076 C C . PRO A 1 377 ? 8.226 -4.307 -26.184 1.00 95.00 377 PRO A C 1
ATOM 3078 O O . PRO A 1 377 ? 8.883 -5.282 -25.832 1.00 95.00 377 PRO A O 1
ATOM 3081 N N . LEU A 1 378 ? 8.314 -3.126 -25.558 1.00 96.56 378 LEU A N 1
ATOM 3082 C CA . LEU A 1 378 ? 9.191 -2.867 -24.409 1.00 96.56 378 LEU A CA 1
ATOM 3083 C C . LEU A 1 378 ? 8.845 -3.746 -23.194 1.00 96.56 378 LEU A C 1
ATOM 3085 O O . LEU A 1 378 ? 9.724 -4.076 -22.403 1.00 96.56 378 LEU A O 1
ATOM 3089 N N . ASP A 1 379 ? 7.589 -4.194 -23.058 1.00 94.19 379 ASP A N 1
ATOM 3090 C CA . ASP A 1 379 ? 7.203 -5.166 -22.023 1.00 94.19 379 ASP A CA 1
ATOM 3091 C C . ASP A 1 379 ? 7.915 -6.524 -22.191 1.00 94.19 379 ASP A C 1
ATOM 3093 O O . ASP A 1 379 ? 7.927 -7.318 -21.252 1.00 94.19 379 ASP A O 1
ATOM 3097 N N . GLY A 1 380 ? 8.482 -6.807 -23.370 1.00 93.12 380 GLY A N 1
ATOM 3098 C CA . GLY A 1 380 ? 9.276 -8.006 -23.638 1.00 93.12 380 GLY A CA 1
ATOM 3099 C C . GLY A 1 380 ? 10.684 -7.970 -23.040 1.00 93.12 380 GLY A C 1
ATOM 3100 O O . GLY A 1 380 ? 11.296 -9.024 -22.899 1.00 93.12 380 GLY A O 1
ATOM 3101 N N . ILE A 1 381 ? 11.181 -6.791 -22.653 1.00 95.44 381 ILE A N 1
ATOM 3102 C CA . ILE A 1 381 ? 12.448 -6.661 -21.929 1.00 95.44 381 ILE A CA 1
ATOM 3103 C C . ILE A 1 381 ? 12.196 -7.060 -20.477 1.00 95.44 381 ILE A C 1
ATOM 3105 O O . ILE A 1 381 ? 11.408 -6.424 -19.771 1.00 95.44 381 ILE A O 1
ATOM 3109 N N . VAL A 1 382 ? 12.845 -8.131 -20.044 1.00 94.19 382 VAL A N 1
ATOM 3110 C CA . VAL A 1 382 ? 12.750 -8.722 -18.705 1.00 94.19 382 VAL A CA 1
ATOM 3111 C C . VAL A 1 382 ? 14.164 -9.007 -18.196 1.00 94.19 382 VAL A C 1
ATOM 3113 O O . VAL A 1 382 ? 15.087 -9.064 -19.010 1.00 94.19 382 VAL A O 1
ATOM 3116 N N . PRO A 1 383 ? 14.372 -9.200 -16.882 1.00 95.12 383 PRO A N 1
ATOM 3117 C CA . PRO A 1 383 ? 15.691 -9.542 -16.371 1.00 95.12 383 PRO A CA 1
ATOM 3118 C C . PRO A 1 383 ? 16.255 -10.789 -17.063 1.00 95.12 383 PRO A C 1
ATOM 3120 O O . PRO A 1 383 ? 15.551 -11.775 -17.272 1.00 95.12 383 PRO A O 1
ATOM 3123 N N . SER A 1 384 ? 17.545 -10.760 -17.392 1.00 92.38 384 SER A N 1
ATOM 3124 C CA . SER A 1 384 ? 18.234 -11.885 -18.038 1.00 92.38 384 SER A CA 1
ATOM 3125 C C . SER A 1 384 ? 18.557 -13.034 -17.076 1.00 92.38 384 SER A C 1
ATOM 3127 O O . SER A 1 384 ? 18.734 -14.173 -17.505 1.00 92.38 384 SER A O 1
ATOM 3129 N N . LYS A 1 385 ? 18.615 -12.753 -15.768 1.00 93.56 385 LYS A N 1
ATOM 3130 C CA . LYS A 1 385 ? 18.926 -13.715 -14.703 1.00 93.56 385 LYS A CA 1
ATOM 3131 C C . LYS A 1 385 ? 18.116 -13.437 -13.441 1.00 93.56 385 LYS A C 1
ATOM 3133 O O . LYS A 1 385 ? 17.678 -12.309 -13.212 1.00 93.56 385 LYS A O 1
ATOM 3138 N N . TRP A 1 386 ? 17.967 -14.456 -12.598 1.00 95.06 386 TRP A N 1
ATOM 3139 C CA . TRP A 1 386 ? 17.489 -14.271 -11.231 1.00 95.06 386 TRP A CA 1
ATOM 3140 C C . TRP A 1 386 ? 18.583 -13.598 -10.399 1.00 95.06 386 TRP A C 1
ATOM 3142 O O . TRP A 1 386 ? 19.659 -14.159 -10.198 1.00 95.06 386 TRP A O 1
ATOM 3152 N N . THR A 1 387 ? 18.356 -12.355 -9.976 1.00 93.19 387 THR A N 1
ATOM 3153 C CA . THR A 1 387 ? 19.356 -11.612 -9.204 1.00 93.19 387 THR A CA 1
ATOM 3154 C C . THR A 1 387 ? 19.265 -11.960 -7.718 1.00 93.19 387 THR A C 1
ATOM 3156 O O . THR A 1 387 ? 18.190 -12.326 -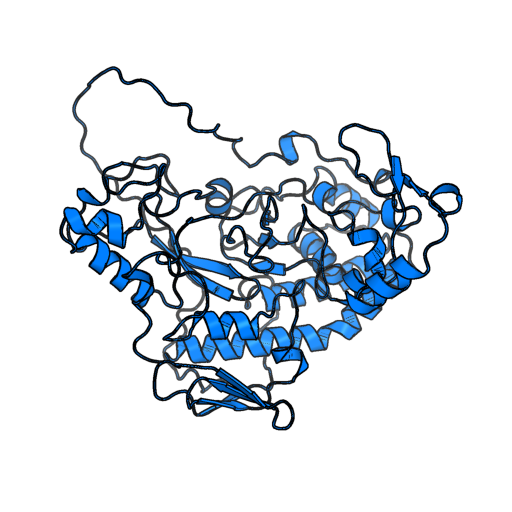7.235 1.00 93.19 387 THR A O 1
ATOM 3159 N N . PRO A 1 388 ? 20.363 -11.790 -6.961 1.00 92.25 388 PRO A N 1
ATOM 3160 C CA . PRO A 1 388 ? 20.317 -11.902 -5.509 1.00 92.25 388 PRO A CA 1
ATOM 3161 C C . PRO A 1 388 ? 19.228 -11.004 -4.890 1.00 92.25 388 PRO A C 1
ATOM 3163 O O . PRO A 1 388 ? 18.488 -11.452 -4.022 1.00 92.25 388 PRO A O 1
ATOM 3166 N N . ASP A 1 389 ? 19.041 -9.775 -5.383 1.00 92.00 389 ASP A N 1
ATOM 3167 C CA . ASP A 1 389 ? 17.988 -8.881 -4.880 1.00 92.00 389 ASP A CA 1
ATOM 3168 C C . ASP A 1 389 ? 16.579 -9.466 -5.023 1.00 92.00 389 ASP A C 1
ATOM 3170 O O . ASP A 1 389 ? 15.793 -9.385 -4.084 1.00 92.00 389 ASP A O 1
ATOM 3174 N N . LEU A 1 390 ? 16.266 -10.109 -6.154 1.00 95.69 390 LEU A N 1
ATOM 3175 C CA . LEU A 1 390 ? 14.976 -10.781 -6.342 1.00 95.69 390 LEU A CA 1
ATOM 3176 C C . LEU A 1 390 ? 14.814 -11.966 -5.381 1.00 95.69 390 LEU A C 1
ATOM 3178 O O . LEU A 1 390 ? 13.729 -12.178 -4.841 1.00 95.69 390 LEU A O 1
ATOM 3182 N N . GLY A 1 391 ? 15.894 -12.714 -5.132 1.00 96.00 391 GLY A N 1
ATOM 3183 C CA . GLY A 1 391 ? 15.913 -13.789 -4.140 1.00 96.00 391 GLY A CA 1
ATOM 3184 C C . GLY A 1 391 ? 15.646 -13.292 -2.718 1.00 96.00 391 GLY A C 1
ATOM 3185 O O . GLY A 1 391 ? 14.841 -13.899 -2.009 1.00 96.00 391 GLY A O 1
ATOM 3186 N N . ARG A 1 392 ? 16.275 -12.175 -2.325 1.00 95.38 392 ARG A N 1
ATOM 3187 C CA . ARG A 1 392 ? 16.059 -11.513 -1.030 1.00 95.38 392 ARG A CA 1
ATOM 3188 C C . ARG A 1 392 ? 14.634 -10.984 -0.902 1.00 95.38 392 ARG A C 1
ATOM 3190 O O . ARG A 1 392 ? 13.976 -11.273 0.086 1.00 95.38 392 ARG A O 1
ATOM 3197 N N . GLU A 1 393 ? 14.152 -10.230 -1.891 1.00 96.12 393 GLU A N 1
ATOM 3198 C CA . GLU A 1 393 ? 12.817 -9.622 -1.846 1.00 96.12 393 GLU A CA 1
ATOM 3199 C C . GLU A 1 393 ? 11.701 -10.667 -1.751 1.00 96.12 393 GLU A C 1
ATOM 3201 O O . GLU A 1 393 ? 10.706 -10.418 -1.070 1.00 96.12 393 GLU A O 1
ATOM 3206 N N . LEU A 1 394 ? 11.864 -11.833 -2.394 1.00 97.69 394 LEU A N 1
ATOM 3207 C CA . LEU A 1 394 ? 10.919 -12.938 -2.236 1.00 97.69 394 LEU A CA 1
ATOM 3208 C C . LEU A 1 394 ? 10.922 -13.472 -0.801 1.00 97.69 394 LEU A C 1
ATOM 3210 O O . LEU A 1 394 ? 9.849 -13.645 -0.233 1.00 97.69 394 LEU A O 1
ATOM 3214 N N . LEU A 1 395 ? 12.095 -13.711 -0.201 1.00 97.31 395 LEU A N 1
ATOM 3215 C CA . LEU A 1 395 ? 12.165 -14.156 1.196 1.00 97.31 395 LEU A CA 1
ATOM 3216 C C . LEU A 1 395 ? 11.558 -13.126 2.147 1.00 97.31 395 LEU A C 1
ATOM 3218 O O . LEU A 1 395 ? 10.758 -13.492 2.998 1.00 97.31 395 LEU A O 1
ATOM 3222 N N . GLU A 1 396 ? 11.865 -11.842 1.965 1.00 97.50 396 GLU A N 1
ATOM 3223 C CA . GLU A 1 396 ? 11.281 -10.768 2.771 1.00 97.50 396 GLU A CA 1
ATOM 3224 C C . GLU A 1 396 ? 9.752 -10.730 2.647 1.00 97.50 396 GLU A C 1
ATOM 3226 O O . GLU A 1 396 ? 9.073 -10.583 3.658 1.00 97.50 396 GLU A O 1
ATOM 3231 N N . LEU A 1 397 ? 9.190 -10.907 1.444 1.00 98.31 397 LEU A N 1
ATOM 3232 C CA . LEU A 1 397 ? 7.740 -11.027 1.259 1.00 98.31 397 LEU A CA 1
ATOM 3233 C C . LEU A 1 397 ? 7.170 -12.215 2.046 1.00 98.31 397 LEU A C 1
ATOM 3235 O O . LEU A 1 397 ? 6.180 -12.058 2.755 1.00 98.31 397 LEU A O 1
ATOM 3239 N N . LEU A 1 398 ? 7.785 -13.392 1.925 1.00 98.50 398 LEU A N 1
ATOM 3240 C CA . LEU A 1 398 ? 7.316 -14.600 2.604 1.00 98.50 398 LEU A CA 1
ATOM 3241 C C . LEU A 1 398 ? 7.393 -14.453 4.128 1.00 98.50 398 LEU A C 1
ATOM 3243 O O . LEU A 1 398 ? 6.427 -14.781 4.808 1.00 98.50 398 LEU A O 1
ATOM 3247 N N . TRP A 1 399 ? 8.490 -13.908 4.659 1.00 98.44 399 TRP A N 1
ATOM 3248 C CA . TRP A 1 399 ? 8.671 -13.686 6.094 1.00 98.44 399 TRP A CA 1
ATOM 3249 C C . TRP A 1 399 ? 7.748 -12.608 6.650 1.00 98.44 399 TRP A C 1
ATOM 3251 O O . TRP A 1 399 ? 7.232 -12.778 7.751 1.00 98.44 399 TRP A O 1
ATOM 3261 N N . VAL A 1 400 ? 7.505 -11.525 5.903 1.00 98.50 400 VAL A N 1
ATOM 3262 C CA . VAL A 1 400 ? 6.506 -10.518 6.284 1.00 98.50 400 VAL A CA 1
ATOM 3263 C C . VAL A 1 400 ? 5.148 -11.184 6.443 1.00 98.50 400 VAL A C 1
ATOM 3265 O O . VAL A 1 400 ? 4.570 -11.091 7.515 1.00 98.50 400 VAL A O 1
ATOM 3268 N N . LEU A 1 401 ? 4.678 -11.917 5.430 1.00 98.44 401 LEU A N 1
ATOM 3269 C CA . LEU A 1 401 ? 3.370 -12.573 5.484 1.00 98.44 401 LEU A CA 1
ATOM 3270 C C . LEU A 1 401 ? 3.302 -13.667 6.558 1.00 98.44 401 LEU A C 1
ATOM 3272 O O . LEU A 1 401 ? 2.277 -13.805 7.217 1.00 98.44 401 LEU A O 1
ATOM 3276 N N . GLU A 1 402 ? 4.385 -14.418 6.769 1.00 98.25 402 GLU A N 1
ATOM 3277 C CA . GLU A 1 402 ? 4.490 -15.397 7.855 1.00 98.25 402 GLU A CA 1
ATOM 3278 C C . GLU A 1 402 ? 4.306 -14.728 9.223 1.00 98.25 402 GLU A C 1
ATOM 3280 O O . GLU A 1 402 ? 3.478 -15.176 10.013 1.00 98.25 402 GLU A O 1
ATOM 3285 N N . LYS A 1 403 ? 5.014 -13.622 9.485 1.00 98.00 403 LYS A N 1
ATOM 3286 C CA . LYS A 1 403 ? 4.886 -12.878 10.746 1.00 98.00 403 LYS A CA 1
ATOM 3287 C C . LYS A 1 403 ? 3.551 -12.171 10.892 1.00 98.00 403 LYS A C 1
ATOM 3289 O O . LYS A 1 403 ? 3.012 -12.137 11.990 1.00 98.00 403 LYS A O 1
ATOM 3294 N N . THR A 1 404 ? 2.973 -11.685 9.800 1.00 98.06 404 THR A N 1
ATOM 3295 C CA . THR A 1 404 ? 1.611 -11.150 9.799 1.00 98.06 404 THR A CA 1
ATOM 3296 C C . THR A 1 404 ? 0.601 -12.209 10.242 1.00 98.06 404 THR A C 1
ATOM 3298 O O . THR A 1 404 ? -0.241 -11.923 11.084 1.00 98.06 404 THR A O 1
ATOM 3301 N N . LEU A 1 405 ? 0.697 -13.439 9.727 1.00 97.69 405 LEU A N 1
ATOM 3302 C CA . LEU A 1 405 ? -0.199 -14.535 10.114 1.00 97.69 405 LEU A CA 1
ATOM 3303 C C . LEU A 1 405 ? -0.019 -14.952 11.581 1.00 97.69 405 LEU A C 1
ATOM 3305 O O . LEU A 1 405 ? -1.004 -15.260 12.245 1.00 97.69 405 LEU A O 1
ATOM 3309 N N . GLU A 1 406 ? 1.215 -14.940 12.096 1.00 97.12 406 GLU A N 1
ATOM 3310 C CA . GLU A 1 406 ? 1.498 -15.220 13.514 1.00 97.12 406 GLU A CA 1
ATOM 3311 C C . GLU A 1 406 ? 0.837 -14.198 14.460 1.00 97.12 406 GLU A C 1
ATOM 3313 O O . GLU A 1 406 ? 0.487 -14.560 15.578 1.00 97.12 406 GLU A O 1
ATOM 3318 N N . ILE A 1 407 ? 0.608 -12.963 13.997 1.00 97.06 407 ILE A N 1
ATOM 3319 C CA . ILE A 1 407 ? -0.015 -11.868 14.762 1.00 97.06 407 ILE A CA 1
ATOM 3320 C C . ILE A 1 407 ? -1.558 -11.945 14.772 1.00 97.06 407 ILE A C 1
ATOM 3322 O O . ILE A 1 407 ? -2.207 -11.354 15.635 1.00 97.06 407 ILE A O 1
ATOM 3326 N N . TYR A 1 408 ? -2.188 -12.680 13.851 1.00 96.44 408 TYR A N 1
ATOM 3327 C CA . TYR A 1 408 ? -3.656 -12.703 13.723 1.00 96.44 408 TYR A CA 1
ATOM 3328 C C . TYR A 1 408 ? -4.425 -13.081 14.999 1.00 96.44 408 TYR A C 1
ATOM 3330 O O . TYR A 1 408 ? -5.444 -12.436 15.256 1.00 96.44 408 TYR A O 1
ATOM 3338 N N . PRO A 1 409 ? -3.981 -14.051 15.824 1.00 97.12 409 PRO A N 1
ATOM 3339 C CA . PRO A 1 409 ? -4.642 -14.336 17.096 1.00 97.12 409 PRO A CA 1
ATOM 3340 C C . PRO A 1 409 ? -4.678 -13.126 18.042 1.00 97.12 409 PRO A C 1
ATOM 3342 O O . PRO A 1 409 ? -5.705 -12.877 18.668 1.00 97.12 409 PRO A O 1
ATOM 3345 N N . GLU A 1 410 ? -3.597 -12.341 18.098 1.00 97.94 410 GLU A N 1
ATOM 3346 C CA . GLU A 1 410 ? -3.520 -11.122 18.917 1.00 97.94 410 GLU A CA 1
ATOM 3347 C C . GLU A 1 410 ? -4.463 -10.031 18.381 1.00 97.94 410 GLU A C 1
ATOM 3349 O O . GLU A 1 410 ? -5.110 -9.333 19.160 1.00 97.94 410 GLU A O 1
ATOM 3354 N N . GLN A 1 411 ? -4.605 -9.907 17.053 1.00 97.56 411 GLN A N 1
ATOM 3355 C CA . GLN A 1 411 ? -5.561 -8.970 16.443 1.00 97.56 411 GLN A CA 1
ATOM 3356 C C . GLN A 1 411 ? -7.021 -9.353 16.710 1.00 97.56 411 GLN A C 1
ATOM 3358 O O . GLN A 1 411 ? -7.837 -8.464 16.961 1.00 97.56 411 GLN A O 1
ATOM 3363 N N . GLU A 1 412 ? -7.354 -10.648 16.667 1.00 96.19 412 GLU A N 1
ATOM 3364 C CA . GLU A 1 412 ? -8.701 -11.132 17.003 1.00 96.19 412 GLU A CA 1
ATOM 3365 C C . GLU A 1 412 ? -9.031 -10.836 18.467 1.00 96.19 412 GLU A C 1
ATOM 3367 O O . GLU A 1 412 ? -10.085 -10.269 18.759 1.00 96.19 412 GLU A O 1
ATOM 3372 N N . GLU A 1 413 ? -8.116 -11.170 19.385 1.00 97.44 413 GLU A N 1
ATOM 3373 C CA . GLU A 1 413 ? -8.295 -10.921 20.816 1.00 97.44 413 GLU A CA 1
ATOM 3374 C C . GLU A 1 413 ? -8.464 -9.421 21.099 1.00 97.44 413 GLU A C 1
ATOM 3376 O O . GLU A 1 413 ? -9.387 -9.020 21.816 1.00 97.44 413 GLU A O 1
ATOM 3381 N N . LEU A 1 414 ? -7.620 -8.577 20.496 1.00 98.38 414 LEU A N 1
ATOM 3382 C CA . LEU A 1 414 ? -7.725 -7.127 20.618 1.00 98.38 414 LEU A CA 1
ATOM 3383 C C . LEU A 1 414 ? -9.066 -6.612 20.084 1.00 98.38 414 LEU A C 1
ATOM 3385 O O . LEU A 1 414 ? -9.727 -5.830 20.771 1.00 98.38 414 LEU A O 1
ATOM 3389 N N . LEU A 1 415 ? -9.490 -7.029 18.881 1.00 97.00 415 LEU A N 1
ATOM 3390 C CA . LEU A 1 415 ? -10.773 -6.585 18.332 1.00 97.00 415 LEU A CA 1
ATOM 3391 C C . LEU A 1 415 ? -11.916 -7.017 19.248 1.00 97.00 415 LEU A C 1
ATOM 3393 O O . LEU A 1 415 ? -12.797 -6.207 19.520 1.00 97.00 415 LEU A O 1
ATOM 3397 N N . GLN A 1 416 ? -11.902 -8.251 19.749 1.00 96.12 416 GLN A N 1
ATOM 3398 C CA . GLN A 1 416 ? -12.935 -8.728 20.659 1.00 96.12 416 GLN A CA 1
ATOM 3399 C C . GLN A 1 416 ? -13.028 -7.852 21.918 1.00 96.12 416 GLN A C 1
ATOM 3401 O O . GLN A 1 416 ? -14.109 -7.338 22.207 1.00 96.12 416 GLN A O 1
ATOM 3406 N N . LYS A 1 417 ? -11.908 -7.599 22.610 1.00 97.81 417 LYS A N 1
ATOM 3407 C CA . LYS A 1 417 ? -11.874 -6.719 23.794 1.00 97.81 417 LYS A CA 1
ATOM 3408 C C . LYS A 1 417 ? -12.379 -5.309 23.481 1.00 97.81 417 LYS A C 1
ATOM 3410 O O . LYS A 1 417 ? -13.133 -4.731 24.260 1.00 97.81 417 LYS A O 1
ATOM 3415 N N . VAL A 1 418 ? -11.978 -4.752 22.336 1.00 97.88 418 VAL A N 1
ATOM 3416 C CA . VAL A 1 418 ? -12.416 -3.423 21.885 1.00 97.88 418 VAL A CA 1
ATOM 3417 C C . VAL A 1 418 ? -13.930 -3.396 21.669 1.00 97.88 418 VAL A C 1
ATOM 3419 O O . VAL A 1 418 ? -14.586 -2.468 22.130 1.00 97.88 418 VAL A O 1
ATOM 3422 N N . LEU A 1 419 ? -14.496 -4.414 21.018 1.00 94.25 419 LEU A N 1
ATOM 3423 C CA . LEU A 1 419 ? -15.932 -4.495 20.737 1.00 94.25 419 LEU A CA 1
ATOM 3424 C C . LEU A 1 419 ? -16.797 -4.735 21.983 1.00 94.25 419 LEU A C 1
ATOM 3426 O O . LEU A 1 419 ? -17.957 -4.325 21.996 1.00 94.25 419 LEU A O 1
ATOM 3430 N N . GLU A 1 420 ? -16.258 -5.395 23.008 1.00 94.69 420 GLU A N 1
ATOM 3431 C CA . GLU A 1 420 ? -16.922 -5.596 24.305 1.00 94.69 420 GLU A CA 1
ATOM 3432 C C . GLU A 1 420 ? -16.853 -4.344 25.201 1.00 94.69 420 GLU A C 1
ATOM 3434 O O . GLU A 1 420 ? -17.671 -4.175 26.110 1.00 94.69 420 GLU A O 1
ATOM 3439 N N . GLY A 1 421 ? -15.889 -3.459 24.939 1.00 93.25 421 GLY A N 1
ATOM 3440 C CA . GLY A 1 421 ? -15.673 -2.219 25.671 1.00 93.25 421 GLY A CA 1
ATOM 3441 C C . GLY A 1 421 ? -16.514 -1.030 25.182 1.00 93.25 421 GLY A C 1
ATOM 3442 O O . GLY A 1 421 ? -17.185 -1.078 24.148 1.00 93.25 421 GLY A O 1
ATOM 3443 N N . PRO A 1 422 ? -16.483 0.093 25.922 1.00 95.81 422 PRO A N 1
ATOM 3444 C CA . PRO A 1 422 ? -17.105 1.331 25.477 1.00 95.81 422 PRO A CA 1
ATOM 3445 C C . PRO A 1 422 ? -16.369 1.897 24.253 1.00 95.81 422 PRO A C 1
ATOM 3447 O O . PRO A 1 422 ? -15.156 2.094 24.284 1.00 95.81 422 PRO A O 1
ATOM 3450 N N . LEU A 1 423 ? -17.117 2.212 23.196 1.00 97.75 423 LEU A N 1
ATOM 3451 C CA . LEU A 1 423 ? -16.601 2.783 21.949 1.00 97.75 423 LEU A CA 1
ATOM 3452 C C . LEU A 1 423 ? -17.066 4.232 21.776 1.00 97.75 423 LEU A C 1
ATOM 3454 O O . LEU A 1 423 ? -18.159 4.596 22.216 1.00 97.75 423 LEU A O 1
ATOM 3458 N N . PHE A 1 424 ? -16.250 5.052 21.116 1.00 97.81 424 PHE A N 1
ATOM 3459 C CA . PHE A 1 424 ? -16.676 6.347 20.594 1.00 97.81 424 PHE A CA 1
ATOM 3460 C C . PHE A 1 424 ? -17.682 6.160 19.461 1.00 97.81 424 PHE A C 1
ATOM 3462 O O . PHE A 1 424 ? -17.508 5.308 18.582 1.00 97.81 424 PHE A O 1
ATOM 3469 N N . THR A 1 425 ? -18.715 6.994 19.456 1.00 95.94 425 THR A N 1
ATOM 3470 C CA . THR A 1 425 ? -19.622 7.121 18.318 1.00 95.94 425 THR A CA 1
ATOM 3471 C C . THR A 1 425 ? -19.219 8.293 17.426 1.00 95.94 425 THR A C 1
ATOM 3473 O O . THR A 1 425 ? -18.496 9.199 17.834 1.00 95.94 425 THR A O 1
ATOM 3476 N N . ALA A 1 426 ? -19.650 8.266 16.167 1.00 95.00 426 ALA A N 1
ATOM 3477 C CA . ALA A 1 426 ? -19.297 9.272 15.172 1.00 95.00 426 ALA A CA 1
ATOM 3478 C C . ALA A 1 426 ? -19.738 10.689 15.585 1.00 95.00 426 ALA A C 1
ATOM 3480 O O . ALA A 1 426 ? -19.050 11.649 15.265 1.00 95.00 426 ALA A O 1
ATOM 3481 N N . ASP A 1 427 ? -20.849 10.814 16.317 1.00 95.31 427 ASP A N 1
ATOM 3482 C CA . ASP A 1 427 ? -21.369 12.077 16.854 1.00 95.31 427 ASP A CA 1
ATOM 3483 C C . ASP A 1 427 ? -20.549 12.645 18.026 1.00 95.31 427 ASP A C 1
ATOM 3485 O O . ASP A 1 427 ? -20.638 13.837 18.309 1.00 95.31 427 ASP A O 1
ATOM 3489 N N . GLU A 1 428 ? -19.714 11.827 18.672 1.00 97.31 428 GLU A N 1
ATOM 3490 C CA . GLU A 1 428 ? -18.785 12.275 19.718 1.00 97.31 428 GLU A CA 1
ATOM 3491 C C . GLU A 1 428 ? -17.472 12.824 19.145 1.00 97.31 428 GLU A C 1
ATOM 3493 O O . GLU A 1 428 ? -16.657 13.372 19.885 1.00 97.31 428 GLU A O 1
ATOM 3498 N N . LEU A 1 429 ? -17.238 12.662 17.841 1.00 98.06 429 LEU A N 1
ATOM 3499 C CA . LEU A 1 429 ? -15.982 13.001 17.183 1.00 98.06 429 LEU A CA 1
ATOM 3500 C C . LEU A 1 429 ? -16.138 14.238 16.289 1.00 98.06 429 LEU A C 1
ATOM 3502 O O . LEU A 1 429 ? -17.222 14.513 15.769 1.00 98.06 429 LEU A O 1
ATOM 3506 N N . PRO A 1 430 ? -15.055 15.006 16.070 1.00 97.50 430 PRO A N 1
ATOM 3507 C CA . PRO A 1 430 ? -15.103 16.119 15.136 1.00 97.50 430 PRO A CA 1
ATOM 3508 C C . PRO A 1 430 ? -15.410 15.621 13.721 1.00 97.50 430 PRO A C 1
ATOM 3510 O O . PRO A 1 430 ? -14.973 14.550 13.304 1.00 97.50 430 PRO A O 1
ATOM 3513 N N . THR A 1 431 ? -16.136 16.438 12.961 1.00 96.06 431 THR A N 1
ATOM 3514 C CA . THR A 1 431 ? -16.422 16.185 11.545 1.00 96.06 431 THR A CA 1
ATOM 3515 C C . THR A 1 431 ? -15.410 16.937 10.678 1.00 96.06 431 THR A C 1
ATOM 3517 O O . THR A 1 431 ? -15.170 18.122 10.930 1.00 96.06 431 THR A O 1
ATOM 3520 N N . PRO A 1 432 ? -14.814 16.308 9.651 1.00 97.06 432 PRO A N 1
ATOM 3521 C CA . PRO A 1 432 ? -13.882 17.001 8.771 1.00 97.06 432 PRO A CA 1
ATOM 3522 C C . PRO A 1 432 ? -14.578 18.070 7.935 1.00 97.06 432 PRO A C 1
ATOM 3524 O O . PRO A 1 432 ? -15.683 17.864 7.424 1.00 97.06 432 PRO A O 1
ATOM 3527 N N . THR A 1 433 ? -13.891 19.192 7.733 1.00 95.88 433 THR A N 1
ATOM 3528 C CA . THR A 1 433 ? -14.362 20.226 6.806 1.00 95.88 433 THR A CA 1
ATOM 3529 C C . THR A 1 433 ? -14.153 19.793 5.348 1.00 95.88 433 THR A C 1
ATOM 3531 O O . THR A 1 433 ? -13.311 18.922 5.087 1.00 95.88 433 THR A O 1
ATOM 3534 N N . PRO A 1 434 ? -14.876 20.381 4.373 1.00 94.81 434 PRO A N 1
ATOM 3535 C CA . PRO A 1 434 ? -14.651 20.105 2.954 1.00 94.81 434 PRO A CA 1
ATOM 3536 C C . PRO A 1 434 ? -13.181 20.268 2.539 1.00 94.81 434 PRO A C 1
ATOM 3538 O O . PRO A 1 434 ? -12.641 19.409 1.853 1.00 94.81 434 PRO A O 1
ATOM 3541 N N . GLU A 1 435 ? -12.487 21.286 3.051 1.00 94.56 435 GLU A N 1
ATOM 3542 C CA . GLU A 1 435 ? -11.080 21.560 2.732 1.00 94.56 435 GLU A CA 1
ATOM 3543 C C . GLU A 1 435 ? -10.137 20.453 3.221 1.00 94.56 435 GLU A C 1
ATOM 3545 O O . GLU A 1 435 ? -9.111 20.189 2.597 1.00 94.56 435 GLU A O 1
ATOM 3550 N N . GLN A 1 436 ? -10.472 19.773 4.324 1.00 95.50 436 GLN A N 1
ATOM 3551 C CA . GLN A 1 436 ? -9.677 18.640 4.805 1.00 95.50 436 GLN A CA 1
ATOM 3552 C C . GLN A 1 436 ? -9.795 17.411 3.901 1.00 95.50 436 GLN A C 1
ATOM 3554 O O . GLN A 1 436 ? -8.920 16.546 3.940 1.00 95.50 436 GLN A O 1
ATOM 3559 N N . ARG A 1 437 ? -10.868 17.320 3.105 1.00 95.62 437 ARG A N 1
ATOM 3560 C CA . ARG A 1 437 ? -11.076 16.235 2.137 1.00 95.62 437 ARG A CA 1
ATOM 3561 C C . ARG A 1 437 ? -10.341 16.475 0.819 1.00 95.62 437 ARG A C 1
ATOM 3563 O O . ARG A 1 437 ? -10.067 15.516 0.097 1.00 95.62 437 ARG A O 1
ATOM 3570 N N . GLU A 1 438 ? -9.987 17.726 0.542 1.00 94.69 438 GLU A N 1
ATOM 3571 C CA . GLU A 1 438 ? -9.242 18.128 -0.646 1.00 94.69 438 GLU A CA 1
ATOM 3572 C C . GLU A 1 438 ? -7.734 17.839 -0.520 1.00 94.69 438 GLU A C 1
ATOM 3574 O O . GLU A 1 438 ? -7.179 17.830 0.595 1.00 94.69 438 GLU A O 1
ATOM 3579 N N . PRO A 1 439 ? -7.040 17.608 -1.654 1.00 92.44 439 PRO A N 1
ATOM 3580 C CA . PRO A 1 439 ? -5.592 17.466 -1.664 1.00 92.44 439 PRO A CA 1
ATOM 3581 C C . PRO A 1 439 ? -4.881 18.745 -1.190 1.00 92.44 439 PRO A C 1
ATOM 3583 O O . PRO A 1 439 ? -5.401 19.854 -1.354 1.00 92.44 439 PRO A O 1
ATOM 3586 N N . PRO A 1 440 ? -3.672 18.618 -0.612 1.00 88.00 440 PRO A N 1
ATOM 3587 C CA . PRO A 1 440 ? -2.845 19.767 -0.268 1.00 88.00 440 PRO A CA 1
ATOM 3588 C C . PRO A 1 440 ? -2.534 20.578 -1.535 1.00 88.00 440 PRO A C 1
ATOM 3590 O O . PRO A 1 440 ? -2.250 20.013 -2.589 1.00 88.00 440 PRO A O 1
ATOM 3593 N N . GLY A 1 441 ? -2.626 21.907 -1.438 1.00 73.81 441 GLY A N 1
ATOM 3594 C CA . GLY A 1 441 ? -2.431 22.819 -2.573 1.00 73.81 441 GLY A CA 1
ATOM 3595 C C . GLY A 1 441 ? -3.645 23.012 -3.500 1.00 73.81 441 GLY A C 1
ATOM 3596 O O . GLY A 1 441 ? -3.561 23.845 -4.399 1.00 73.81 441 GLY A O 1
ATOM 3597 N N . GLY A 1 442 ? -4.770 22.322 -3.259 1.00 64.19 442 GLY A N 1
ATOM 3598 C CA . GLY A 1 442 ? -5.986 22.384 -4.087 1.00 64.19 442 GLY A CA 1
ATOM 3599 C C . GLY A 1 442 ? -5.923 21.499 -5.342 1.00 64.19 442 GLY A C 1
ATOM 3600 O O . GLY A 1 442 ? -4.850 21.067 -5.763 1.00 64.19 442 GLY A O 1
ATOM 3601 N N . GLU A 1 443 ? -7.074 21.193 -5.952 1.00 48.97 443 GLU A N 1
ATOM 3602 C CA . GLU A 1 443 ? -7.104 20.537 -7.267 1.00 48.97 443 GLU A CA 1
ATOM 3603 C C . GLU A 1 443 ? -6.623 21.539 -8.337 1.00 48.97 4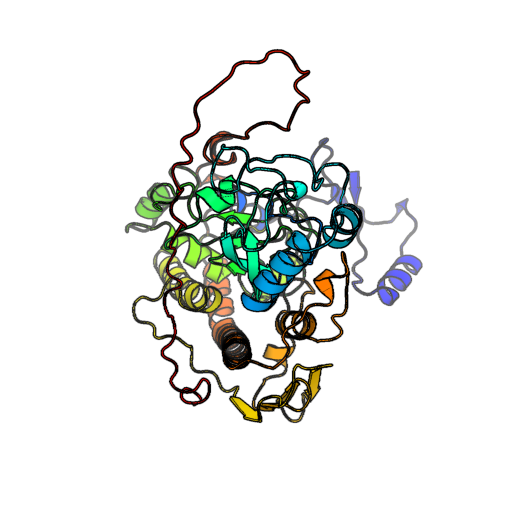43 GLU A C 1
ATOM 3605 O O . GLU A 1 443 ? -7.350 22.461 -8.710 1.00 48.97 443 GLU A O 1
ATOM 3610 N N . GLU A 1 444 ? -5.399 21.379 -8.861 1.00 43.78 444 GLU A N 1
ATOM 3611 C CA . GLU A 1 444 ? -5.071 21.967 -10.166 1.00 43.78 444 GLU A CA 1
ATOM 3612 C C . GLU A 1 444 ? -6.056 21.365 -11.182 1.00 43.78 444 GLU A C 1
ATOM 3614 O O . GLU A 1 444 ? -6.002 20.167 -11.475 1.00 43.78 444 GLU A O 1
ATOM 3619 N N . GLY A 1 445 ? -6.996 22.192 -11.648 1.00 34.66 445 GLY A N 1
ATOM 3620 C CA . GLY A 1 445 ? -8.110 21.788 -12.498 1.00 34.66 445 GLY A CA 1
ATOM 3621 C C . GLY A 1 445 ? -7.684 20.992 -13.732 1.00 34.66 445 GLY A C 1
ATOM 3622 O O . GLY A 1 445 ? -6.574 21.135 -14.252 1.00 34.66 445 GLY A O 1
ATOM 3623 N N . GLU A 1 446 ? -8.601 20.146 -14.203 1.00 28.97 446 GLU A N 1
ATOM 3624 C CA . GLU A 1 446 ? -8.471 19.421 -15.466 1.00 28.97 446 GLU A CA 1
ATOM 3625 C C . GLU A 1 446 ? -7.948 20.338 -16.587 1.00 28.97 446 GLU A C 1
ATOM 3627 O O . GLU A 1 446 ? -8.332 21.510 -16.654 1.00 28.97 446 GLU A O 1
ATOM 3632 N N . PRO A 1 447 ? -7.083 19.838 -17.490 1.00 32.50 447 PRO A N 1
ATOM 3633 C CA . PRO A 1 447 ? -6.509 20.661 -18.539 1.00 32.50 447 PRO A CA 1
ATOM 3634 C C . PRO A 1 447 ? -7.604 21.078 -19.527 1.00 32.50 447 PRO A C 1
ATOM 3636 O O . PRO A 1 447 ? -7.918 20.353 -20.470 1.00 32.50 447 PRO A O 1
ATOM 3639 N N . GLN A 1 448 ? -8.173 22.266 -19.330 1.00 27.53 448 GLN A N 1
ATOM 3640 C CA . GLN A 1 448 ? -8.875 22.964 -20.396 1.00 27.53 448 GLN A CA 1
ATOM 3641 C C . GLN A 1 448 ? -7.850 23.348 -21.464 1.00 27.53 448 GLN A C 1
ATOM 3643 O O . GLN A 1 448 ? -6.806 23.937 -21.178 1.00 27.53 448 GLN A O 1
ATOM 3648 N N . GLU A 1 449 ? -8.150 22.967 -22.703 1.00 35.72 449 GLU A N 1
ATOM 3649 C CA . GLU A 1 449 ? -7.403 23.340 -23.897 1.00 35.72 449 GLU A CA 1
ATOM 3650 C C . GLU A 1 449 ? -7.254 24.867 -23.974 1.00 35.72 449 GLU A C 1
ATOM 3652 O O . GLU A 1 449 ? -8.190 25.591 -24.316 1.00 35.72 449 GLU A O 1
ATOM 3657 N N . ALA A 1 450 ? -6.059 25.374 -23.676 1.00 29.88 450 ALA A N 1
ATOM 3658 C CA . ALA A 1 450 ? -5.717 26.755 -23.971 1.00 29.88 450 ALA A CA 1
ATOM 3659 C C . ALA A 1 450 ? -5.367 26.868 -25.461 1.00 29.88 450 ALA A C 1
ATOM 3661 O O . ALA A 1 450 ? -4.361 26.328 -25.929 1.00 29.88 450 ALA A O 1
ATOM 3662 N N . LYS A 1 451 ? -6.229 27.570 -26.203 1.00 29.08 451 LYS A N 1
ATOM 3663 C CA . LYS A 1 451 ? -5.960 28.061 -27.557 1.00 29.08 451 LYS A CA 1
ATOM 3664 C C . LYS A 1 451 ? -4.659 28.869 -27.575 1.00 29.08 451 LYS A C 1
ATOM 3666 O O . LYS A 1 451 ? -4.420 29.695 -26.700 1.00 29.08 451 LYS A O 1
ATOM 3671 N N . ALA A 1 452 ? -3.856 28.621 -28.603 1.00 36.38 452 ALA A N 1
ATOM 3672 C CA . ALA A 1 452 ? -2.592 29.291 -28.871 1.00 36.38 452 ALA A CA 1
ATOM 3673 C C . ALA A 1 452 ? -2.759 30.801 -29.089 1.00 36.38 452 ALA A C 1
ATOM 3675 O O . ALA A 1 452 ? -3.585 31.175 -29.917 1.00 36.38 452 ALA A O 1
ATOM 3676 N N . VAL A 1 453 ? -1.917 31.618 -28.441 1.00 26.78 453 VAL A N 1
ATOM 3677 C CA . VAL A 1 453 ? -1.370 32.885 -28.971 1.00 26.78 453 VAL A CA 1
ATOM 3678 C C . VAL A 1 453 ? -0.047 33.206 -28.253 1.00 26.78 453 VAL A C 1
ATOM 3680 O O . VAL A 1 453 ? -0.017 33.193 -27.026 1.00 26.78 453 VAL A O 1
ATOM 3683 N N . GLY A 1 454 ? 0.987 33.576 -29.019 1.00 25.58 454 GLY A N 1
ATOM 3684 C CA . GLY A 1 454 ? 1.985 34.575 -28.606 1.00 25.58 454 GLY A CA 1
ATOM 3685 C C . GLY A 1 454 ? 3.394 34.067 -28.307 1.00 25.58 454 GLY A C 1
ATOM 3686 O O . GLY A 1 454 ? 3.642 33.534 -27.233 1.00 25.58 454 GLY A O 1
ATOM 3687 N N . GLU A 1 455 ? 4.300 34.280 -29.261 1.00 31.12 455 GLU A N 1
ATOM 3688 C CA . GLU A 1 455 ? 5.758 34.146 -29.155 1.00 31.12 455 GLU A CA 1
ATOM 3689 C C . GLU A 1 455 ? 6.350 35.095 -28.101 1.00 31.12 455 GLU A C 1
ATOM 3691 O O . GLU A 1 455 ? 5.950 36.254 -28.040 1.00 31.12 455 GLU A O 1
ATOM 3696 N N . GLU A 1 456 ? 7.360 34.640 -27.353 1.00 25.86 456 GLU A N 1
ATOM 3697 C CA . GLU A 1 456 ? 8.472 35.496 -26.923 1.00 25.86 456 GLU A CA 1
ATOM 3698 C C . GLU A 1 456 ? 9.719 34.650 -26.605 1.00 25.86 456 GLU A C 1
ATOM 3700 O O . GLU A 1 456 ? 9.647 33.567 -26.018 1.00 25.86 456 GLU A O 1
ATOM 3705 N N . GLU A 1 457 ? 10.862 35.136 -27.086 1.00 25.16 457 GLU A N 1
ATOM 3706 C CA . GLU A 1 457 ? 12.169 34.484 -27.087 1.00 25.16 457 GLU A CA 1
ATOM 3707 C C . GLU A 1 457 ? 12.892 34.538 -25.728 1.00 25.16 457 GLU A C 1
ATOM 3709 O O . GLU A 1 457 ? 12.875 35.544 -25.027 1.00 25.16 457 GLU A O 1
ATOM 3714 N N . GLY A 1 458 ? 13.689 33.495 -25.464 1.00 24.94 458 GLY A N 1
ATOM 3715 C CA . GLY A 1 458 ? 15.073 33.675 -25.009 1.00 24.94 458 GLY A CA 1
ATOM 3716 C C . GLY A 1 458 ? 15.345 33.692 -23.501 1.00 24.94 458 GLY A C 1
ATOM 3717 O O . GLY A 1 458 ? 15.271 34.722 -22.842 1.00 24.94 458 GLY A O 1
ATOM 3718 N N . GLY A 1 459 ? 15.843 32.567 -22.973 1.00 23.66 459 GLY A N 1
ATOM 3719 C CA . GLY A 1 459 ? 16.447 32.521 -21.637 1.00 23.66 459 GLY A CA 1
ATOM 3720 C C . GLY A 1 459 ? 16.886 31.123 -21.213 1.00 23.66 459 GLY A C 1
ATOM 3721 O O . GLY A 1 459 ? 16.340 30.558 -20.271 1.00 23.66 459 GLY A O 1
ATOM 3722 N N . ASN A 1 460 ? 17.844 30.536 -21.936 1.00 30.08 460 ASN A N 1
ATOM 3723 C CA . ASN A 1 460 ? 18.333 29.182 -21.687 1.00 30.08 460 ASN A CA 1
ATOM 3724 C C . ASN A 1 460 ? 19.188 29.128 -20.407 1.00 30.08 460 ASN A C 1
ATOM 3726 O O . ASN A 1 460 ? 20.289 29.673 -20.346 1.00 30.08 460 ASN A O 1
ATOM 3730 N N . GLY A 1 461 ? 18.666 28.457 -19.385 1.00 24.48 461 GLY A N 1
ATOM 3731 C CA . GLY A 1 461 ? 19.328 28.253 -18.103 1.00 24.48 461 GLY A CA 1
ATOM 3732 C C . GLY A 1 461 ? 18.686 27.091 -17.362 1.00 24.48 461 GLY A C 1
ATOM 3733 O O . GLY A 1 461 ? 18.044 27.290 -16.334 1.00 24.48 461 GLY A O 1
ATOM 3734 N N . ALA A 1 462 ? 18.826 25.877 -17.901 1.00 26.73 462 ALA A N 1
ATOM 3735 C CA . ALA A 1 462 ? 18.392 24.647 -17.249 1.00 26.73 462 ALA A CA 1
ATOM 3736 C C . ALA A 1 462 ? 19.163 24.448 -15.930 1.00 26.73 462 ALA A C 1
ATOM 3738 O O . ALA A 1 462 ? 20.220 23.816 -15.879 1.00 26.73 462 ALA A O 1
ATOM 3739 N N . LYS A 1 463 ? 18.640 25.005 -14.833 1.00 26.84 463 LYS A N 1
ATOM 3740 C CA . LYS A 1 463 ? 19.045 24.605 -13.486 1.00 26.84 463 LYS A CA 1
ATOM 3741 C C . LYS A 1 463 ? 18.603 23.159 -13.301 1.00 26.84 463 LYS A C 1
ATOM 3743 O O . LYS A 1 463 ? 17.410 22.874 -13.235 1.00 26.84 463 LYS A O 1
ATOM 3748 N N . ARG A 1 464 ? 19.586 22.257 -13.235 1.00 29.67 464 ARG A N 1
ATOM 3749 C CA . ARG A 1 464 ? 19.409 20.864 -12.817 1.00 29.67 464 ARG A CA 1
ATOM 3750 C C . ARG A 1 464 ? 18.595 20.845 -11.524 1.00 29.67 464 ARG A C 1
ATOM 3752 O O . ARG A 1 464 ? 19.078 21.304 -10.490 1.00 29.67 464 ARG A O 1
ATOM 3759 N N . VAL A 1 465 ? 17.375 20.323 -11.586 1.00 32.97 465 VAL A N 1
ATOM 3760 C CA . VAL A 1 465 ? 16.657 19.905 -10.384 1.00 32.97 465 VAL A CA 1
ATOM 3761 C C . VAL A 1 465 ? 17.413 18.682 -9.879 1.00 32.97 465 VAL A C 1
ATOM 3763 O O . VAL A 1 465 ? 17.545 17.691 -10.597 1.00 32.97 465 VAL A O 1
ATOM 3766 N N . ALA A 1 466 ? 18.015 18.799 -8.695 1.00 28.52 466 ALA A N 1
ATOM 3767 C CA . ALA A 1 466 ? 18.669 17.677 -8.043 1.00 28.52 466 ALA A CA 1
ATOM 3768 C C . ALA A 1 466 ? 17.659 16.530 -7.929 1.00 28.52 466 ALA A C 1
ATOM 3770 O O . ALA A 1 466 ? 16.516 16.757 -7.526 1.00 28.52 466 ALA A O 1
ATOM 3771 N N . GLN A 1 467 ? 18.079 15.318 -8.304 1.00 34.78 467 GLN A N 1
ATOM 3772 C CA . GLN A 1 467 ? 17.304 14.110 -8.040 1.00 34.78 467 GLN A CA 1
ATOM 3773 C C . GLN A 1 467 ? 16.860 14.149 -6.573 1.00 34.78 467 GLN A C 1
ATOM 3775 O O . GLN A 1 467 ? 17.692 14.459 -5.713 1.00 34.78 467 GLN A O 1
ATOM 3780 N N . PRO A 1 468 ? 15.588 13.867 -6.248 1.00 34.03 468 PRO A N 1
ATOM 3781 C CA . PRO A 1 468 ? 15.227 13.586 -4.876 1.00 34.03 468 PRO A CA 1
ATOM 3782 C C . PRO A 1 468 ? 15.993 12.323 -4.480 1.00 34.03 468 PRO A C 1
ATOM 3784 O O . PRO A 1 468 ? 15.568 11.207 -4.766 1.00 34.03 468 PRO A O 1
ATOM 3787 N N . THR A 1 469 ? 17.153 12.498 -3.854 1.00 32.53 469 THR A N 1
ATOM 3788 C CA . THR A 1 469 ? 17.862 11.427 -3.167 1.00 32.53 469 THR A CA 1
ATOM 3789 C C . THR A 1 469 ? 17.065 11.127 -1.905 1.00 32.53 469 THR A C 1
ATOM 3791 O O . THR A 1 469 ? 17.437 11.518 -0.805 1.00 32.53 469 THR A O 1
ATOM 3794 N N . LEU A 1 470 ? 15.910 10.481 -2.060 1.00 38.38 470 LEU A N 1
ATOM 3795 C CA . LEU A 1 470 ? 15.405 9.630 -0.999 1.00 38.38 470 LEU A CA 1
ATOM 3796 C C . LEU A 1 470 ? 16.315 8.413 -1.053 1.00 38.38 470 LEU A C 1
ATOM 3798 O O . LEU A 1 470 ? 16.160 7.543 -1.911 1.00 38.38 470 LEU A O 1
ATOM 3802 N N . LEU A 1 471 ? 17.353 8.451 -0.215 1.00 29.78 471 LEU A N 1
ATOM 3803 C CA . LEU A 1 471 ? 18.173 7.293 0.090 1.00 29.78 471 LEU A CA 1
ATOM 3804 C C . LEU A 1 471 ? 17.200 6.143 0.346 1.00 29.78 471 LEU A C 1
ATOM 3806 O O . LEU A 1 471 ? 16.443 6.179 1.313 1.00 29.78 471 LEU A O 1
ATOM 3810 N N . SER A 1 472 ? 17.193 5.125 -0.519 1.00 35.72 472 SER A N 1
ATOM 3811 C CA . SER A 1 472 ? 16.695 3.835 -0.068 1.00 35.72 472 SER A CA 1
ATOM 3812 C C . SER A 1 472 ? 17.613 3.465 1.086 1.00 35.72 472 SER A C 1
ATOM 3814 O O . SER A 1 472 ? 18.794 3.176 0.872 1.00 35.72 472 SER A O 1
ATOM 3816 N N . LEU A 1 473 ? 17.120 3.589 2.315 1.00 36.41 473 LEU A N 1
ATOM 3817 C CA . LEU A 1 473 ? 17.850 3.139 3.482 1.00 36.41 473 LEU A CA 1
ATOM 3818 C C . LEU A 1 473 ? 18.196 1.669 3.231 1.00 36.41 473 LEU A C 1
ATOM 3820 O O . LEU A 1 473 ? 17.310 0.820 3.160 1.00 36.41 473 LEU A O 1
ATOM 3824 N N . ARG A 1 474 ? 19.507 1.427 3.087 1.00 42.28 474 ARG A N 1
ATOM 3825 C CA . ARG A 1 474 ? 20.201 0.177 2.735 1.00 42.28 474 ARG A CA 1
ATOM 3826 C C . ARG A 1 474 ? 20.374 -0.071 1.229 1.00 42.28 474 ARG A C 1
ATOM 3828 O O . ARG A 1 474 ? 19.718 -0.922 0.636 1.00 42.28 474 ARG A O 1
ATOM 3835 N N . GLU A 1 475 ? 21.426 0.521 0.661 1.00 35.38 475 GLU A N 1
ATOM 3836 C CA . GLU A 1 475 ? 22.339 -0.303 -0.140 1.00 35.38 475 GLU A CA 1
ATOM 3837 C C . GLU A 1 475 ? 22.862 -1.389 0.809 1.00 35.38 475 GLU A C 1
ATOM 3839 O O . GLU A 1 475 ? 23.737 -1.146 1.640 1.00 35.38 475 GLU A O 1
ATOM 3844 N N . ALA A 1 476 ? 22.217 -2.558 0.802 1.00 37.03 476 ALA A N 1
ATOM 3845 C CA . ALA A 1 476 ? 22.724 -3.703 1.535 1.00 37.03 476 ALA A CA 1
ATOM 3846 C C . ALA A 1 476 ? 24.115 -4.010 0.971 1.00 37.03 476 ALA A C 1
ATOM 3848 O O . ALA A 1 476 ? 24.262 -4.265 -0.226 1.00 37.03 476 ALA A O 1
ATOM 3849 N N . SER A 1 477 ? 25.124 -3.930 1.837 1.00 35.75 477 SER A N 1
ATOM 3850 C CA . SER A 1 477 ? 26.475 -4.410 1.575 1.00 35.75 477 SER A CA 1
ATOM 3851 C C . SER A 1 477 ? 26.398 -5.772 0.886 1.00 35.75 477 SER A C 1
ATOM 3853 O O . SER A 1 477 ? 25.605 -6.624 1.282 1.00 35.75 477 SER A O 1
ATOM 3855 N N . GLY A 1 478 ? 27.192 -5.957 -0.171 1.00 35.56 478 GLY A N 1
ATOM 3856 C CA . GLY A 1 478 ? 27.202 -7.135 -1.049 1.00 35.56 478 GLY A CA 1
ATOM 3857 C C . GLY A 1 478 ? 27.595 -8.466 -0.394 1.00 35.56 478 GLY A C 1
ATOM 3858 O O . GLY A 1 478 ? 28.010 -9.384 -1.099 1.00 35.56 478 GLY A O 1
ATOM 3859 N N . ASP A 1 479 ? 27.451 -8.594 0.922 1.00 37.56 479 ASP A N 1
ATOM 3860 C CA . ASP A 1 479 ? 27.622 -9.840 1.649 1.00 37.56 479 ASP A CA 1
ATOM 3861 C C . ASP A 1 479 ? 26.370 -10.705 1.451 1.00 37.56 479 ASP A C 1
ATOM 3863 O O . ASP A 1 479 ? 25.306 -10.458 2.011 1.00 37.56 479 ASP A O 1
ATOM 3867 N N . GLY A 1 480 ? 26.520 -11.688 0.556 1.00 43.75 480 GLY A N 1
ATOM 3868 C CA . GLY A 1 480 ? 25.664 -12.848 0.299 1.00 43.75 480 GLY A CA 1
ATOM 3869 C C . GLY A 1 480 ? 24.211 -12.769 0.772 1.00 43.75 480 GLY A C 1
ATOM 3870 O O . GLY A 1 480 ? 23.909 -13.048 1.923 1.00 43.75 480 GLY A O 1
ATOM 3871 N N . VAL A 1 481 ? 23.287 -12.561 -0.166 1.00 51.66 481 VAL A N 1
ATOM 3872 C CA . VAL A 1 481 ? 21.817 -12.612 0.007 1.00 51.66 481 VAL A CA 1
ATOM 3873 C C . VAL A 1 481 ? 21.277 -13.826 0.785 1.00 51.66 481 VAL A C 1
ATOM 3875 O O . VAL A 1 481 ? 20.176 -13.760 1.327 1.00 51.66 481 VAL A O 1
ATOM 3878 N N . TYR A 1 482 ? 22.039 -14.918 0.869 1.00 61.16 482 TYR A N 1
ATOM 3879 C CA . TYR A 1 482 ? 21.683 -16.133 1.608 1.00 61.16 482 TYR A CA 1
ATOM 3880 C C . TYR A 1 482 ? 22.347 -16.248 2.993 1.00 61.16 482 TYR A C 1
ATOM 3882 O O . TYR A 1 482 ? 22.019 -17.159 3.739 1.00 61.16 482 TYR A O 1
ATOM 3890 N N . GLY A 1 483 ? 23.253 -15.339 3.364 1.00 49.19 483 GLY A N 1
ATOM 3891 C CA . GLY A 1 483 ? 23.992 -15.379 4.633 1.00 49.19 483 GLY A CA 1
ATOM 3892 C C . GLY A 1 483 ? 23.162 -15.026 5.871 1.00 49.19 483 GLY A C 1
ATOM 3893 O O . GLY A 1 483 ? 23.577 -15.334 6.980 1.00 49.19 483 GLY A O 1
ATOM 3894 N N . ASN A 1 484 ? 21.983 -14.423 5.676 1.00 51.34 484 ASN A N 1
ATOM 3895 C CA . ASN A 1 484 ? 21.015 -14.093 6.731 1.00 51.34 484 ASN A CA 1
ATOM 3896 C C . ASN A 1 484 ? 19.832 -15.078 6.790 1.00 51.34 484 ASN A C 1
ATOM 3898 O O . ASN A 1 484 ? 18.793 -14.754 7.367 1.00 51.34 484 ASN A O 1
ATOM 3902 N N . GLN A 1 485 ? 19.951 -16.247 6.153 1.00 61.78 485 GLN A N 1
ATOM 3903 C CA . GLN A 1 485 ? 19.004 -17.339 6.377 1.00 61.78 485 GLN A CA 1
ATOM 3904 C C . GLN A 1 485 ? 19.143 -17.854 7.824 1.00 61.78 485 GLN A C 1
ATOM 3906 O O . GLN A 1 485 ? 20.240 -17.765 8.379 1.00 61.78 485 GLN A O 1
ATOM 3911 N N . PRO A 1 486 ? 18.042 -18.301 8.455 1.00 50.72 486 PRO A N 1
ATOM 3912 C CA . PRO A 1 486 ? 18.061 -18.814 9.825 1.00 50.72 486 PRO A CA 1
ATOM 3913 C C . PRO A 1 486 ? 18.991 -20.014 10.028 1.00 50.72 486 PRO A C 1
ATOM 3915 O O . PRO A 1 486 ? 19.203 -20.782 9.060 1.00 50.72 486 PRO A O 1
#

Radius of gyration: 24.42 Å; chains: 1; bounding box: 73×67×66 Å

pLDDT: mean 88.63, std 17.94, range [23.66, 98.88]

Organism: Thermus scotoductus (NCBI:txid37636)

InterPro domains:
  IPR041635 Type ISP restriction-modification enzyme LLaBIII, C-terminal specificity domain [PF18135] (56-396)

Sequence (486 aa):
VFYHRLAATTREEKLKELDELPPLKDIPFQEAPGDWQAPFVPEVGGVWARWPKLMDLFPWQHSGVEFKRTWPIGPTKQVLEERWAMLLEAPPEEKPRLFREERDRKVSREYRGIWSPARLPSLESLTSGEPPEAIVRYGYRSFDRAWAIADGRVCSYPRPPLWQTWSERQVYLTSLLTVPLGRGPALVATVYVPDRHHFRGSFGGKDVIPLFRDREGLEPNLTRGLLKLLEEAYGFPVSPDGFAAYVYALLAYPAYTERFAEELRVPGPRVPLTKDPSLFREGVELGAHLLWLHTYGERYAEGRSWPPKGRARWAKPPSAYPEGHSYDPEKRILLVGDGEVEDVAPEVYGFEVSGFFPVKSWLGFRQKNRRGRKSSPLDGIVPSKWTPDLGRELLELLWVLEKTLEIYPEQEELLQKVLEGPLFTADELPTPTPEQREPPGGEEGEPQEAKAVGEEEGGNGAKRVAQPTLLSLREASGDGVYGNQP

Foldseek 3Di:
DWDDDDPDDDPVSSVVVVVVADPPVPGPTDDPDDDPPGDRDHAPDDDQQQFAFPCQFQVAFAFFFALVAPLQWFQDLVLNVVLLLCLLPDDPVCNCQFLLDDPQADQCDWFQWLAGNDTDHGSPPDHRPDAALDWDFELEAQLATIIGSRTRNRTRGSPSQLVQQQELAKKKKFAQQPAFWAFAFRIAIESHRYHQHHQFNDPRDSGIRMQAQHNVRPHGSGFPCFQVLLCVLLVHGDDSLLVQLLQCLQGRTGVNCVVCVVVRRNGTGGGQAFSHNVLSNLSSVLSLVLNCLSHQNSGSVVVHDPDQADQKAKPFADFWQAQDWDADQVQLWTGGRPTIIGDQHPCLQVRDRRNHGVLRVNSLSRHCPRPDDHSHPSSNRHDGGDDLVNVLSSVSSSSSSVVVVVCVVVSVVSNVVSVVHDGRTNVNGDGHDPVSHARPPGPPDDDDDDDDDDDDDDDDDPDDPPRPPPPPPDPPDPDGSRPPHD